Protein AF-A0A8K0N632-F1 (afdb_monomer_lite)

Radius of gyration: 30.95 Å; chains: 1; bounding box: 74×105×85 Å

pLDDT: mean 72.98, std 26.57, range [22.33, 98.75]

Secondary structure (DSSP, 8-state):
--------------------------------HHHHHHHHHHHHHHHHHHHHHHHHHHHTTSPPPS--SS----S-----HHHHHHHHHHHHHT--TT---S--HHHHHHHHHHHTT-HHHHHHHHHTTSS--HHHHHHHHHHHHHHHHHHHHHHHTT-----SS------------S-----------PPPEEEEE-SSEEEEEEEETTEEEEPP-TTS-S-EES-EEEETTEEEETHHHHHGGGTSSSSEE--GGGTTT--TT-HHHHHHTTT-SSEEEEETTEEEEE-----TTS-SEE-HHHHHHHHHHHHHHHHHHHHTS---EEEEEE-TT--HHHHHHHHHHHHHTT-EEEEEEEHHHHHHHHHHHHS---S-EEEEEEEE-SS-EEEEEEEEETTEEEEEEEEEES-SHHHHHHHHHHHHHHHHHHHHS--GGG-HHHHHHHHHHHHHHHHHHTT-SEEEEEEEEEETTEEEEEEEEHHHHHHHHHHHHHHHHHHHHHHHHHTT--GGG--EEEEESGGGGSHHHHHHHHHHTTTPPPB--S-TTTHHHHHHHHHHHHHTT--GGGG--

Structure (mmCIF, N/CA/C/O backbone):
data_AF-A0A8K0N632-F1
#
_entry.id   AF-A0A8K0N632-F1
#
loop_
_atom_site.group_PDB
_atom_site.id
_atom_site.type_symbol
_atom_site.label_atom_id
_atom_site.label_alt_id
_atom_site.label_comp_id
_atom_site.label_asym_id
_atom_site.label_entity_id
_atom_site.label_seq_id
_atom_site.pdbx_PDB_ins_code
_atom_site.Cartn_x
_atom_site.Cartn_y
_atom_site.Cartn_z
_atom_site.occupancy
_atom_site.B_iso_or_equiv
_atom_site.auth_seq_id
_atom_site.auth_comp_id
_atom_site.auth_asym_id
_atom_site.auth_atom_id
_atom_site.pdbx_PDB_model_num
ATOM 1 N N . MET A 1 1 ? 11.256 87.621 17.264 1.00 39.75 1 MET A N 1
ATOM 2 C CA . MET A 1 1 ? 12.105 86.411 17.276 1.00 39.75 1 MET A CA 1
ATOM 3 C C . MET A 1 1 ? 12.042 85.858 15.856 1.00 39.75 1 MET A C 1
ATOM 5 O O . MET A 1 1 ? 11.027 85.284 15.512 1.00 39.75 1 MET A O 1
ATOM 9 N N . GLY A 1 2 ? 12.866 86.305 14.905 1.00 31.20 2 GLY A N 1
ATOM 10 C CA . GLY A 1 2 ? 14.326 86.148 14.817 1.00 31.20 2 GLY A CA 1
ATOM 11 C C . GLY A 1 2 ? 14.604 84.957 13.884 1.00 31.20 2 GLY A C 1
ATOM 12 O O . GLY A 1 2 ? 14.530 83.836 14.359 1.00 31.20 2 GLY A O 1
ATOM 13 N N . ASN A 1 3 ? 14.619 85.179 12.558 1.00 29.92 3 ASN A N 1
ATOM 14 C CA . ASN A 1 3 ? 15.809 85.263 11.667 1.00 29.92 3 ASN A CA 1
ATOM 15 C C . ASN A 1 3 ? 16.216 83.874 11.120 1.00 29.92 3 ASN A C 1
ATOM 17 O O . ASN A 1 3 ? 16.142 82.908 11.858 1.00 29.92 3 ASN A O 1
ATOM 21 N N . ALA A 1 4 ? 16.687 83.653 9.889 1.00 32.34 4 ALA A N 1
ATOM 22 C CA . ALA A 1 4 ? 17.095 84.482 8.743 1.00 32.34 4 ALA A CA 1
ATOM 23 C C . ALA A 1 4 ? 17.390 83.493 7.572 1.00 32.34 4 ALA A C 1
ATOM 25 O O . ALA A 1 4 ? 17.900 82.407 7.822 1.00 32.34 4 ALA A O 1
ATOM 26 N N . THR A 1 5 ? 16.831 83.674 6.367 1.00 34.94 5 THR A N 1
ATOM 27 C CA . THR A 1 5 ? 17.465 84.171 5.111 1.00 34.94 5 THR A CA 1
ATOM 28 C C . THR A 1 5 ? 18.769 83.498 4.653 1.00 34.94 5 THR A C 1
ATOM 30 O O . THR A 1 5 ? 19.741 83.442 5.398 1.00 34.94 5 THR A O 1
ATOM 33 N N . GLY A 1 6 ? 18.813 83.087 3.377 1.00 34.22 6 GLY A N 1
ATOM 34 C CA . GLY A 1 6 ? 20.016 82.593 2.692 1.00 34.22 6 GLY A CA 1
ATOM 35 C C . GLY A 1 6 ? 20.854 83.662 1.972 1.00 34.22 6 GLY A C 1
ATOM 36 O O . GLY A 1 6 ? 20.429 84.804 1.863 1.00 34.22 6 GLY A O 1
ATOM 37 N N . HIS A 1 7 ? 22.028 83.246 1.472 1.00 32.28 7 HIS A N 1
ATOM 38 C CA . HIS A 1 7 ? 22.852 83.765 0.349 1.00 32.28 7 HIS A CA 1
ATOM 39 C C . HIS A 1 7 ? 24.171 82.945 0.332 1.00 32.28 7 HIS A C 1
ATOM 41 O O . HIS A 1 7 ? 24.713 82.672 1.393 1.00 32.28 7 HIS A O 1
ATOM 47 N N . ALA A 1 8 ? 24.577 82.277 -0.758 1.00 32.84 8 ALA A N 1
ATOM 48 C CA . ALA A 1 8 ? 25.248 82.745 -1.989 1.00 32.84 8 ALA A CA 1
ATOM 49 C C . ALA A 1 8 ? 26.758 83.082 -1.842 1.00 32.84 8 ALA A C 1
ATOM 51 O O . ALA A 1 8 ? 27.122 83.956 -1.065 1.00 32.84 8 ALA A O 1
ATOM 52 N N . GLY A 1 9 ? 27.606 82.447 -2.675 1.00 26.69 9 GLY A N 1
ATOM 53 C CA . GLY A 1 9 ? 29.011 82.824 -2.969 1.00 26.69 9 GLY A CA 1
ATOM 54 C C . GLY A 1 9 ? 29.949 81.608 -3.138 1.00 26.69 9 GLY A C 1
ATOM 55 O O . GLY A 1 9 ? 30.265 80.960 -2.156 1.00 26.69 9 GLY A O 1
ATOM 56 N N . ARG A 1 10 ? 30.199 81.091 -4.354 1.00 27.12 10 ARG A N 1
ATOM 57 C CA . ARG A 1 10 ? 31.216 81.444 -5.385 1.00 27.12 10 ARG A CA 1
ATOM 58 C C . ARG A 1 10 ? 32.628 80.826 -5.207 1.00 27.12 10 ARG A C 1
ATOM 60 O O . ARG A 1 10 ? 33.359 81.199 -4.306 1.00 27.12 10 ARG A O 1
ATOM 67 N N . GLN A 1 11 ? 32.985 80.057 -6.248 1.00 26.19 11 GLN A N 1
ATOM 68 C CA . GLN A 1 11 ? 34.273 79.919 -6.967 1.00 26.19 11 GLN A CA 1
ATOM 69 C C . GLN A 1 11 ? 35.408 78.983 -6.479 1.00 26.19 11 GLN A C 1
ATOM 71 O O . GLN A 1 11 ? 35.971 79.133 -5.404 1.00 26.19 11 GLN A O 1
ATOM 76 N N . LEU A 1 12 ? 35.743 78.071 -7.413 1.00 37.94 12 LEU A N 1
ATOM 77 C CA . LEU A 1 12 ? 36.911 77.181 -7.572 1.00 37.94 12 LEU A CA 1
ATOM 78 C C . LEU A 1 12 ? 38.240 77.968 -7.703 1.00 37.94 12 LEU A C 1
ATOM 80 O O . LEU A 1 12 ? 38.183 79.181 -7.928 1.00 37.94 12 LEU A O 1
ATOM 84 N N . PRO A 1 13 ? 39.424 77.310 -7.675 1.00 37.47 13 PRO A N 1
ATOM 85 C CA . PRO A 1 13 ? 40.015 76.873 -8.962 1.00 37.47 13 PRO A CA 1
ATOM 86 C C . PRO A 1 13 ? 40.922 75.609 -8.938 1.00 37.47 13 PRO A C 1
ATOM 88 O O . PRO A 1 13 ? 41.506 75.295 -7.909 1.00 37.47 13 PRO A O 1
ATOM 91 N N . ALA A 1 14 ? 41.059 75.004 -10.138 1.00 32.09 14 ALA A N 1
ATOM 92 C CA . ALA A 1 14 ? 42.275 74.451 -10.789 1.00 32.09 14 ALA A CA 1
ATOM 93 C C . ALA A 1 14 ? 43.102 73.351 -10.078 1.00 32.09 14 ALA A C 1
ATOM 95 O O . ALA A 1 14 ? 43.348 73.418 -8.887 1.00 32.09 14 ALA A O 1
ATOM 96 N N . ASP A 1 15 ? 43.683 72.337 -10.719 1.00 30.33 15 ASP A N 1
ATOM 97 C CA . ASP A 1 15 ? 43.902 71.947 -12.119 1.00 30.33 15 ASP A CA 1
ATOM 98 C C . ASP A 1 15 ? 44.446 70.496 -12.098 1.00 30.33 15 ASP A C 1
ATOM 100 O O . ASP A 1 15 ? 44.981 70.079 -11.069 1.00 30.33 15 ASP A O 1
ATOM 104 N N . VAL A 1 16 ? 44.377 69.787 -13.241 1.00 29.11 16 VAL A N 1
ATOM 105 C CA . VAL A 1 16 ? 45.423 68.920 -13.868 1.00 29.11 16 VAL A CA 1
ATOM 106 C C . VAL A 1 16 ? 44.805 67.719 -14.637 1.00 29.11 16 VAL A C 1
ATOM 108 O O . VAL A 1 16 ? 43.814 67.150 -14.185 1.00 29.11 16 VAL A O 1
ATOM 111 N N . PRO A 1 17 ? 45.332 67.372 -15.841 1.00 31.61 17 PRO A N 1
ATOM 112 C CA . PRO A 1 17 ? 44.550 67.074 -17.051 1.00 31.61 17 PRO A CA 1
ATOM 113 C C . PRO A 1 17 ? 44.604 65.574 -17.482 1.00 31.61 17 PRO A C 1
ATOM 115 O O . PRO A 1 17 ? 45.117 64.743 -16.732 1.00 31.61 17 PRO A O 1
ATOM 118 N N . PRO A 1 18 ? 44.019 65.181 -18.640 1.00 38.28 18 PRO A N 1
ATOM 119 C CA . PRO A 1 18 ? 43.456 63.848 -18.863 1.00 38.28 18 PRO A CA 1
ATOM 120 C C . PRO A 1 18 ? 44.443 62.855 -19.490 1.00 38.28 18 PRO A C 1
ATOM 122 O O . PRO A 1 18 ? 45.264 63.220 -20.333 1.00 38.28 18 PRO A O 1
ATOM 125 N N . ALA A 1 19 ? 44.299 61.573 -19.143 1.00 29.62 19 ALA A N 1
ATOM 126 C CA . ALA A 1 19 ? 44.998 60.481 -19.809 1.00 29.62 19 ALA A CA 1
ATOM 127 C C . ALA A 1 19 ? 44.093 59.809 -20.855 1.00 29.62 19 ALA A C 1
ATOM 129 O O . ALA A 1 19 ? 43.002 59.322 -20.574 1.00 29.62 19 ALA A O 1
ATOM 130 N N . SER A 1 20 ? 44.614 59.852 -22.075 1.00 29.45 20 SER A N 1
ATOM 131 C CA . SER A 1 20 ? 44.176 59.319 -23.360 1.00 29.45 20 SER A CA 1
ATOM 132 C C . SER A 1 20 ? 43.422 57.987 -23.386 1.00 29.45 20 SER A C 1
ATOM 134 O O . SER A 1 20 ? 43.809 56.997 -22.768 1.00 29.45 20 SER A O 1
ATOM 136 N N . SER A 1 21 ? 42.457 57.968 -24.300 1.00 36.72 21 SER A N 1
ATOM 137 C CA . SER A 1 21 ? 41.855 56.820 -24.966 1.00 36.72 21 SER A CA 1
ATOM 138 C C . SER A 1 21 ? 42.850 55.741 -25.421 1.00 36.72 21 SER A C 1
ATOM 140 O O . SER A 1 21 ? 43.726 55.968 -26.256 1.00 36.72 21 SER A O 1
ATOM 142 N N . ARG A 1 22 ? 42.593 54.504 -24.991 1.00 29.17 22 ARG A N 1
ATOM 143 C CA . ARG A 1 22 ? 42.771 53.312 -25.826 1.00 29.17 22 ARG A CA 1
ATOM 144 C C . ARG A 1 22 ? 41.482 52.507 -25.775 1.00 29.17 22 ARG A C 1
ATOM 146 O O . ARG A 1 22 ? 41.171 51.874 -24.775 1.00 29.17 22 ARG A O 1
ATOM 153 N N . ALA A 1 23 ? 40.731 52.586 -26.867 1.00 41.16 23 ALA A N 1
ATOM 154 C CA . ALA A 1 23 ? 39.667 51.650 -27.171 1.00 41.16 23 ALA A CA 1
ATOM 155 C C . ALA A 1 23 ? 40.291 50.254 -27.341 1.00 41.16 23 ALA A C 1
ATOM 157 O O . ALA A 1 23 ? 41.046 50.027 -28.286 1.00 41.16 23 ALA A O 1
ATOM 158 N N . GLY A 1 24 ? 40.011 49.353 -26.402 1.00 28.52 24 GLY A N 1
ATOM 159 C CA . GLY A 1 24 ? 40.020 47.909 -26.639 1.00 28.52 24 GLY A CA 1
ATOM 160 C C . GLY A 1 24 ? 38.586 47.483 -26.968 1.00 28.52 24 GLY A C 1
ATOM 161 O O . GLY A 1 24 ? 37.658 48.101 -26.441 1.00 28.52 24 GLY A O 1
ATOM 162 N N . PRO A 1 25 ? 38.368 46.516 -27.871 1.00 29.30 25 PRO A N 1
ATOM 163 C CA . PRO A 1 25 ? 37.028 46.183 -28.324 1.00 29.30 25 PRO A CA 1
ATOM 164 C C . PRO A 1 25 ? 36.210 45.640 -27.150 1.00 29.30 25 PRO A C 1
ATOM 166 O O . PRO A 1 25 ? 36.609 44.693 -26.479 1.00 29.30 25 PRO A O 1
ATOM 169 N N . SER A 1 26 ? 35.051 46.249 -26.913 1.00 41.38 26 SER A N 1
ATOM 170 C CA . SER A 1 26 ? 33.973 45.619 -26.166 1.00 41.38 26 SER A CA 1
ATOM 171 C C . SER A 1 26 ? 33.528 44.380 -26.943 1.00 41.38 26 SER A C 1
ATOM 173 O O . SER A 1 26 ? 32.883 44.499 -27.986 1.00 41.38 26 SER A O 1
ATOM 175 N N . SER A 1 27 ? 33.872 43.196 -26.457 1.00 35.38 27 SER A N 1
ATOM 176 C CA . SER A 1 27 ? 33.2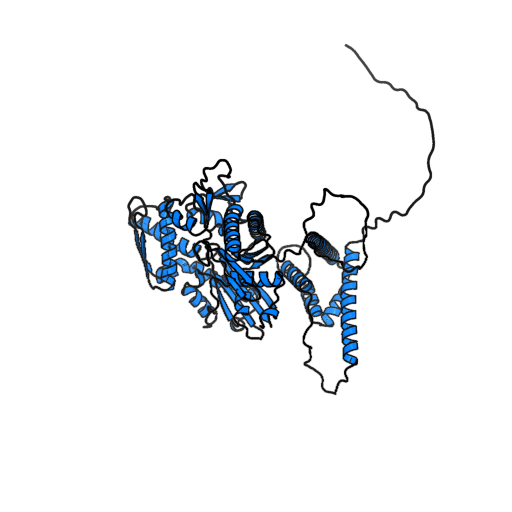42 41.957 -26.902 1.00 35.38 27 SER A CA 1
ATOM 177 C C . SER A 1 27 ? 33.027 41.025 -25.717 1.00 35.38 27 SER A C 1
ATOM 179 O O . SER A 1 27 ? 33.525 39.907 -25.692 1.00 35.38 27 SER A O 1
ATOM 181 N N . SER A 1 28 ? 32.226 41.467 -24.749 1.00 39.91 28 SER A N 1
ATOM 182 C CA . SER A 1 28 ? 31.258 40.547 -24.157 1.00 39.91 28 SER A CA 1
ATOM 183 C C . SER A 1 28 ? 30.174 40.320 -25.216 1.00 39.91 28 SER A C 1
ATOM 185 O O . SER A 1 28 ? 29.119 40.951 -25.190 1.00 39.91 28 SER A O 1
ATOM 187 N N . GLN A 1 29 ? 30.473 39.503 -26.228 1.00 36.94 29 GLN A N 1
ATOM 188 C CA . GLN A 1 29 ? 29.388 38.818 -26.914 1.00 36.94 29 GLN A CA 1
ATOM 189 C C . GLN A 1 29 ? 28.928 37.765 -25.912 1.00 36.94 29 GLN A C 1
ATOM 191 O O . GLN A 1 29 ? 29.561 36.723 -25.789 1.00 36.94 29 GLN A O 1
ATOM 196 N N . GLU A 1 30 ? 27.890 38.077 -25.132 1.00 39.25 30 GLU A N 1
ATOM 197 C CA . GLU A 1 30 ? 27.007 37.015 -24.657 1.00 39.25 30 GLU A CA 1
ATOM 198 C C . GLU A 1 30 ? 26.609 36.245 -25.916 1.00 39.25 30 GLU A C 1
ATOM 200 O O . GLU A 1 30 ? 25.958 36.794 -26.811 1.00 39.25 30 GLU A O 1
ATOM 205 N N . GLU A 1 31 ? 27.156 35.041 -26.069 1.00 42.59 31 GLU A N 1
ATOM 206 C CA . GLU A 1 31 ? 26.850 34.207 -27.217 1.00 42.59 31 GLU A CA 1
ATOM 207 C C . GLU A 1 31 ? 25.356 33.905 -27.185 1.00 42.59 31 GLU A C 1
ATOM 209 O O . GLU A 1 31 ? 24.834 33.378 -26.204 1.00 42.59 31 GLU A O 1
ATOM 214 N N . ASP A 1 32 ? 24.677 34.300 -28.259 1.00 43.50 32 ASP A N 1
ATOM 215 C CA . ASP A 1 32 ? 23.246 34.110 -28.440 1.00 43.50 32 ASP A CA 1
ATOM 216 C C . ASP A 1 32 ? 22.873 32.634 -28.167 1.00 43.50 32 ASP A C 1
ATOM 218 O O . ASP A 1 32 ? 23.331 31.744 -28.897 1.00 43.50 32 ASP A O 1
ATOM 222 N N . PRO A 1 33 ? 22.055 32.347 -27.134 1.00 38.88 33 PRO A N 1
ATOM 223 C CA . PRO A 1 33 ? 21.661 30.989 -26.768 1.00 38.88 33 PRO A CA 1
ATOM 224 C C . PRO A 1 33 ? 21.028 30.225 -27.934 1.00 38.88 33 PRO A C 1
ATOM 226 O O . PRO A 1 33 ? 21.239 29.021 -28.076 1.00 38.88 33 PRO A O 1
ATOM 229 N N . VAL A 1 34 ? 20.307 30.924 -28.817 1.00 37.91 34 VAL A N 1
ATOM 230 C CA . VAL A 1 34 ? 19.685 30.340 -30.013 1.00 37.91 34 VAL A CA 1
ATOM 231 C C . VAL A 1 34 ? 20.756 29.898 -31.009 1.00 37.91 34 VAL A C 1
ATOM 233 O O . VAL A 1 34 ? 20.661 28.827 -31.614 1.00 37.91 34 VAL A O 1
ATOM 236 N N . ARG A 1 35 ? 21.828 30.681 -31.147 1.00 43.34 35 ARG A N 1
ATOM 237 C CA . ARG A 1 35 ? 22.965 30.364 -32.015 1.00 43.34 35 ARG A CA 1
ATOM 238 C C . ARG A 1 35 ? 23.763 29.166 -31.499 1.00 43.34 35 ARG A C 1
ATOM 240 O O . ARG A 1 35 ? 24.109 28.300 -32.299 1.00 43.34 35 ARG A O 1
ATOM 247 N N . LEU A 1 36 ? 23.992 29.081 -30.188 1.00 42.16 36 LEU A N 1
ATOM 248 C CA . LEU A 1 36 ? 24.654 27.941 -29.539 1.00 42.16 36 LEU A CA 1
ATOM 249 C C . LEU A 1 36 ? 23.871 26.634 -29.720 1.00 42.16 36 LEU A C 1
ATOM 251 O O . LEU A 1 36 ? 24.459 25.584 -29.977 1.00 42.16 36 LEU A O 1
ATOM 255 N N . VAL A 1 37 ? 22.540 26.693 -29.653 1.00 41.34 37 VAL A N 1
ATOM 256 C CA . VAL A 1 37 ? 21.685 25.513 -29.849 1.00 41.34 37 VAL A CA 1
ATOM 257 C C . VAL A 1 37 ? 21.635 25.095 -31.310 1.00 41.34 37 VAL A C 1
ATOM 259 O O . VAL A 1 37 ? 21.752 23.910 -31.609 1.00 41.34 37 VAL A O 1
ATOM 262 N N . ASN A 1 38 ? 21.515 26.049 -32.234 1.00 42.12 38 ASN A N 1
ATOM 263 C CA . ASN A 1 38 ? 21.577 25.754 -33.664 1.00 42.12 38 ASN A CA 1
ATOM 264 C C . ASN A 1 38 ? 22.926 25.137 -34.052 1.00 42.12 38 ASN A C 1
ATOM 266 O O . ASN A 1 38 ? 22.961 24.188 -34.833 1.00 42.12 38 ASN A O 1
ATOM 270 N N . GLN A 1 39 ? 24.017 25.615 -33.452 1.00 45.19 39 GLN A N 1
ATOM 271 C CA . GLN A 1 39 ? 25.347 25.049 -33.639 1.00 45.19 39 GLN A CA 1
ATOM 272 C C . GLN A 1 39 ? 25.460 23.637 -33.046 1.00 45.19 39 GLN A C 1
ATOM 274 O O . GLN A 1 39 ? 25.962 22.739 -33.718 1.00 45.19 39 GLN A O 1
ATOM 279 N N . PHE A 1 40 ? 24.916 23.399 -31.848 1.00 44.44 40 PHE A N 1
ATOM 280 C CA . PHE A 1 40 ? 24.818 22.057 -31.267 1.00 44.44 40 PHE A CA 1
ATOM 281 C C . PHE A 1 40 ? 24.028 21.096 -32.166 1.00 44.44 40 PHE A C 1
ATOM 283 O O . PHE A 1 40 ? 24.479 19.979 -32.410 1.00 44.44 40 PHE A O 1
ATOM 290 N N . PHE A 1 41 ? 22.878 21.520 -32.699 1.00 45.47 41 PHE A N 1
ATOM 291 C CA . PHE A 1 41 ? 22.079 20.700 -33.612 1.00 45.47 41 PHE A CA 1
ATOM 292 C C . PHE A 1 41 ? 22.808 20.421 -34.929 1.00 45.47 41 PHE A C 1
ATOM 294 O O . PHE A 1 41 ? 22.770 19.291 -35.413 1.00 45.47 41 PHE A O 1
ATOM 301 N N . ASP A 1 42 ? 23.512 21.404 -35.489 1.00 46.03 42 ASP A N 1
ATOM 302 C CA . ASP A 1 42 ? 24.307 21.221 -36.706 1.00 46.03 42 ASP A CA 1
ATOM 303 C C . ASP A 1 42 ? 25.491 20.273 -36.497 1.00 46.03 42 ASP A C 1
ATOM 305 O O . ASP A 1 42 ? 25.770 19.425 -37.350 1.00 46.03 42 ASP A O 1
ATOM 309 N N . GLU A 1 43 ? 26.161 20.359 -35.350 1.00 46.81 43 GLU A N 1
ATOM 310 C CA . GLU A 1 43 ? 27.255 19.462 -34.979 1.00 46.81 43 GLU A CA 1
ATOM 311 C C . GLU A 1 43 ? 26.744 18.048 -34.666 1.00 46.81 43 GLU A C 1
ATOM 313 O O . GLU A 1 43 ? 27.342 17.066 -35.111 1.00 46.81 43 GLU A O 1
ATOM 318 N N . PHE A 1 44 ? 25.595 17.925 -33.997 1.00 45.84 44 PHE A N 1
ATOM 319 C CA . PHE A 1 44 ? 24.918 16.657 -33.716 1.00 45.84 44 PHE A CA 1
ATOM 320 C C . PHE A 1 44 ? 24.487 15.942 -35.005 1.00 45.84 44 PHE A C 1
ATOM 322 O O . PHE A 1 44 ? 24.814 14.771 -35.228 1.00 45.84 44 PHE A O 1
ATOM 329 N N . LEU A 1 45 ? 23.814 16.659 -35.907 1.00 44.78 45 LEU A N 1
ATOM 330 C CA . LEU A 1 45 ? 23.388 16.136 -37.204 1.00 44.78 45 LEU A CA 1
ATOM 331 C C . LEU A 1 45 ? 24.589 15.861 -38.125 1.00 44.78 45 LEU A C 1
ATOM 333 O O . LEU A 1 45 ? 24.600 14.868 -38.858 1.00 44.78 45 LEU A O 1
ATOM 337 N N . GLY A 1 46 ? 25.636 16.687 -38.054 1.00 46.00 46 GLY A N 1
ATOM 338 C CA . GLY A 1 46 ? 26.903 16.489 -38.756 1.00 46.00 46 GLY A CA 1
ATOM 339 C C . GLY A 1 46 ? 27.661 15.243 -38.289 1.00 46.00 46 GLY A C 1
ATOM 340 O O . GLY A 1 46 ? 28.135 14.462 -39.122 1.00 46.00 46 GLY A O 1
ATOM 341 N N . TYR A 1 47 ? 27.722 15.007 -36.976 1.00 47.25 47 TYR A N 1
ATOM 342 C CA . TYR A 1 47 ? 28.293 13.804 -36.369 1.00 47.25 47 TYR A CA 1
ATOM 343 C C . TYR A 1 47 ? 27.569 12.545 -36.857 1.00 47.25 47 TYR A C 1
ATOM 345 O O . TYR A 1 47 ? 28.212 11.611 -37.349 1.00 47.25 47 TYR A O 1
ATOM 353 N N . TYR A 1 48 ? 26.234 12.549 -36.824 1.00 45.94 48 TYR A N 1
ATOM 354 C CA . TYR A 1 48 ? 25.427 11.425 -37.299 1.00 45.94 48 TYR A CA 1
ATOM 355 C C . TYR A 1 48 ? 25.580 11.185 -38.803 1.00 45.94 48 TYR A C 1
ATOM 357 O O . TYR A 1 48 ? 25.772 10.045 -39.230 1.00 45.94 48 TYR A O 1
ATOM 365 N N . ARG A 1 49 ? 25.595 12.244 -39.622 1.00 43.44 49 ARG A N 1
ATOM 366 C CA . ARG A 1 49 ? 25.838 12.145 -41.071 1.00 43.44 49 ARG A CA 1
ATOM 367 C C . ARG A 1 49 ? 27.203 11.530 -41.375 1.00 43.44 49 ARG A C 1
ATOM 369 O O . ARG A 1 49 ? 27.311 10.687 -42.265 1.00 43.44 49 ARG A O 1
ATOM 376 N N . LYS A 1 50 ? 28.240 11.920 -40.629 1.00 46.38 50 LYS A N 1
ATOM 377 C CA . LYS A 1 50 ? 29.599 11.386 -40.773 1.00 46.38 50 LYS A CA 1
ATOM 378 C C . LYS A 1 50 ? 29.668 9.913 -40.365 1.00 46.38 50 LYS A C 1
ATOM 380 O O . LYS A 1 50 ? 30.175 9.107 -41.142 1.00 46.38 50 LYS A O 1
ATOM 385 N N . LYS A 1 51 ? 29.074 9.538 -39.227 1.00 46.56 51 LYS A N 1
ATOM 386 C CA . LYS A 1 51 ? 28.958 8.138 -38.783 1.00 46.56 51 LYS A CA 1
ATOM 387 C C . LYS A 1 51 ? 28.193 7.274 -39.786 1.00 46.56 51 LYS A C 1
ATOM 389 O O . LYS A 1 51 ? 28.610 6.156 -40.081 1.00 46.56 51 LYS A O 1
ATOM 394 N N . PHE A 1 52 ? 27.128 7.807 -40.381 1.00 43.47 52 PHE A N 1
ATOM 395 C CA . PHE A 1 52 ? 26.358 7.122 -41.416 1.00 43.47 52 PHE A CA 1
ATOM 396 C C . PHE A 1 52 ? 27.158 6.943 -42.718 1.00 43.47 52 PHE A C 1
ATOM 398 O O . PHE A 1 52 ? 27.158 5.863 -43.306 1.00 43.47 52 PHE A O 1
ATOM 405 N N . GLN A 1 53 ? 27.904 7.962 -43.157 1.00 44.97 53 GLN A N 1
ATOM 406 C CA . GLN A 1 53 ? 28.771 7.882 -44.341 1.00 44.97 53 GLN A CA 1
ATOM 407 C C . GLN A 1 53 ? 29.974 6.946 -44.142 1.00 44.97 53 GLN A C 1
ATOM 409 O O . GLN A 1 53 ? 30.371 6.248 -45.075 1.00 44.97 53 GLN A O 1
ATOM 414 N N . GLU A 1 54 ? 30.546 6.899 -42.939 1.00 45.31 54 GLU A N 1
ATOM 415 C CA . GLU A 1 54 ? 31.581 5.930 -42.559 1.00 45.31 54 GLU A CA 1
ATOM 416 C C . GLU A 1 54 ? 31.033 4.492 -42.604 1.00 45.31 54 GLU A C 1
ATOM 418 O O . GLU A 1 54 ? 31.680 3.607 -43.171 1.00 45.31 54 GLU A O 1
ATOM 423 N N . ARG A 1 55 ? 29.793 4.282 -42.137 1.00 42.91 55 ARG A N 1
ATOM 424 C CA . ARG A 1 55 ? 29.058 3.005 -42.222 1.00 42.91 55 ARG A CA 1
ATOM 425 C C . ARG A 1 55 ? 28.773 2.600 -43.676 1.00 42.91 55 ARG A C 1
ATOM 427 O O . ARG A 1 55 ? 29.039 1.463 -44.061 1.00 42.91 55 ARG A O 1
ATOM 434 N N . ALA A 1 56 ? 28.339 3.542 -44.516 1.00 42.03 56 ALA A N 1
ATOM 435 C CA . ALA A 1 56 ? 28.087 3.323 -45.944 1.00 42.03 56 ALA A CA 1
ATOM 436 C C . ALA A 1 56 ? 29.366 2.996 -46.745 1.00 42.03 56 ALA A C 1
ATOM 438 O O . ALA A 1 56 ? 29.339 2.157 -47.646 1.00 42.03 56 ALA A O 1
ATOM 439 N N . ARG A 1 57 ? 30.512 3.604 -46.399 1.00 43.75 57 ARG A N 1
ATOM 440 C CA . ARG A 1 57 ? 31.822 3.287 -47.004 1.00 43.75 57 ARG A CA 1
ATOM 441 C C . ARG A 1 57 ? 32.383 1.939 -46.544 1.00 43.75 57 ARG A C 1
ATOM 443 O O . ARG A 1 57 ? 33.069 1.280 -47.323 1.00 43.75 57 ARG A O 1
ATOM 450 N N . GLY A 1 58 ? 32.086 1.517 -45.313 1.00 39.34 58 GLY A N 1
ATOM 451 C CA . GLY A 1 58 ? 32.402 0.173 -44.819 1.00 39.34 58 GLY A CA 1
ATOM 452 C C . GLY A 1 58 ? 31.660 -0.924 -45.590 1.00 39.34 58 GLY A C 1
ATOM 453 O O . GLY A 1 58 ? 32.261 -1.930 -45.960 1.00 39.34 58 GLY A O 1
ATOM 454 N N . LEU A 1 59 ? 30.392 -0.677 -45.929 1.00 37.31 59 LEU A N 1
ATOM 455 C CA . LEU A 1 59 ? 29.523 -1.595 -46.678 1.00 37.31 59 LEU A CA 1
ATOM 456 C C . LEU A 1 59 ? 29.913 -1.764 -48.162 1.00 37.31 59 LEU A C 1
ATOM 458 O O . LEU A 1 59 ? 29.653 -2.813 -48.744 1.00 37.31 59 LEU A O 1
ATOM 462 N N . GLN A 1 60 ? 30.597 -0.788 -48.776 1.00 40.44 60 GLN A N 1
ATOM 463 C CA . GLN A 1 60 ? 31.100 -0.893 -50.160 1.00 40.44 60 GLN A CA 1
ATOM 464 C C . GLN A 1 60 ? 32.342 -1.793 -50.315 1.00 40.44 60 GLN A C 1
ATOM 466 O O . GLN A 1 60 ? 32.723 -2.113 -51.440 1.00 40.44 60 GLN A O 1
ATOM 471 N N . ARG A 1 61 ? 32.995 -2.207 -49.217 1.00 40.09 61 ARG A N 1
ATOM 472 C CA . ARG A 1 61 ? 34.188 -3.079 -49.256 1.00 40.09 61 ARG A CA 1
ATOM 473 C C . ARG A 1 61 ? 33.869 -4.578 -49.251 1.00 40.09 61 ARG A C 1
ATOM 475 O O . ARG A 1 61 ? 34.759 -5.379 -49.520 1.00 40.09 61 ARG A O 1
ATOM 482 N N . SER A 1 62 ? 32.621 -4.961 -48.997 1.00 42.62 62 SER A N 1
ATOM 483 C CA . SER A 1 62 ? 32.130 -6.339 -49.090 1.00 42.62 62 SER A CA 1
ATOM 484 C C . SER A 1 62 ? 31.300 -6.515 -50.363 1.00 42.62 62 SER A C 1
ATOM 486 O O . SER A 1 6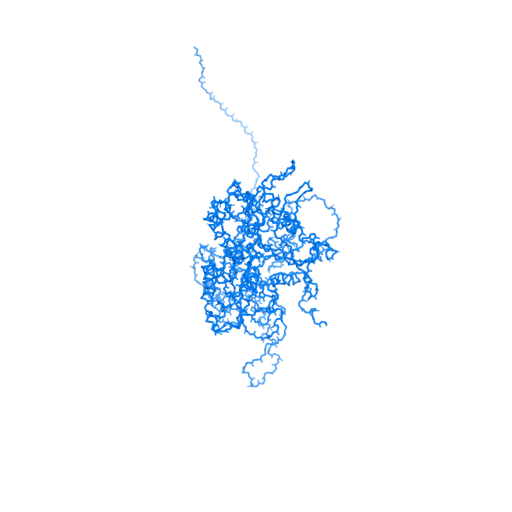2 ? 30.279 -5.861 -50.541 1.00 42.62 62 SER A O 1
ATOM 488 N N . ASN A 1 63 ? 31.771 -7.379 -51.261 1.00 38.59 63 ASN A N 1
ATOM 489 C CA . ASN A 1 63 ? 31.221 -7.618 -52.598 1.00 38.59 63 ASN A CA 1
ATOM 490 C C . ASN A 1 63 ? 29.758 -8.132 -52.542 1.00 38.59 63 ASN A C 1
ATOM 492 O O . ASN A 1 63 ? 29.545 -9.228 -52.018 1.00 38.59 63 ASN A O 1
ATOM 496 N N . PRO A 1 64 ? 28.752 -7.407 -53.071 1.00 38.66 64 PRO A N 1
ATOM 497 C CA . PRO A 1 64 ? 27.360 -7.835 -52.993 1.00 38.66 64 PRO A CA 1
ATOM 498 C C . PRO A 1 64 ? 26.992 -8.715 -54.198 1.00 38.66 64 PRO A C 1
ATOM 500 O O . PRO A 1 64 ? 27.078 -8.297 -55.352 1.00 38.66 64 PRO A O 1
ATOM 503 N N . GLY A 1 65 ? 26.568 -9.952 -53.929 1.00 36.78 65 GLY A N 1
ATOM 504 C CA . GLY A 1 65 ? 25.862 -10.789 -54.904 1.00 36.78 65 GLY A CA 1
ATOM 505 C C . GLY A 1 65 ? 24.438 -10.267 -55.178 1.00 36.78 65 GLY A C 1
ATOM 506 O O . GLY A 1 65 ? 23.921 -9.457 -54.411 1.00 36.78 65 GLY A O 1
ATOM 507 N N . PRO A 1 66 ? 23.770 -10.720 -56.254 1.00 30.98 66 PRO A N 1
ATOM 508 C CA . PRO A 1 66 ? 22.626 -10.025 -56.858 1.00 30.98 66 PRO A CA 1
ATOM 509 C C . PRO A 1 66 ? 21.267 -10.255 -56.165 1.00 30.98 66 PRO A C 1
ATOM 511 O O . PRO A 1 66 ? 20.227 -10.067 -56.788 1.00 30.98 66 PRO A O 1
ATOM 514 N N . PHE A 1 67 ? 21.244 -10.634 -54.886 1.00 28.92 67 PHE A N 1
ATOM 515 C CA . PHE A 1 67 ? 20.012 -10.774 -54.106 1.00 28.92 67 PHE A CA 1
ATOM 516 C C . PHE A 1 67 ? 20.122 -9.991 -52.793 1.00 28.92 67 PHE A C 1
ATOM 518 O O . PHE A 1 67 ? 20.650 -10.479 -51.800 1.00 28.92 67 PHE A O 1
ATOM 525 N N . TRP A 1 68 ? 19.608 -8.761 -52.818 1.00 27.64 68 TRP A N 1
ATOM 526 C CA . TRP A 1 68 ? 19.257 -7.942 -51.654 1.00 27.64 68 TRP A CA 1
ATOM 527 C C . TRP A 1 68 ? 17.900 -7.297 -51.983 1.00 27.64 68 TRP A C 1
ATOM 529 O O . TRP A 1 68 ? 17.789 -6.700 -53.058 1.00 27.64 68 TRP A O 1
ATOM 539 N N . PRO A 1 69 ? 16.845 -7.480 -51.162 1.00 33.59 69 PRO A N 1
ATOM 540 C CA . PRO A 1 69 ? 16.766 -6.805 -49.869 1.00 33.59 69 PRO A CA 1
ATOM 541 C C . PRO A 1 69 ? 16.249 -7.677 -48.714 1.00 33.59 69 PRO A C 1
ATOM 543 O O . PRO A 1 69 ? 15.616 -8.703 -48.930 1.00 33.59 69 PRO A O 1
ATOM 546 N N . PHE A 1 70 ? 16.454 -7.163 -47.499 1.00 29.11 70 PHE A N 1
ATOM 547 C CA . PHE A 1 70 ? 16.104 -7.707 -46.181 1.00 29.11 70 PHE A CA 1
ATOM 548 C C . PHE A 1 70 ? 17.140 -8.647 -45.555 1.00 29.11 70 PHE A C 1
ATOM 550 O O . PHE A 1 70 ? 17.559 -9.636 -46.140 1.00 29.11 70 PHE A O 1
ATOM 557 N N . ILE A 1 71 ? 17.434 -8.341 -44.287 1.00 32.47 71 ILE A N 1
ATOM 558 C CA . ILE A 1 71 ? 18.211 -9.127 -43.321 1.00 32.47 71 ILE A CA 1
ATOM 559 C C . ILE A 1 71 ? 19.729 -8.977 -43.479 1.00 32.47 71 ILE A C 1
ATOM 561 O O . ILE A 1 71 ? 20.369 -9.766 -44.156 1.00 32.47 71 ILE A O 1
ATOM 565 N N . TYR A 1 72 ? 20.295 -7.974 -42.799 1.00 25.12 72 TYR A N 1
ATOM 566 C CA . TYR A 1 72 ? 21.531 -8.099 -42.007 1.00 25.12 72 TYR A CA 1
ATOM 567 C C . TYR A 1 72 ? 21.729 -6.797 -41.206 1.00 25.12 72 TYR A C 1
ATOM 569 O O . TYR A 1 72 ? 22.287 -5.820 -41.702 1.00 25.12 72 TYR A O 1
ATOM 577 N N . LEU A 1 73 ? 21.230 -6.763 -39.968 1.00 27.84 73 LEU A N 1
ATOM 578 C CA . LEU A 1 73 ? 21.779 -5.894 -38.924 1.00 27.84 73 LEU A CA 1
ATOM 579 C C . LEU A 1 73 ? 22.771 -6.777 -38.153 1.00 27.84 73 LEU A C 1
ATOM 581 O O . LEU A 1 73 ? 22.328 -7.773 -37.583 1.00 27.84 73 LEU A O 1
ATOM 585 N N . PRO A 1 74 ? 24.091 -6.516 -38.200 1.00 27.11 74 PRO A N 1
ATOM 586 C CA . PRO A 1 74 ? 25.036 -7.263 -37.386 1.00 27.11 74 PRO A CA 1
ATOM 587 C C . PRO A 1 74 ? 24.820 -6.931 -35.909 1.00 27.11 74 PRO A C 1
ATOM 589 O O . PRO A 1 74 ? 24.534 -5.784 -35.563 1.00 27.11 74 PRO A O 1
ATOM 592 N N . GLU A 1 75 ? 24.977 -7.956 -35.079 1.00 35.41 75 GLU A N 1
ATOM 593 C CA . GLU A 1 75 ? 25.056 -7.896 -33.623 1.00 35.41 75 GLU A CA 1
ATOM 594 C C . GLU A 1 75 ? 26.086 -6.854 -33.141 1.00 35.41 75 GLU A C 1
ATOM 596 O O . GLU A 1 75 ? 27.115 -6.641 -33.783 1.00 35.41 75 GLU A O 1
ATOM 601 N N . GLN A 1 76 ? 25.793 -6.272 -31.971 1.00 39.22 76 GLN A N 1
ATOM 602 C CA . GLN A 1 76 ? 26.613 -5.357 -31.164 1.00 39.22 76 GLN A CA 1
ATOM 603 C C . GLN A 1 76 ? 26.849 -3.942 -31.717 1.00 39.22 76 GLN A C 1
ATOM 605 O O . GLN A 1 76 ? 27.777 -3.677 -32.480 1.00 39.22 76 GLN A O 1
ATOM 610 N N . THR A 1 77 ? 26.087 -2.985 -31.184 1.00 34.34 77 THR A N 1
ATOM 611 C CA . THR A 1 77 ? 26.579 -1.624 -30.938 1.00 34.34 77 THR A CA 1
ATOM 612 C C . THR A 1 77 ? 26.083 -1.174 -29.569 1.00 34.34 77 THR A C 1
ATOM 614 O O . THR A 1 77 ? 24.873 -1.093 -29.381 1.00 34.34 77 THR A O 1
ATOM 617 N N . ASP A 1 78 ? 27.004 -0.899 -28.641 1.00 37.75 78 ASP A N 1
ATOM 618 C CA . ASP A 1 78 ? 26.728 -0.200 -27.382 1.00 37.75 78 ASP A CA 1
ATOM 619 C C . ASP A 1 78 ? 26.060 1.145 -27.695 1.00 37.75 78 ASP A C 1
ATOM 621 O O . ASP A 1 78 ? 26.694 2.063 -28.226 1.00 37.75 78 ASP A O 1
ATOM 625 N N . GLU A 1 79 ? 24.761 1.251 -27.431 1.00 41.28 79 GLU A N 1
ATOM 626 C CA . GLU A 1 79 ? 24.040 2.518 -27.500 1.00 41.28 79 GLU A CA 1
ATOM 627 C C . GLU A 1 79 ? 24.261 3.276 -26.187 1.00 41.28 79 GLU A C 1
ATOM 629 O O . GLU A 1 79 ? 24.077 2.716 -25.109 1.00 41.28 79 GLU A O 1
ATOM 634 N N . ASP A 1 80 ? 24.693 4.539 -26.280 1.00 40.97 80 ASP A N 1
ATOM 635 C CA . ASP A 1 80 ? 25.029 5.386 -25.130 1.00 40.97 80 ASP A CA 1
ATOM 636 C C . ASP A 1 80 ? 23.806 5.525 -24.190 1.00 40.97 80 ASP A C 1
ATOM 638 O O . ASP A 1 80 ? 22.823 6.183 -24.553 1.00 40.97 80 ASP A O 1
ATOM 642 N N . PRO A 1 81 ? 23.831 4.928 -22.982 1.00 37.44 81 PRO A N 1
ATOM 643 C CA . PRO A 1 81 ? 22.683 4.899 -22.073 1.00 37.44 81 PRO A CA 1
ATOM 644 C C . PRO A 1 81 ? 22.230 6.296 -21.639 1.00 37.44 81 PRO A C 1
ATOM 646 O O . PRO A 1 81 ? 21.054 6.513 -21.339 1.00 37.44 81 PRO A O 1
ATOM 649 N N . VAL A 1 82 ? 23.150 7.267 -21.650 1.00 37.88 82 VAL A N 1
ATOM 650 C CA . VAL A 1 82 ? 22.862 8.669 -21.329 1.00 37.88 82 VAL A CA 1
ATOM 651 C C . VAL A 1 82 ? 21.962 9.284 -22.400 1.00 37.88 82 VAL A C 1
ATOM 653 O O . VAL A 1 82 ? 21.077 10.078 -22.086 1.00 37.88 82 VAL A O 1
ATOM 656 N N . PHE A 1 83 ? 22.132 8.880 -23.659 1.00 42.94 83 PHE A N 1
ATOM 657 C CA . PHE A 1 83 ? 21.333 9.362 -24.782 1.00 42.94 83 PHE A CA 1
ATOM 658 C C . PHE A 1 83 ? 19.897 8.820 -24.744 1.00 42.94 83 PHE A C 1
ATOM 660 O O . PHE A 1 83 ? 18.949 9.584 -24.929 1.00 42.94 83 PHE A O 1
ATOM 667 N N . LEU A 1 84 ? 19.723 7.532 -24.433 1.00 44.22 84 LEU A N 1
ATOM 668 C CA . LEU A 1 84 ? 18.399 6.913 -24.293 1.00 44.22 84 LEU A CA 1
ATOM 669 C C . LEU A 1 84 ? 17.628 7.487 -23.094 1.00 44.22 84 LEU A C 1
ATOM 671 O O . LEU A 1 84 ? 16.439 7.778 -23.213 1.00 44.22 84 LEU A O 1
ATOM 675 N N . ALA A 1 85 ? 18.314 7.749 -21.978 1.00 41.59 85 ALA A N 1
ATOM 676 C CA . ALA A 1 85 ? 17.726 8.410 -20.814 1.00 41.59 85 ALA A CA 1
ATOM 677 C C . ALA A 1 85 ? 17.304 9.864 -21.109 1.00 41.59 85 ALA A C 1
ATOM 679 O O . ALA A 1 85 ? 16.239 10.304 -20.670 1.00 41.59 85 ALA A O 1
ATOM 680 N N . LEU A 1 86 ? 18.098 10.606 -21.892 1.00 43.81 86 LEU A N 1
ATOM 681 C CA . LEU A 1 86 ? 17.774 11.976 -22.303 1.00 43.81 86 LEU A CA 1
ATOM 682 C C . LEU A 1 86 ? 16.557 12.016 -23.244 1.00 43.81 86 LEU A C 1
ATOM 684 O O . LEU A 1 86 ? 15.689 12.878 -23.103 1.00 43.81 86 LEU A O 1
ATOM 688 N N . LEU A 1 87 ? 16.472 11.065 -24.178 1.00 44.59 87 LEU A N 1
ATOM 689 C CA . LEU A 1 87 ? 15.358 10.937 -25.119 1.00 44.59 87 LEU A CA 1
ATOM 690 C C . LEU A 1 87 ? 14.058 10.553 -24.395 1.00 44.59 87 LEU A C 1
ATOM 692 O O . LEU A 1 87 ? 13.025 11.185 -24.613 1.00 44.59 87 LEU A O 1
ATOM 696 N N . GLN A 1 88 ? 14.132 9.597 -23.464 1.00 44.78 88 GLN A N 1
ATOM 697 C CA . GLN A 1 88 ? 13.032 9.203 -22.581 1.00 44.78 88 GLN A CA 1
ATOM 698 C C . GLN A 1 88 ? 12.522 10.402 -21.761 1.00 44.78 88 GLN A C 1
ATOM 700 O O . GLN A 1 88 ? 11.323 10.672 -21.725 1.00 44.78 88 GLN A O 1
ATOM 705 N N . TYR A 1 89 ? 13.430 11.188 -21.174 1.00 44.22 89 TYR A N 1
ATOM 706 C CA . TYR A 1 89 ? 13.084 12.384 -20.402 1.00 44.22 89 TYR A CA 1
ATOM 707 C C . TYR A 1 89 ? 12.388 13.466 -21.252 1.00 44.22 89 TYR A C 1
ATOM 709 O O . TYR A 1 89 ? 11.413 14.085 -20.810 1.00 44.22 89 TYR A O 1
ATOM 717 N N . LEU A 1 90 ? 12.842 13.685 -22.491 1.00 43.44 90 LEU A N 1
ATOM 718 C CA . LEU A 1 90 ? 12.224 14.628 -23.437 1.00 43.44 90 LEU A CA 1
ATOM 719 C C . LEU A 1 90 ? 10.836 14.154 -23.917 1.00 43.44 90 LEU A C 1
ATOM 721 O O . LEU A 1 90 ? 9.923 14.966 -24.088 1.00 43.44 90 LEU A O 1
ATOM 725 N N . MET A 1 91 ? 10.640 12.844 -24.076 1.00 43.78 91 MET A N 1
ATOM 726 C CA . MET A 1 91 ? 9.341 12.246 -24.415 1.00 43.78 91 MET A CA 1
ATOM 727 C C . MET A 1 91 ? 8.344 12.313 -23.246 1.00 43.78 91 MET A C 1
ATOM 729 O O . MET A 1 91 ? 7.169 12.622 -23.434 1.00 43.78 91 MET A O 1
ATOM 733 N N . GLU A 1 92 ? 8.800 12.092 -22.014 1.00 43.34 92 GLU A N 1
ATOM 734 C CA . GLU A 1 92 ? 7.944 12.146 -20.822 1.00 43.34 92 GLU A CA 1
ATOM 735 C C . GLU A 1 92 ? 7.500 13.576 -20.489 1.00 43.34 92 GLU A C 1
ATOM 737 O O . GLU A 1 92 ? 6.356 13.803 -20.081 1.00 43.34 92 GLU A O 1
ATOM 742 N N . THR A 1 93 ? 8.369 14.564 -20.717 1.00 38.06 93 THR A N 1
ATOM 743 C CA . THR A 1 93 ? 8.078 15.980 -20.442 1.00 38.06 93 THR A CA 1
ATOM 744 C C . THR A 1 93 ? 7.127 16.636 -21.448 1.00 38.06 93 THR A C 1
ATOM 746 O O . THR A 1 93 ? 6.511 17.645 -21.108 1.00 38.06 93 THR A O 1
ATOM 749 N N . THR A 1 94 ? 6.935 16.053 -22.634 1.00 40.22 94 THR A N 1
ATOM 750 C CA . THR A 1 94 ? 6.040 16.564 -23.694 1.00 40.22 94 THR A CA 1
ATOM 751 C C . THR A 1 94 ? 4.617 15.986 -23.646 1.00 40.22 94 THR A C 1
ATOM 753 O O . THR A 1 94 ? 3.730 16.469 -24.345 1.00 40.22 94 THR A O 1
ATOM 756 N N . SER A 1 95 ? 4.356 15.001 -22.778 1.00 39.19 95 SER A N 1
ATOM 757 C CA . SER A 1 95 ? 3.077 14.268 -22.698 1.00 39.19 95 SER A CA 1
ATOM 758 C C . SER A 1 95 ? 2.010 14.870 -21.759 1.00 39.19 95 SER A C 1
ATOM 760 O O . SER A 1 95 ? 0.920 14.312 -21.626 1.00 39.19 95 SER A O 1
ATOM 762 N N . LYS A 1 96 ? 2.275 16.009 -21.098 1.00 35.81 96 LYS A N 1
ATOM 763 C CA . LYS A 1 96 ? 1.314 16.661 -20.185 1.00 35.81 96 LYS A CA 1
ATOM 764 C C . LYS A 1 96 ? 0.543 17.787 -20.878 1.00 35.81 96 LYS A C 1
ATOM 766 O O . LYS A 1 96 ? 1.101 18.841 -21.165 1.00 35.81 96 LYS A O 1
ATOM 771 N N . GLU A 1 97 ? -0.763 17.601 -21.072 1.00 37.09 97 GLU A N 1
ATOM 772 C CA . GLU A 1 97 ? -1.667 18.690 -21.460 1.00 37.09 97 GLU A CA 1
ATOM 773 C C . GLU A 1 97 ? -1.700 19.780 -20.373 1.00 37.09 97 GLU A C 1
ATOM 775 O O . GLU A 1 97 ? -2.018 19.506 -19.213 1.00 37.09 97 GLU A O 1
ATOM 780 N N . GLY A 1 98 ? -1.402 21.029 -20.755 1.00 38.88 98 GLY A N 1
ATOM 781 C CA . GLY A 1 98 ? -1.726 22.215 -19.950 1.00 38.88 98 GLY A CA 1
ATOM 782 C C . GLY A 1 98 ? -0.615 23.243 -19.714 1.00 38.88 98 GLY A C 1
ATOM 783 O O . GLY A 1 98 ? -0.902 24.287 -19.134 1.00 38.88 98 GLY A O 1
ATOM 784 N N . SER A 1 99 ? 0.622 23.023 -20.160 1.00 32.94 99 SER A N 1
ATOM 785 C CA . SER A 1 99 ? 1.691 24.031 -20.070 1.00 32.94 99 SER A CA 1
ATOM 786 C C . SER A 1 99 ? 2.088 24.541 -21.454 1.00 32.94 99 SER A C 1
ATOM 788 O O . SER A 1 99 ? 2.452 23.751 -22.319 1.00 32.94 99 SER A O 1
ATOM 790 N N . ASN A 1 100 ? 2.052 25.861 -21.661 1.00 37.00 100 ASN A N 1
ATOM 791 C CA . ASN A 1 100 ? 2.808 26.501 -22.743 1.00 37.00 100 ASN A CA 1
ATOM 792 C C . ASN A 1 100 ? 4.282 26.041 -22.648 1.00 37.00 100 ASN A C 1
ATOM 794 O O . ASN A 1 100 ? 4.826 26.154 -21.551 1.00 37.00 100 ASN A O 1
ATOM 798 N N . TYR A 1 101 ? 4.866 25.574 -23.770 1.00 37.62 101 TYR A N 1
ATOM 799 C CA . TYR A 1 101 ? 6.243 25.058 -24.047 1.00 37.62 101 TYR A CA 1
ATOM 800 C C . TYR A 1 101 ? 6.375 23.525 -24.269 1.00 37.62 101 TYR A C 1
ATOM 802 O O . TYR A 1 101 ? 5.687 22.767 -23.587 1.00 37.62 101 TYR A O 1
ATOM 810 N N . PRO A 1 102 ? 7.351 23.014 -25.077 1.00 41.56 102 PRO A N 1
ATOM 811 C CA . PRO A 1 102 ? 7.997 23.577 -26.276 1.00 41.56 102 PRO A CA 1
ATOM 812 C C . PRO A 1 102 ? 8.213 22.588 -27.457 1.00 41.56 102 PRO A C 1
ATOM 814 O O . PRO A 1 102 ? 9.019 22.877 -28.333 1.00 41.56 102 PRO A O 1
ATOM 817 N N . LEU A 1 103 ? 7.575 21.416 -27.523 1.00 40.94 103 LEU A N 1
ATOM 818 C CA . LEU A 1 103 ? 7.725 20.508 -28.676 1.00 40.94 103 LEU A CA 1
ATOM 819 C C . LEU A 1 103 ? 6.364 19.914 -29.021 1.00 40.94 103 LEU A C 1
ATOM 821 O O . LEU A 1 103 ? 5.782 19.184 -28.222 1.00 40.94 103 LEU A O 1
ATOM 825 N N . ASN A 1 104 ? 5.822 20.274 -30.187 1.00 45.06 104 ASN A N 1
ATOM 826 C CA . ASN A 1 104 ? 4.560 19.695 -30.629 1.00 45.06 104 ASN A CA 1
ATOM 827 C C . ASN A 1 104 ? 4.766 18.206 -30.988 1.00 45.06 104 ASN A C 1
ATOM 829 O O . ASN A 1 104 ? 5.880 17.756 -31.268 1.00 45.06 104 ASN A O 1
ATOM 833 N N . ARG A 1 105 ? 3.666 17.450 -30.993 1.00 44.06 105 ARG A N 1
ATOM 834 C CA . ARG A 1 105 ? 3.641 16.014 -31.301 1.00 44.06 105 ARG A CA 1
ATOM 835 C C . ARG A 1 105 ? 4.298 15.670 -32.644 1.00 44.06 105 ARG A C 1
ATOM 837 O O . ARG A 1 105 ? 4.932 14.628 -32.744 1.00 44.06 105 ARG A O 1
ATOM 844 N N . ASP A 1 106 ? 4.189 16.548 -33.638 1.00 46.69 106 ASP A N 1
ATOM 845 C CA . ASP A 1 106 ? 4.752 16.344 -34.975 1.00 46.69 106 ASP A CA 1
ATOM 846 C C . ASP A 1 106 ? 6.285 16.414 -34.966 1.00 46.69 106 ASP A C 1
ATOM 848 O O . ASP A 1 106 ? 6.937 15.631 -35.657 1.00 46.69 106 ASP A O 1
ATOM 852 N N . LEU A 1 107 ? 6.877 17.290 -34.143 1.00 46.56 107 LEU A N 1
ATOM 853 C CA . LEU A 1 107 ? 8.331 17.376 -33.986 1.00 46.56 107 LEU A CA 1
ATOM 854 C C . LEU A 1 107 ? 8.896 16.120 -33.307 1.00 46.56 107 LEU A C 1
ATOM 856 O O . LEU A 1 107 ? 9.920 15.595 -33.736 1.00 46.56 107 LEU A O 1
ATOM 860 N N . VAL A 1 108 ? 8.204 15.596 -32.292 1.00 50.06 108 VAL A N 1
ATOM 861 C CA . VAL A 1 108 ? 8.577 14.334 -31.627 1.00 50.06 108 VAL A CA 1
ATOM 862 C C . VAL A 1 108 ? 8.512 13.161 -32.613 1.00 50.06 108 VAL A C 1
ATOM 864 O O . VAL A 1 108 ? 9.427 12.340 -32.658 1.00 50.06 108 VAL A O 1
ATOM 867 N N . ASP A 1 109 ? 7.487 13.127 -33.464 1.00 47.66 109 ASP A N 1
ATOM 868 C CA . ASP A 1 109 ? 7.314 12.104 -34.502 1.00 47.66 109 ASP A CA 1
ATOM 869 C C . ASP A 1 109 ? 8.426 12.163 -35.569 1.00 47.66 109 ASP A C 1
ATOM 871 O O . ASP A 1 109 ? 8.895 11.137 -36.067 1.00 47.66 109 ASP A O 1
ATOM 875 N N . LEU A 1 110 ? 8.894 13.369 -35.893 1.00 49.03 110 LEU A N 1
ATOM 876 C CA . LEU A 1 110 ? 10.021 13.623 -36.791 1.00 49.03 110 LEU A CA 1
ATOM 877 C C . LEU A 1 110 ? 11.357 13.144 -36.206 1.00 49.03 110 LEU A C 1
ATOM 879 O O . LEU A 1 110 ? 12.099 12.436 -36.893 1.00 49.03 110 LEU A O 1
ATOM 883 N N . PHE A 1 111 ? 11.629 13.450 -34.934 1.00 49.09 111 PHE A N 1
ATOM 884 C CA . PHE A 1 111 ? 12.801 12.940 -34.209 1.00 49.09 111 PHE A CA 1
ATOM 885 C C . PHE A 1 111 ? 12.783 11.412 -34.105 1.00 49.09 111 PHE A C 1
ATOM 887 O O . PHE A 1 111 ? 13.800 10.764 -34.354 1.00 49.09 111 PHE A O 1
ATOM 894 N N . HIS A 1 112 ? 11.617 10.827 -33.832 1.00 47.28 112 HIS A N 1
ATOM 895 C CA . HIS A 1 112 ? 11.429 9.381 -33.789 1.00 47.28 112 HIS A CA 1
ATOM 896 C C . HIS A 1 112 ? 11.723 8.733 -35.154 1.00 47.28 112 HIS A C 1
ATOM 898 O O . HIS A 1 112 ? 12.485 7.773 -35.246 1.00 47.28 112 HIS A O 1
ATOM 904 N N . ARG A 1 113 ? 11.202 9.289 -36.256 1.00 45.00 113 ARG A N 1
ATOM 905 C CA . ARG A 1 113 ? 11.478 8.785 -37.617 1.00 45.00 113 ARG A CA 1
ATOM 906 C C . ARG A 1 113 ? 12.958 8.900 -37.994 1.00 45.00 113 ARG A C 1
ATOM 908 O O . ARG A 1 113 ? 13.504 7.968 -38.583 1.00 45.00 113 ARG A O 1
ATOM 915 N N . ALA A 1 114 ? 13.608 10.009 -37.649 1.00 43.00 114 ALA A N 1
ATOM 916 C CA . ALA A 1 114 ? 15.035 10.211 -37.885 1.00 43.00 114 ALA A CA 1
ATOM 917 C C . ALA A 1 114 ? 15.912 9.215 -37.107 1.00 43.00 114 ALA A C 1
ATOM 919 O O . ALA A 1 114 ? 16.870 8.681 -37.668 1.00 43.00 114 ALA A O 1
ATOM 920 N N . PHE A 1 115 ? 15.550 8.915 -35.855 1.00 44.12 115 PHE A N 1
ATOM 921 C CA . PHE A 1 115 ? 16.248 7.962 -34.989 1.00 44.12 115 PHE A CA 1
ATOM 922 C C . PHE A 1 115 ? 16.252 6.532 -35.558 1.00 44.12 115 PHE A C 1
ATOM 924 O O . PHE A 1 115 ? 17.292 5.881 -35.582 1.00 44.12 115 PHE A O 1
ATOM 931 N N . TYR A 1 116 ? 15.140 6.082 -36.150 1.00 40.28 116 TYR A N 1
ATOM 932 C CA . TYR A 1 116 ? 15.056 4.775 -36.825 1.00 40.28 116 TYR A CA 1
ATOM 933 C C . TYR A 1 116 ? 15.605 4.766 -38.267 1.00 40.28 116 TYR A C 1
ATOM 935 O O . TYR A 1 116 ? 15.351 3.836 -39.033 1.00 40.28 116 TYR A O 1
ATOM 943 N N . GLY A 1 117 ? 16.363 5.794 -38.665 1.00 36.00 117 GLY A N 1
ATOM 944 C CA . GLY A 1 117 ? 17.042 5.839 -39.963 1.00 36.00 117 GLY A CA 1
ATOM 945 C C . GLY A 1 117 ? 16.130 6.151 -41.152 1.00 36.00 117 GLY A C 1
ATOM 946 O O . GLY A 1 117 ? 16.486 5.853 -42.294 1.00 36.00 117 GLY A O 1
ATOM 947 N N . ASN A 1 118 ? 14.960 6.758 -40.923 1.00 39.84 118 ASN A N 1
ATOM 948 C CA . ASN A 1 118 ? 14.087 7.204 -42.005 1.00 39.84 118 ASN A CA 1
ATOM 949 C C . ASN A 1 118 ? 14.604 8.527 -42.597 1.00 39.84 118 ASN A C 1
ATOM 951 O O . ASN A 1 118 ? 14.486 9.592 -41.985 1.00 39.84 118 ASN A O 1
ATOM 955 N N . MET A 1 119 ? 15.135 8.456 -43.821 1.00 38.41 119 MET A N 1
ATOM 956 C CA . MET A 1 119 ? 15.672 9.605 -44.562 1.00 38.41 119 MET A CA 1
ATOM 957 C C . MET A 1 119 ? 14.659 10.740 -44.741 1.00 38.41 119 MET A C 1
ATOM 959 O O . MET A 1 119 ? 15.048 11.898 -44.687 1.00 38.41 119 MET A O 1
ATOM 963 N N . THR A 1 120 ? 13.365 10.438 -44.862 1.00 42.22 120 THR A N 1
ATOM 964 C CA . THR A 1 120 ? 12.309 11.451 -45.005 1.00 42.22 120 THR A CA 1
ATOM 965 C C . THR A 1 120 ? 12.072 12.226 -43.706 1.00 42.22 120 THR A C 1
ATOM 967 O O . THR A 1 120 ? 11.758 13.410 -43.749 1.00 42.22 120 THR A O 1
ATOM 970 N N . GLY A 1 121 ? 12.249 11.587 -42.543 1.00 43.03 121 GLY A N 1
ATOM 971 C CA . GLY A 1 121 ? 12.181 12.260 -41.239 1.00 43.03 121 GLY A CA 1
ATOM 972 C C . GLY A 1 121 ? 13.398 13.150 -40.981 1.00 43.03 121 GLY A C 1
ATOM 973 O O . GLY A 1 121 ? 13.256 14.272 -40.504 1.00 43.03 121 GLY A O 1
ATOM 974 N N . LEU A 1 122 ? 14.584 12.676 -41.378 1.00 39.81 122 LEU A N 1
ATOM 975 C CA . LEU A 1 122 ? 15.823 13.458 -41.372 1.00 39.81 122 LEU A CA 1
ATOM 976 C C . LEU A 1 122 ? 15.725 14.679 -42.297 1.00 39.81 122 LEU A C 1
ATOM 978 O O . LEU A 1 122 ? 15.992 15.791 -41.859 1.00 39.81 122 LEU A O 1
ATOM 982 N N . GLU A 1 123 ? 15.309 14.497 -43.552 1.00 43.44 123 GLU A N 1
ATOM 983 C CA . GLU A 1 123 ? 15.155 15.582 -44.534 1.00 43.44 123 GLU A CA 1
ATOM 984 C C . GLU A 1 123 ? 14.122 16.624 -44.093 1.00 43.44 123 GLU A C 1
ATOM 986 O O . GLU A 1 123 ? 14.380 17.818 -44.221 1.00 43.44 123 GLU A O 1
ATOM 991 N N . ALA A 1 124 ? 13.008 16.192 -43.498 1.00 49.03 124 ALA A N 1
ATOM 992 C CA . ALA A 1 124 ? 11.987 17.089 -42.972 1.00 49.03 124 ALA A CA 1
ATOM 993 C C . ALA A 1 124 ? 12.474 17.917 -41.761 1.00 49.03 124 ALA A C 1
ATOM 995 O O . ALA A 1 124 ? 12.172 19.109 -41.681 1.00 49.03 124 ALA A O 1
ATOM 996 N N . LEU A 1 125 ? 13.287 17.329 -40.869 1.00 47.28 125 LEU A N 1
ATOM 997 C CA . LEU A 1 125 ? 13.977 18.062 -39.795 1.00 47.28 125 LEU A CA 1
ATOM 998 C C . LEU A 1 125 ? 14.986 19.079 -40.347 1.00 47.28 125 LEU A C 1
ATOM 1000 O O . LEU A 1 125 ? 15.099 20.178 -39.812 1.00 47.28 125 LEU A O 1
ATOM 1004 N N . PHE A 1 126 ? 15.692 18.746 -41.433 1.00 41.50 126 PHE A N 1
ATOM 1005 C CA . PHE A 1 126 ? 16.619 19.672 -42.093 1.00 41.50 126 PHE A CA 1
ATOM 1006 C C . PHE A 1 126 ? 15.905 20.830 -42.812 1.00 41.50 126 PHE A C 1
ATOM 1008 O O . PHE A 1 126 ? 16.436 21.938 -42.825 1.00 41.50 126 PHE A O 1
ATOM 1015 N N . SER A 1 127 ? 14.711 20.612 -43.377 1.00 43.50 127 SER A N 1
ATOM 1016 C CA . SER A 1 127 ? 13.923 21.655 -44.059 1.00 43.50 127 SER A CA 1
ATOM 1017 C C . SER A 1 127 ? 13.179 22.611 -43.118 1.00 43.50 127 SER A C 1
ATOM 1019 O O . SER A 1 127 ? 12.747 23.674 -43.547 1.00 43.50 127 SER A O 1
ATOM 1021 N N . MET A 1 128 ? 13.060 22.286 -41.825 1.00 48.78 128 MET A N 1
ATOM 1022 C CA . MET A 1 128 ? 12.428 23.161 -40.821 1.00 48.78 128 MET A CA 1
ATOM 1023 C C . MET A 1 128 ? 13.242 24.426 -40.484 1.00 48.78 128 MET A C 1
ATOM 1025 O O . MET A 1 128 ? 12.760 25.277 -39.744 1.00 48.78 128 MET A O 1
ATOM 1029 N N . LYS A 1 129 ? 14.456 24.572 -41.032 1.00 43.16 129 LYS A N 1
ATOM 1030 C CA . LYS A 1 129 ? 15.302 25.768 -40.888 1.00 43.16 129 LYS A CA 1
ATOM 1031 C C . LYS A 1 129 ? 14.902 26.950 -41.782 1.00 43.16 129 LYS A C 1
ATOM 1033 O O . LYS A 1 129 ? 15.473 28.021 -41.606 1.00 43.16 129 LYS A O 1
ATOM 1038 N N . GLU A 1 130 ? 13.992 26.773 -42.742 1.00 41.19 130 GLU A N 1
ATOM 1039 C CA . GLU A 1 130 ? 13.752 27.785 -43.786 1.00 41.19 130 GLU A CA 1
ATOM 1040 C C . GLU A 1 130 ? 12.526 28.689 -43.565 1.00 41.19 130 GLU A C 1
ATOM 1042 O O . GLU A 1 130 ? 12.448 29.729 -44.214 1.00 41.19 130 GLU A O 1
ATOM 1047 N N . ASP A 1 131 ? 11.628 28.380 -42.620 1.00 38.19 131 ASP A N 1
ATOM 1048 C CA . ASP A 1 131 ? 10.446 29.212 -42.345 1.00 38.19 131 ASP A CA 1
ATOM 1049 C C . ASP A 1 131 ? 10.516 29.865 -40.948 1.00 38.19 131 ASP A C 1
ATOM 1051 O O . ASP A 1 131 ? 10.384 29.198 -39.919 1.00 38.19 131 ASP A O 1
ATOM 1055 N N . ASP A 1 132 ? 10.701 31.192 -40.925 1.00 45.94 132 ASP A N 1
ATOM 1056 C CA . ASP A 1 132 ? 10.739 32.075 -39.745 1.00 45.94 132 ASP A CA 1
ATOM 1057 C C . ASP A 1 132 ? 9.453 31.977 -38.894 1.00 45.94 132 ASP A C 1
ATOM 1059 O O . ASP A 1 132 ? 8.529 32.788 -39.021 1.00 45.94 132 ASP A O 1
ATOM 1063 N N . HIS A 1 133 ? 9.369 30.994 -37.991 1.00 42.03 133 HIS A N 1
ATOM 1064 C CA . HIS A 1 133 ? 8.249 30.873 -37.057 1.00 42.03 133 HIS A CA 1
ATOM 1065 C C . HIS A 1 133 ? 8.672 31.290 -35.631 1.00 42.03 133 HIS A C 1
ATOM 1067 O O . HIS A 1 133 ? 9.354 30.526 -34.947 1.00 42.03 133 HIS A O 1
ATOM 1073 N N . PRO A 1 134 ? 8.211 32.441 -35.097 1.00 39.22 134 PRO A N 1
ATOM 1074 C CA . PRO A 1 134 ? 8.636 32.985 -33.791 1.00 39.22 134 PRO A CA 1
ATOM 1075 C C . PRO A 1 134 ? 8.251 32.129 -32.567 1.00 39.22 134 PRO A C 1
ATOM 1077 O O . PRO A 1 134 ? 8.654 32.412 -31.445 1.00 39.22 134 PRO A O 1
ATOM 1080 N N . ILE A 1 135 ? 7.486 31.053 -32.776 1.00 37.53 135 ILE A N 1
ATOM 1081 C CA . ILE A 1 135 ? 7.164 30.042 -31.755 1.00 37.53 135 ILE A CA 1
ATOM 1082 C C . ILE A 1 135 ? 8.362 29.093 -31.527 1.00 37.53 135 ILE A C 1
ATOM 1084 O O . ILE A 1 135 ? 8.478 28.481 -30.469 1.00 37.53 135 ILE A O 1
ATOM 1088 N N . ILE A 1 136 ? 9.270 28.975 -32.502 1.00 42.91 136 ILE A N 1
ATOM 1089 C CA . ILE A 1 136 ? 10.413 28.056 -32.469 1.00 42.91 136 ILE A CA 1
ATOM 1090 C C . ILE A 1 136 ? 11.567 28.632 -31.634 1.00 42.91 136 ILE A C 1
ATOM 1092 O O . ILE A 1 136 ? 12.136 27.898 -30.833 1.00 42.91 136 ILE A O 1
ATOM 1096 N N . GLU A 1 137 ? 11.858 29.936 -31.707 1.00 39.62 137 GLU A N 1
ATOM 1097 C CA . GLU A 1 137 ? 12.937 30.554 -30.912 1.00 39.62 137 GLU A CA 1
ATOM 1098 C C . GLU A 1 137 ? 12.706 30.454 -29.399 1.00 39.62 137 GLU A C 1
ATOM 1100 O O . GLU A 1 137 ? 13.613 30.065 -28.665 1.00 39.62 137 GLU A O 1
ATOM 1105 N N . SER A 1 138 ? 11.487 30.721 -28.912 1.00 40.31 138 SER A N 1
ATOM 1106 C CA . SER A 1 138 ? 11.189 30.602 -27.475 1.00 40.31 138 SER A CA 1
ATOM 1107 C C . SER A 1 138 ? 11.313 29.158 -26.984 1.00 40.31 138 SER A C 1
ATOM 1109 O O . SER A 1 138 ? 11.744 28.903 -25.862 1.00 40.31 138 SER A O 1
ATOM 1111 N N . ASN A 1 139 ? 10.944 28.203 -27.837 1.00 44.16 139 ASN A N 1
ATOM 1112 C CA . ASN A 1 139 ? 10.974 26.777 -27.537 1.00 44.16 139 ASN A CA 1
ATOM 1113 C C . ASN A 1 139 ? 12.402 26.215 -27.553 1.00 44.16 139 ASN A C 1
ATOM 1115 O O . ASN A 1 139 ? 12.757 25.425 -26.680 1.00 44.16 139 ASN A O 1
ATOM 1119 N N . ILE A 1 140 ? 13.230 26.669 -28.494 1.00 41.25 140 ILE A N 1
ATOM 1120 C CA . ILE A 1 140 ? 14.651 26.332 -28.592 1.00 41.25 140 ILE A CA 1
ATOM 1121 C C . ILE A 1 140 ? 15.425 26.916 -27.406 1.00 41.25 140 ILE A C 1
ATOM 1123 O O . ILE A 1 140 ? 16.184 26.182 -26.778 1.00 41.25 140 ILE A O 1
ATOM 1127 N N . SER A 1 141 ? 15.176 28.173 -27.026 1.00 41.12 141 SER A N 1
ATOM 1128 C CA . SER A 1 141 ? 15.797 28.795 -25.847 1.00 41.12 141 SER A CA 1
ATOM 1129 C C . SER A 1 141 ? 15.409 28.099 -24.539 1.00 41.12 141 SER A C 1
ATOM 1131 O O . SER A 1 141 ? 16.270 27.839 -23.703 1.00 41.12 141 SER A O 1
ATOM 1133 N N . ALA A 1 142 ? 14.146 27.686 -24.382 1.00 43.44 142 ALA A N 1
ATOM 1134 C CA . ALA A 1 142 ? 13.705 26.933 -23.205 1.00 43.44 142 ALA A CA 1
ATOM 1135 C C . ALA A 1 142 ? 14.351 25.535 -23.109 1.00 43.44 142 ALA A C 1
ATOM 1137 O O . ALA A 1 142 ? 14.634 25.046 -22.014 1.00 43.44 142 ALA A O 1
ATOM 1138 N N . VAL A 1 143 ? 14.603 24.881 -24.249 1.00 41.03 143 VAL A N 1
ATOM 1139 C CA . VAL A 1 143 ? 15.357 23.617 -24.310 1.00 41.03 143 VAL A CA 1
ATOM 1140 C C . VAL A 1 143 ? 16.846 23.859 -24.024 1.00 41.03 143 VAL A C 1
ATOM 1142 O O . VAL A 1 143 ? 17.457 23.075 -23.297 1.00 41.03 143 VAL A O 1
ATOM 1145 N N . ALA A 1 144 ? 17.410 24.970 -24.508 1.00 40.34 144 ALA A N 1
ATOM 1146 C CA . ALA A 1 144 ? 18.788 25.398 -24.262 1.00 40.34 144 ALA A CA 1
ATOM 1147 C C . ALA A 1 144 ? 19.083 25.587 -22.773 1.00 40.34 144 ALA A C 1
ATOM 1149 O O . ALA A 1 144 ? 20.008 24.981 -22.236 1.00 40.34 144 ALA A O 1
ATOM 1150 N N . GLU A 1 145 ? 18.254 26.378 -22.089 1.00 43.72 145 GLU A N 1
ATOM 1151 C CA . GLU A 1 145 ? 18.386 26.666 -20.659 1.00 43.72 145 GLU A CA 1
ATOM 1152 C C . GLU A 1 145 ? 18.332 25.382 -19.825 1.00 43.72 145 GLU A C 1
ATOM 1154 O O . GLU A 1 145 ? 19.054 25.223 -18.836 1.00 43.72 145 GLU A O 1
ATOM 1159 N N . LYS A 1 146 ? 17.514 24.419 -20.260 1.00 45.66 146 LYS A N 1
ATOM 1160 C CA . LYS A 1 146 ? 17.331 23.147 -19.565 1.00 45.66 146 LYS A CA 1
ATOM 1161 C C . LYS A 1 146 ? 18.488 22.179 -19.793 1.00 45.66 146 LYS A C 1
ATOM 1163 O O . LYS A 1 146 ? 18.909 21.527 -18.842 1.00 45.66 146 LYS A O 1
ATOM 1168 N N . LEU A 1 147 ? 19.051 22.130 -21.001 1.00 41.72 147 LEU A N 1
ATOM 1169 C CA . LEU A 1 147 ? 20.264 21.361 -21.301 1.00 41.72 147 LEU A CA 1
ATOM 1170 C C . LEU A 1 147 ? 21.498 21.938 -20.592 1.00 41.72 147 LEU A C 1
ATOM 1172 O O . LEU A 1 147 ? 22.315 21.177 -20.077 1.00 41.72 147 LEU A O 1
ATOM 1176 N N . VAL A 1 148 ? 21.602 23.266 -20.491 1.00 41.88 148 VAL A N 1
ATOM 1177 C CA . VAL A 1 148 ? 22.649 23.950 -19.715 1.00 41.88 148 VAL A CA 1
ATOM 1178 C C . VAL A 1 148 ? 22.511 23.624 -18.226 1.00 41.88 148 VAL A C 1
ATOM 1180 O O . VAL A 1 148 ? 23.481 23.200 -17.597 1.00 41.88 148 VAL A O 1
ATOM 1183 N N . SER A 1 149 ? 21.298 23.719 -17.667 1.00 43.38 149 SER A N 1
ATOM 1184 C CA . SER A 1 149 ? 21.015 23.336 -16.276 1.00 43.38 149 SER A CA 1
ATOM 1185 C C . SER A 1 149 ? 21.372 21.873 -15.990 1.00 43.38 149 SER A C 1
ATOM 1187 O O . SER A 1 149 ? 21.994 21.571 -14.971 1.00 43.38 149 SER A O 1
ATOM 1189 N N . LEU A 1 150 ? 21.052 20.968 -16.917 1.00 43.09 150 LEU A N 1
ATOM 1190 C CA . LEU A 1 150 ? 21.374 19.549 -16.805 1.00 43.09 150 LEU A CA 1
ATOM 1191 C C . LEU A 1 150 ? 22.893 19.301 -16.874 1.00 43.09 150 LEU A C 1
ATOM 1193 O O . LEU A 1 150 ? 23.433 18.531 -16.085 1.00 43.09 150 LEU A O 1
ATOM 1197 N N . GLY A 1 151 ? 23.607 20.019 -17.746 1.00 40.31 151 GLY A N 1
ATOM 1198 C CA . GLY A 1 151 ? 25.071 20.000 -17.814 1.00 40.31 151 GLY A CA 1
ATOM 1199 C C . GLY A 1 151 ? 25.743 20.470 -16.518 1.00 40.31 151 GLY A C 1
ATOM 1200 O O . GLY A 1 151 ? 26.743 19.886 -16.095 1.00 40.31 151 GLY A O 1
ATOM 1201 N N . HIS A 1 152 ? 25.176 21.476 -15.843 1.00 42.50 152 HIS A N 1
ATOM 1202 C CA . HIS A 1 152 ? 25.634 21.909 -14.517 1.00 42.50 152 HIS A CA 1
ATOM 1203 C C . HIS A 1 152 ? 25.392 20.844 -13.440 1.00 42.50 152 HIS A C 1
ATOM 1205 O O . HIS A 1 152 ? 26.276 20.605 -12.619 1.00 42.50 152 HIS A O 1
ATOM 1211 N N . GLN A 1 153 ? 24.242 20.166 -13.469 1.00 40.09 153 GLN A N 1
ATOM 1212 C CA . GLN A 1 153 ? 23.919 19.083 -12.533 1.00 40.09 153 GLN A CA 1
ATOM 1213 C C . GLN A 1 153 ? 24.852 17.875 -12.710 1.00 40.09 153 GLN A C 1
ATOM 1215 O O . GLN A 1 153 ? 25.339 17.332 -11.721 1.00 40.09 153 GLN A O 1
ATOM 1220 N N . PHE A 1 154 ? 25.197 17.511 -13.949 1.00 39.12 154 PHE A N 1
ATOM 1221 C CA . PHE A 1 154 ? 26.162 16.440 -14.214 1.00 39.12 154 PHE A CA 1
ATOM 1222 C C . PHE A 1 154 ? 27.581 16.776 -13.733 1.00 39.12 154 PHE A C 1
ATOM 1224 O O . PHE A 1 154 ? 28.244 15.922 -13.146 1.00 39.12 154 PHE A O 1
ATOM 1231 N N . ARG A 1 155 ? 28.042 18.024 -13.908 1.00 42.28 155 ARG A N 1
ATOM 1232 C CA . ARG A 1 155 ? 29.350 18.459 -13.378 1.00 42.28 155 ARG A CA 1
ATOM 1233 C C . ARG A 1 155 ? 29.373 18.494 -11.849 1.00 42.28 155 ARG A C 1
ATOM 1235 O O . ARG A 1 155 ? 30.374 18.100 -11.260 1.00 42.28 155 ARG A O 1
ATOM 1242 N N . ALA A 1 156 ? 28.278 18.917 -11.215 1.00 38.81 156 ALA A N 1
ATOM 1243 C CA . ALA A 1 156 ? 28.130 18.891 -9.759 1.00 38.81 156 ALA A CA 1
ATOM 1244 C C . ALA A 1 156 ? 28.147 17.458 -9.194 1.00 38.81 156 ALA A C 1
ATOM 1246 O O . ALA A 1 156 ? 28.619 17.245 -8.082 1.00 38.81 156 ALA A O 1
ATOM 1247 N N . ALA A 1 157 ? 27.708 16.474 -9.984 1.00 37.22 157 ALA A N 1
ATOM 1248 C CA . ALA A 1 157 ? 27.778 15.049 -9.664 1.00 37.22 157 ALA A CA 1
ATOM 1249 C C . ALA A 1 157 ? 29.141 14.396 -9.992 1.00 37.22 157 ALA A C 1
ATOM 1251 O O . ALA A 1 157 ? 29.256 13.173 -9.990 1.00 37.22 157 ALA A O 1
ATOM 1252 N N . GLY A 1 158 ? 30.178 15.178 -10.322 1.00 32.44 158 GLY A N 1
ATOM 1253 C CA . GLY A 1 158 ? 31.518 14.660 -10.628 1.00 32.44 158 GLY A CA 1
ATOM 1254 C C . GLY A 1 158 ? 31.635 13.934 -11.976 1.00 32.44 158 GLY A C 1
ATOM 1255 O O . GLY A 1 158 ? 32.699 13.404 -12.304 1.00 32.44 158 GLY A O 1
ATOM 1256 N N . VAL A 1 159 ? 30.577 13.934 -12.792 1.00 34.72 159 VAL A N 1
ATOM 1257 C CA . VAL A 1 159 ? 30.592 13.354 -14.137 1.00 34.72 159 VAL A CA 1
ATOM 1258 C C . VAL A 1 159 ? 31.361 14.298 -15.059 1.00 34.72 159 VAL A C 1
ATOM 1260 O O . VAL A 1 159 ? 30.968 15.449 -15.271 1.00 34.72 159 VAL A O 1
ATOM 1263 N N . LYS A 1 160 ? 32.469 13.815 -15.640 1.00 35.06 160 LYS A N 1
ATOM 1264 C CA . LYS A 1 160 ? 33.232 14.557 -16.657 1.00 35.06 160 LYS A CA 1
ATOM 1265 C C . LYS A 1 160 ? 32.424 14.666 -17.951 1.00 35.06 160 LYS A C 1
ATOM 1267 O O . LYS A 1 160 ? 32.628 13.917 -18.901 1.00 35.06 160 LYS A O 1
ATOM 1272 N N . TRP A 1 161 ? 31.528 15.641 -18.003 1.00 36.09 161 TRP A N 1
ATOM 1273 C CA . TRP A 1 161 ? 30.857 16.044 -19.229 1.00 36.09 161 TRP A CA 1
ATOM 1274 C C . TRP A 1 161 ? 31.742 17.034 -19.994 1.00 36.09 161 TRP A C 1
ATOM 1276 O O . TRP A 1 161 ? 31.897 18.184 -19.580 1.00 36.09 161 TRP A O 1
ATOM 1286 N N . LYS A 1 162 ? 32.340 16.593 -21.109 1.00 33.06 162 LYS A N 1
ATOM 1287 C CA . LYS A 1 162 ? 33.207 17.443 -21.950 1.00 33.06 162 LYS A CA 1
ATOM 1288 C C . LYS A 1 162 ? 32.455 18.393 -22.893 1.00 33.06 162 LYS A C 1
ATOM 1290 O O . LYS A 1 162 ? 33.096 19.215 -23.539 1.00 33.06 162 LYS A O 1
ATOM 1295 N N . GLY A 1 163 ? 31.123 18.323 -22.965 1.00 36.19 163 GLY A N 1
ATOM 1296 C CA . GLY A 1 163 ? 30.360 19.050 -23.985 1.00 36.19 163 GLY A CA 1
ATOM 1297 C C . GLY A 1 163 ? 30.774 18.668 -25.418 1.00 36.19 163 GLY A C 1
ATOM 1298 O O . GLY A 1 163 ? 31.725 17.922 -25.640 1.00 36.19 163 GLY A O 1
ATOM 1299 N N . ALA A 1 164 ? 30.047 19.169 -26.415 1.00 30.83 164 ALA A N 1
ATOM 1300 C CA . ALA A 1 164 ? 30.317 18.873 -27.827 1.00 30.83 164 ALA A CA 1
ATOM 1301 C C . ALA A 1 164 ? 31.527 19.637 -28.412 1.00 30.83 164 ALA A C 1
ATOM 1303 O O . ALA A 1 164 ? 31.978 19.311 -29.504 1.00 30.83 164 ALA A O 1
ATOM 1304 N N . LEU A 1 165 ? 32.082 20.621 -27.693 1.00 30.67 165 LEU A N 1
ATOM 1305 C CA . LEU A 1 165 ? 32.983 21.617 -28.287 1.00 30.67 165 LEU A CA 1
ATOM 1306 C C . LEU A 1 165 ? 34.485 21.322 -28.181 1.00 30.67 165 LEU A C 1
ATOM 1308 O O . LEU A 1 165 ? 35.259 21.987 -28.856 1.00 30.67 165 LEU A O 1
ATOM 1312 N N . GLY A 1 166 ? 34.938 20.344 -27.390 1.00 29.45 166 GLY A N 1
ATOM 1313 C CA . GLY A 1 166 ? 36.356 19.948 -27.386 1.00 29.45 166 GLY A CA 1
ATOM 1314 C C . GLY A 1 166 ? 37.370 21.080 -27.130 1.00 29.45 166 GLY A C 1
ATOM 1315 O O . GLY A 1 166 ? 38.510 20.964 -27.574 1.00 29.45 166 GLY A O 1
ATOM 1316 N N . VAL A 1 167 ? 36.976 22.153 -26.437 1.00 26.22 167 VAL A N 1
ATOM 1317 C CA . VAL A 1 167 ? 37.882 23.231 -26.019 1.00 26.22 167 VAL A CA 1
ATOM 1318 C C . VAL A 1 167 ? 38.099 23.113 -24.515 1.00 26.22 167 VAL A C 1
ATOM 1320 O O . VAL A 1 167 ? 37.138 23.151 -23.744 1.00 26.22 167 VAL A O 1
ATOM 1323 N N . ASP A 1 168 ? 39.356 22.918 -24.118 1.00 28.81 168 ASP A N 1
ATOM 1324 C CA . ASP A 1 168 ? 39.786 23.000 -22.725 1.00 28.81 168 ASP A CA 1
ATOM 1325 C C . ASP A 1 168 ? 39.682 24.465 -22.280 1.00 28.81 168 ASP A C 1
ATOM 1327 O O . ASP A 1 168 ? 40.315 25.350 -22.856 1.00 28.81 168 ASP A O 1
ATOM 1331 N N . TRP A 1 169 ? 38.854 24.722 -21.273 1.00 27.56 169 TRP A N 1
ATOM 1332 C CA . TRP A 1 169 ? 38.780 26.016 -20.603 1.00 27.56 169 TRP A CA 1
ATOM 1333 C C . TRP A 1 169 ? 39.594 25.907 -19.310 1.00 27.56 169 TRP A C 1
ATOM 1335 O O . TRP A 1 169 ? 39.053 25.511 -18.279 1.00 27.56 169 TRP A O 1
ATOM 1345 N N . GLU A 1 170 ? 40.900 26.175 -19.383 1.00 27.91 170 GLU A N 1
ATOM 1346 C CA . GLU A 1 170 ? 41.719 26.447 -18.194 1.00 27.91 170 GLU A CA 1
ATOM 1347 C C . GLU A 1 170 ? 41.534 27.915 -17.758 1.00 27.91 170 GLU A C 1
ATOM 1349 O O . GLU A 1 170 ? 41.708 28.828 -18.562 1.00 27.91 170 GLU A O 1
ATOM 1354 N N . ASP A 1 171 ? 41.134 28.057 -16.489 1.00 26.97 171 ASP A N 1
ATOM 1355 C CA . ASP A 1 171 ? 41.367 29.099 -15.473 1.00 26.97 171 ASP A CA 1
ATOM 1356 C C . ASP A 1 171 ? 41.356 30.606 -15.821 1.00 26.97 171 ASP A C 1
ATOM 1358 O O . ASP A 1 171 ? 42.202 31.096 -16.564 1.00 26.97 171 ASP A O 1
ATOM 1362 N N . ASP A 1 172 ? 40.494 31.365 -15.115 1.00 25.00 172 ASP A N 1
ATOM 1363 C CA . ASP A 1 172 ? 40.962 32.422 -14.190 1.00 25.00 172 ASP A CA 1
ATOM 1364 C C . ASP A 1 172 ? 39.898 32.806 -13.121 1.00 25.00 172 ASP A C 1
ATOM 1366 O O . ASP A 1 172 ? 38.819 33.321 -13.421 1.00 25.00 172 ASP A O 1
ATOM 1370 N N . ASP A 1 173 ? 40.232 32.486 -11.867 1.00 24.61 173 ASP A N 1
ATOM 1371 C CA . ASP A 1 173 ? 39.943 33.136 -10.581 1.00 24.61 173 ASP A CA 1
ATOM 1372 C C . ASP A 1 173 ? 38.559 33.739 -10.236 1.00 24.61 173 ASP A C 1
ATOM 1374 O O . ASP A 1 173 ? 38.207 34.867 -10.584 1.00 24.61 173 ASP A O 1
ATOM 1378 N N . SER A 1 174 ? 37.847 33.080 -9.302 1.00 23.50 174 SER A N 1
ATOM 1379 C CA . SER A 1 174 ? 37.830 33.502 -7.875 1.00 23.50 174 SER A CA 1
ATOM 1380 C C . SER A 1 174 ? 36.674 32.907 -7.044 1.00 23.50 174 SER A C 1
ATOM 1382 O O . SER A 1 174 ? 35.798 33.626 -6.580 1.00 23.50 174 SER A O 1
ATOM 1384 N N . ILE A 1 175 ? 36.730 31.606 -6.727 1.00 22.89 175 ILE A N 1
ATOM 1385 C CA . ILE A 1 175 ? 36.374 31.113 -5.378 1.00 22.89 175 ILE A CA 1
ATOM 1386 C C . ILE A 1 175 ? 37.393 30.024 -5.008 1.00 22.89 175 ILE A C 1
ATOM 1388 O O . ILE A 1 175 ? 37.241 28.856 -5.350 1.00 22.89 175 ILE A O 1
ATOM 1392 N N . MET A 1 176 ? 38.473 30.443 -4.350 1.00 24.09 176 MET A N 1
ATOM 1393 C CA . MET A 1 176 ? 39.509 29.582 -3.767 1.00 24.09 176 MET A CA 1
ATOM 1394 C C . MET A 1 176 ? 39.126 29.157 -2.327 1.00 24.09 176 MET A C 1
ATOM 1396 O O . MET A 1 176 ? 38.250 29.771 -1.713 1.00 24.09 176 MET A O 1
ATOM 1400 N N . PRO A 1 177 ? 39.747 28.096 -1.780 1.00 27.59 177 PRO A N 1
ATOM 1401 C CA . PRO A 1 177 ? 39.076 27.045 -1.027 1.00 27.59 177 PRO A CA 1
ATOM 1402 C C . PRO A 1 177 ? 39.443 27.030 0.462 1.00 27.59 177 PRO A C 1
ATOM 1404 O O . PRO A 1 177 ? 40.526 27.453 0.866 1.00 27.59 177 PRO A O 1
ATOM 1407 N N . ALA A 1 178 ? 38.577 26.431 1.280 1.00 22.33 178 ALA A N 1
ATOM 1408 C CA . ALA A 1 178 ? 38.950 25.956 2.607 1.00 22.33 178 ALA A CA 1
ATOM 1409 C C . ALA A 1 178 ? 39.268 24.454 2.537 1.00 22.33 178 ALA A C 1
ATOM 1411 O O . ALA A 1 178 ? 38.380 23.615 2.577 1.00 22.33 178 ALA A O 1
ATOM 1412 N N . ALA A 1 179 ? 40.567 24.189 2.390 1.00 23.56 179 ALA A N 1
ATOM 1413 C CA . ALA A 1 179 ? 41.327 23.042 2.886 1.00 23.56 179 ALA A CA 1
ATOM 1414 C C . ALA A 1 179 ? 40.755 21.619 2.714 1.00 23.56 179 ALA A C 1
ATOM 1416 O O . ALA A 1 179 ? 39.909 21.150 3.469 1.00 23.56 179 ALA A O 1
ATOM 1417 N N . TYR A 1 180 ? 41.411 20.900 1.801 1.00 26.50 180 TYR A N 1
ATOM 1418 C CA . TYR A 1 180 ? 41.789 19.493 1.911 1.00 26.50 180 TYR A CA 1
ATOM 1419 C C . TYR A 1 180 ? 41.894 18.986 3.363 1.00 26.50 180 TYR A C 1
ATOM 1421 O O . TYR A 1 180 ? 42.837 19.324 4.081 1.00 26.50 180 TYR A O 1
ATOM 1429 N N . ALA A 1 181 ? 40.989 18.086 3.735 1.00 23.91 181 ALA A N 1
ATOM 1430 C CA . ALA A 1 181 ? 41.410 16.833 4.338 1.00 23.91 181 ALA A CA 1
ATOM 1431 C C . ALA A 1 181 ? 41.302 15.779 3.231 1.00 23.91 181 ALA A C 1
ATOM 1433 O O . ALA A 1 181 ? 40.222 15.498 2.717 1.00 23.91 181 ALA A O 1
ATOM 1434 N N . ASP A 1 182 ? 42.470 15.330 2.792 1.00 28.78 182 ASP A N 1
ATOM 1435 C CA . ASP A 1 182 ? 42.681 14.088 2.064 1.00 28.78 182 ASP A CA 1
ATOM 1436 C C . ASP A 1 182 ? 41.934 12.951 2.770 1.00 28.78 182 ASP A C 1
ATOM 1438 O O . ASP A 1 182 ? 42.030 12.854 3.989 1.00 28.78 182 ASP A O 1
ATOM 1442 N N . ASP A 1 183 ? 41.161 12.184 2.001 1.00 26.45 183 ASP A N 1
ATOM 1443 C CA . ASP A 1 183 ? 40.915 10.750 2.181 1.00 26.45 183 ASP A CA 1
ATOM 1444 C C . ASP A 1 183 ? 40.155 10.242 0.936 1.00 26.45 183 ASP A C 1
ATOM 1446 O O . ASP A 1 183 ? 38.937 10.091 0.917 1.00 26.45 183 ASP A O 1
ATOM 1450 N N . GLY A 1 184 ? 40.900 10.039 -0.158 1.00 28.72 184 GLY A N 1
ATOM 1451 C CA . GLY A 1 184 ? 40.607 9.054 -1.209 1.00 28.72 184 GLY A CA 1
ATOM 1452 C C . GLY A 1 184 ? 39.168 8.950 -1.733 1.00 28.72 184 GLY A C 1
ATOM 1453 O O . GLY A 1 184 ? 38.439 8.023 -1.388 1.00 28.72 184 GLY A O 1
ATOM 1454 N N . GLY A 1 185 ? 38.797 9.799 -2.694 1.00 27.16 185 GLY A N 1
ATOM 1455 C CA . GLY A 1 185 ? 37.598 9.595 -3.510 1.00 27.16 185 GLY A CA 1
ATOM 1456 C C . GLY A 1 185 ? 37.755 8.414 -4.471 1.00 27.16 185 GLY A C 1
ATOM 1457 O O . GLY A 1 185 ? 37.959 8.606 -5.669 1.00 27.16 185 GLY A O 1
ATOM 1458 N N . SER A 1 186 ? 37.647 7.184 -3.964 1.00 28.34 186 SER A N 1
ATOM 1459 C CA . SER A 1 186 ? 37.122 6.094 -4.781 1.00 28.34 186 SER A CA 1
ATOM 1460 C C . SER A 1 186 ? 35.742 6.522 -5.275 1.00 28.34 186 SER A C 1
ATOM 1462 O O . SER A 1 186 ? 34.976 7.089 -4.495 1.00 28.34 186 SER A O 1
ATOM 1464 N N . SER A 1 187 ? 35.375 6.192 -6.514 1.00 31.27 187 SER A N 1
ATOM 1465 C CA . SER A 1 187 ? 33.966 5.936 -6.826 1.00 31.27 187 SER A CA 1
ATOM 1466 C C . SER A 1 187 ? 33.371 5.174 -5.643 1.00 31.27 187 SER A C 1
ATOM 1468 O O . SER A 1 187 ? 33.926 4.120 -5.309 1.00 31.27 187 SER A O 1
ATOM 1470 N N . SER A 1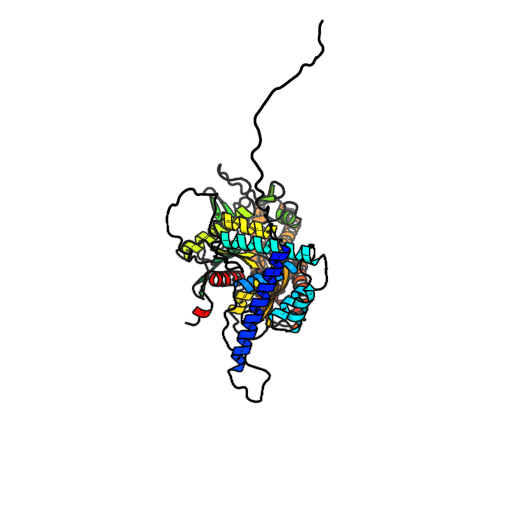 188 ? 32.335 5.668 -4.961 1.00 35.69 188 SER A N 1
ATOM 1471 C CA . SER A 1 188 ? 31.654 4.786 -4.020 1.00 35.69 188 SER A CA 1
ATOM 1472 C C . SER A 1 188 ? 31.036 3.688 -4.871 1.00 35.69 188 SER A C 1
ATOM 1474 O O . SER A 1 188 ? 30.016 3.863 -5.527 1.00 35.69 188 SER A O 1
ATOM 1476 N N . SER A 1 189 ? 31.733 2.562 -4.896 1.00 50.06 189 SER A N 1
ATOM 1477 C CA . SER A 1 189 ? 31.329 1.234 -5.333 1.00 50.06 189 SER A CA 1
ATOM 1478 C C . SER A 1 189 ? 30.221 0.722 -4.403 1.00 50.06 189 SER A C 1
ATOM 1480 O O . SER A 1 189 ? 30.309 -0.356 -3.825 1.00 50.06 189 SER A O 1
ATOM 1482 N N . GLY A 1 190 ? 29.223 1.575 -4.163 1.00 63.78 190 GLY A N 1
ATOM 1483 C CA . GLY A 1 190 ? 28.159 1.390 -3.200 1.00 63.78 190 GLY A CA 1
ATOM 1484 C C . GLY A 1 190 ? 27.003 0.653 -3.848 1.00 63.78 190 GLY A C 1
ATOM 1485 O O . GLY A 1 190 ? 26.540 1.010 -4.929 1.00 63.78 190 GLY A O 1
ATOM 1486 N N . LEU A 1 191 ? 26.545 -0.391 -3.174 1.00 87.06 191 LEU A N 1
ATOM 1487 C CA . LEU A 1 191 ? 25.364 -1.142 -3.560 1.00 87.06 191 LEU A CA 1
ATOM 1488 C C . LEU A 1 191 ? 24.125 -0.234 -3.484 1.00 87.06 191 LEU A C 1
ATOM 1490 O O . LEU A 1 191 ? 23.827 0.315 -2.423 1.00 87.06 191 LEU A O 1
ATOM 1494 N N . THR A 1 192 ? 23.397 -0.091 -4.595 1.00 91.19 192 THR A N 1
ATOM 1495 C CA . THR A 1 192 ? 22.104 0.610 -4.621 1.00 91.19 192 THR A CA 1
ATOM 1496 C C . THR A 1 192 ? 20.970 -0.361 -4.301 1.00 91.19 192 THR A C 1
ATOM 1498 O O . THR A 1 192 ? 20.781 -1.356 -5.003 1.00 91.19 192 THR A O 1
ATOM 1501 N N . ILE A 1 193 ? 20.179 -0.067 -3.267 1.00 96.25 193 ILE A N 1
ATOM 1502 C CA . ILE A 1 193 ? 19.021 -0.895 -2.900 1.00 96.25 193 ILE A CA 1
ATOM 1503 C C . ILE A 1 193 ? 17.739 -0.412 -3.589 1.00 96.25 193 ILE A C 1
ATOM 1505 O O . ILE A 1 193 ? 17.508 0.782 -3.761 1.00 96.25 193 ILE A O 1
ATOM 1509 N N . GLY A 1 194 ? 16.865 -1.341 -3.966 1.00 97.31 194 GLY A N 1
ATOM 1510 C CA . GLY A 1 194 ? 15.508 -1.046 -4.415 1.00 97.31 194 GLY A CA 1
ATOM 1511 C C . GLY A 1 194 ? 14.525 -1.127 -3.257 1.00 97.31 194 GLY A C 1
ATOM 1512 O O . GLY A 1 194 ? 14.414 -2.174 -2.621 1.00 97.31 194 GLY A O 1
ATOM 1513 N N . ILE A 1 195 ? 13.790 -0.048 -3.002 1.00 98.25 195 ILE A N 1
ATOM 1514 C CA . ILE A 1 195 ? 12.810 0.060 -1.921 1.00 98.25 195 ILE A CA 1
ATOM 1515 C C . ILE A 1 195 ? 11.409 0.191 -2.516 1.00 98.25 195 ILE A C 1
ATOM 1517 O O . ILE A 1 195 ? 11.096 1.159 -3.210 1.00 98.25 195 ILE A O 1
ATOM 1521 N N . ASP A 1 196 ? 10.540 -0.760 -2.179 1.00 97.38 196 ASP A N 1
ATOM 1522 C CA . ASP A 1 196 ? 9.102 -0.614 -2.357 1.00 97.38 196 ASP A CA 1
ATOM 1523 C C . ASP A 1 196 ? 8.499 0.080 -1.133 1.00 97.38 196 ASP A C 1
ATOM 1525 O O . ASP A 1 196 ? 8.231 -0.563 -0.114 1.00 97.38 196 ASP A O 1
ATOM 1529 N N . LEU A 1 197 ? 8.328 1.403 -1.207 1.00 96.94 197 LEU A N 1
ATOM 1530 C CA . LEU A 1 197 ? 7.748 2.204 -0.127 1.00 96.94 197 LEU A CA 1
ATOM 1531 C C . LEU A 1 197 ? 6.226 2.049 -0.139 1.00 96.94 197 LEU A C 1
ATOM 1533 O O . LEU A 1 197 ? 5.528 2.920 -0.633 1.00 96.94 197 LEU A O 1
ATOM 1537 N N . GLY A 1 198 ? 5.663 0.949 0.347 1.00 95.12 198 GLY A N 1
ATOM 1538 C CA . GLY A 1 198 ? 4.211 0.756 0.311 1.00 95.12 198 GLY A CA 1
ATOM 1539 C C . GLY A 1 198 ? 3.441 1.608 1.330 1.00 95.12 198 GLY A C 1
ATOM 1540 O O . GLY A 1 198 ? 3.991 2.226 2.234 1.00 95.12 198 GLY A O 1
ATOM 1541 N N . THR A 1 199 ? 2.112 1.657 1.184 1.00 96.25 199 THR A N 1
ATOM 1542 C CA . THR A 1 199 ? 1.238 2.341 2.162 1.00 96.25 199 THR A CA 1
ATOM 1543 C C . THR A 1 199 ? 1.103 1.577 3.479 1.00 96.25 199 THR A C 1
ATOM 1545 O O . THR A 1 199 ? 0.995 2.201 4.528 1.00 96.25 199 THR A O 1
ATOM 1548 N N . SER A 1 200 ? 1.060 0.243 3.410 1.00 95.50 200 SER A N 1
ATOM 1549 C CA . SER A 1 200 ? 0.859 -0.632 4.576 1.00 95.50 200 SER A CA 1
ATOM 1550 C C . SER A 1 200 ? 2.115 -1.414 4.948 1.00 95.50 200 SER A C 1
ATOM 1552 O O . SER A 1 200 ? 2.301 -1.725 6.118 1.00 95.50 200 SER A O 1
ATOM 1554 N N . TYR A 1 201 ? 2.955 -1.739 3.963 1.00 96.31 201 TYR A N 1
ATOM 1555 C CA . TYR A 1 201 ? 4.211 -2.455 4.154 1.00 96.31 201 TYR A CA 1
ATOM 1556 C C . TYR A 1 201 ? 5.281 -1.871 3.243 1.00 96.31 201 TYR A C 1
ATOM 1558 O O . TYR A 1 201 ? 5.016 -1.653 2.061 1.00 96.31 201 TYR A O 1
ATOM 1566 N N . THR A 1 202 ? 6.483 -1.707 3.778 1.00 97.75 202 THR A N 1
ATOM 1567 C CA . THR A 1 202 ? 7.690 -1.325 3.052 1.00 97.75 202 THR A CA 1
ATOM 1568 C C . THR A 1 202 ? 8.602 -2.539 2.904 1.00 97.75 202 THR A C 1
ATOM 1570 O O . THR A 1 202 ? 8.690 -3.377 3.806 1.00 97.75 202 THR A O 1
ATOM 1573 N N . ARG A 1 203 ? 9.268 -2.665 1.755 1.00 96.12 203 ARG A N 1
ATOM 1574 C CA . ARG A 1 203 ? 10.175 -3.782 1.444 1.00 96.12 203 ARG A CA 1
ATOM 1575 C C . ARG A 1 203 ? 11.424 -3.260 0.762 1.00 96.12 203 ARG A C 1
ATOM 1577 O O . ARG A 1 203 ? 11.352 -2.254 0.064 1.00 96.12 203 ARG A O 1
ATOM 1584 N N . ALA A 1 204 ? 12.529 -3.983 0.885 1.00 97.56 204 ALA A N 1
ATOM 1585 C CA . ALA A 1 204 ? 13.742 -3.667 0.145 1.00 97.56 204 ALA A CA 1
ATOM 1586 C C . ALA A 1 204 ? 14.439 -4.926 -0.379 1.00 97.56 204 ALA A C 1
ATOM 1588 O O . ALA A 1 204 ? 14.316 -6.012 0.195 1.00 97.56 204 ALA A O 1
ATOM 1589 N N . ALA A 1 205 ? 15.142 -4.781 -1.494 1.00 96.62 205 ALA A N 1
ATOM 1590 C CA . ALA A 1 205 ? 16.041 -5.788 -2.039 1.00 96.62 205 ALA A CA 1
ATOM 1591 C C . ALA A 1 205 ? 17.262 -5.118 -2.669 1.00 96.62 205 ALA A C 1
ATOM 1593 O O . ALA A 1 205 ? 17.234 -3.931 -2.990 1.00 96.62 205 ALA A O 1
ATOM 1594 N N . ALA A 1 206 ? 18.316 -5.894 -2.871 1.00 94.31 206 ALA A N 1
ATOM 1595 C CA . ALA A 1 206 ? 19.488 -5.493 -3.632 1.00 94.31 206 ALA A CA 1
ATOM 1596 C C . ALA A 1 206 ? 19.699 -6.476 -4.786 1.00 94.31 206 ALA A C 1
ATOM 1598 O O . ALA A 1 206 ? 19.465 -7.671 -4.619 1.00 94.31 206 ALA A O 1
ATOM 1599 N N . ASP A 1 207 ? 20.137 -5.995 -5.948 1.00 88.31 207 ASP A N 1
ATOM 1600 C CA . ASP A 1 207 ? 20.639 -6.880 -7.003 1.00 88.31 207 ASP A CA 1
ATOM 1601 C C . ASP A 1 207 ? 22.146 -7.074 -6.790 1.00 88.31 207 ASP A C 1
ATOM 1603 O O . ASP A 1 207 ? 22.934 -6.138 -6.911 1.00 88.31 207 ASP A O 1
ATOM 1607 N N . MET A 1 208 ? 22.533 -8.291 -6.413 1.00 83.19 208 MET A N 1
ATOM 1608 C CA . MET A 1 208 ? 23.918 -8.698 -6.219 1.00 83.19 208 MET A CA 1
ATOM 1609 C C . MET A 1 208 ? 24.338 -9.582 -7.394 1.00 83.19 208 MET A C 1
ATOM 1611 O O . MET A 1 208 ? 24.149 -10.798 -7.370 1.00 83.19 208 MET A O 1
ATOM 1615 N N . ASN A 1 209 ? 24.921 -8.968 -8.426 1.00 78.12 209 ASN A N 1
ATOM 1616 C CA . ASN A 1 209 ? 25.447 -9.655 -9.615 1.00 78.12 209 ASN A CA 1
ATOM 1617 C C . ASN A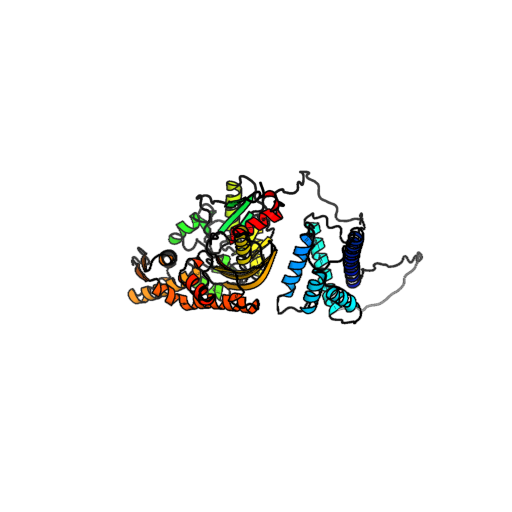 1 209 ? 24.404 -10.526 -10.338 1.00 78.12 209 ASN A C 1
ATOM 1619 O O . ASN A 1 209 ? 24.659 -11.685 -10.663 1.00 78.12 209 ASN A O 1
ATOM 1623 N N . GLY A 1 210 ? 23.201 -9.999 -10.558 1.00 77.44 210 GLY A N 1
ATOM 1624 C CA . GLY A 1 210 ? 22.125 -10.729 -11.219 1.00 77.44 210 GLY A CA 1
ATOM 1625 C C . GLY A 1 210 ? 21.284 -11.595 -10.273 1.00 77.44 210 GLY A C 1
ATOM 1626 O O . GLY A 1 210 ? 20.335 -12.244 -10.728 1.00 77.44 210 GLY A O 1
ATOM 1627 N N . PHE A 1 211 ? 21.560 -11.582 -8.968 1.00 84.50 211 PHE A N 1
ATOM 1628 C CA . PHE A 1 211 ? 20.746 -12.253 -7.957 1.00 84.50 211 PHE A CA 1
ATOM 1629 C C . PHE A 1 211 ? 20.065 -11.229 -7.055 1.00 84.50 211 PHE A C 1
ATOM 1631 O O . PHE A 1 211 ? 20.720 -10.446 -6.374 1.00 84.50 211 PHE A O 1
ATOM 1638 N N . LEU A 1 212 ? 18.731 -11.248 -7.039 1.00 89.50 212 LEU A N 1
ATOM 1639 C CA . LEU A 1 212 ? 17.949 -10.385 -6.159 1.00 89.50 212 LEU A CA 1
ATOM 1640 C C . LEU A 1 212 ? 17.958 -10.946 -4.735 1.00 89.50 212 LEU A C 1
ATOM 1642 O O . LEU A 1 212 ? 17.340 -11.974 -4.460 1.00 89.50 212 LEU A O 1
ATOM 1646 N N . GLU A 1 213 ? 18.629 -10.241 -3.832 1.00 92.12 213 GLU A N 1
ATOM 1647 C CA . GLU A 1 213 ? 18.648 -10.535 -2.405 1.00 92.12 213 GLU A CA 1
ATOM 1648 C C . GLU A 1 213 ? 17.584 -9.699 -1.699 1.00 92.12 213 GLU A C 1
ATOM 1650 O O . GLU A 1 213 ? 17.655 -8.469 -1.647 1.00 92.12 213 GLU A O 1
ATOM 1655 N N . SER A 1 214 ? 16.577 -10.365 -1.135 1.00 94.62 214 SER A N 1
ATOM 1656 C CA . SER A 1 214 ? 15.571 -9.678 -0.329 1.00 94.62 214 SER A CA 1
ATOM 1657 C C . SER A 1 214 ? 16.132 -9.326 1.044 1.00 94.62 214 SER A C 1
ATOM 1659 O O . SER A 1 214 ? 16.528 -10.203 1.809 1.00 94.62 214 SER A O 1
ATOM 1661 N N . ILE A 1 215 ? 16.017 -8.054 1.417 1.00 96.62 215 ILE A N 1
ATOM 1662 C CA . ILE A 1 215 ? 16.383 -7.578 2.750 1.00 96.62 215 ILE A CA 1
ATOM 1663 C C . ILE A 1 215 ? 15.324 -8.043 3.755 1.00 96.62 215 ILE A C 1
ATOM 1665 O O . ILE A 1 215 ? 14.123 -7.834 3.559 1.00 96.62 215 ILE A O 1
ATOM 1669 N N . ARG A 1 216 ? 15.778 -8.702 4.825 1.00 95.94 216 ARG A N 1
ATOM 1670 C CA . ARG A 1 216 ? 14.939 -9.120 5.953 1.00 95.94 216 ARG A CA 1
ATOM 1671 C C . ARG A 1 216 ? 15.041 -8.109 7.087 1.00 95.94 216 ARG A C 1
ATOM 1673 O O . ARG A 1 216 ? 16.136 -7.658 7.414 1.00 95.94 216 ARG A O 1
ATOM 1680 N N . ASN A 1 217 ? 13.918 -7.825 7.732 1.00 95.44 217 ASN A N 1
ATOM 1681 C CA . ASN A 1 217 ? 13.886 -6.969 8.912 1.00 95.44 217 ASN A CA 1
ATOM 1682 C C . ASN A 1 217 ? 14.430 -7.670 10.166 1.00 95.44 217 ASN A C 1
ATOM 1684 O O . ASN A 1 217 ? 14.940 -8.795 10.118 1.00 95.44 217 ASN A O 1
ATOM 1688 N N . ASP A 1 218 ? 14.415 -6.987 11.307 1.00 92.75 218 ASP A N 1
ATOM 1689 C CA . ASP A 1 218 ? 14.954 -7.490 12.578 1.00 92.75 218 ASP A CA 1
ATOM 1690 C C . ASP A 1 218 ? 14.176 -8.689 13.135 1.00 92.75 218 ASP A C 1
ATOM 1692 O O . ASP A 1 218 ? 14.746 -9.513 13.851 1.00 92.75 218 ASP A O 1
ATOM 1696 N N . LYS A 1 219 ? 12.924 -8.861 12.701 1.00 94.88 219 LYS A N 1
ATOM 1697 C CA . LYS A 1 219 ? 12.076 -10.029 12.976 1.00 94.88 219 LYS A CA 1
ATOM 1698 C C . LYS A 1 219 ? 12.230 -11.155 11.942 1.00 94.88 219 LYS A C 1
ATOM 1700 O O . LYS A 1 219 ? 11.518 -12.157 12.011 1.00 94.88 219 LYS A O 1
ATOM 1705 N N . GLY A 1 220 ? 13.132 -11.012 10.967 1.00 94.56 220 GLY A N 1
ATOM 1706 C CA . GLY A 1 220 ? 13.413 -12.012 9.929 1.00 94.56 220 GLY A CA 1
ATOM 1707 C C . GLY A 1 220 ? 12.391 -12.076 8.784 1.00 94.56 220 GLY A C 1
ATOM 1708 O O . GLY A 1 220 ? 12.450 -13.004 7.966 1.00 94.56 220 GLY A O 1
ATOM 1709 N N . LYS A 1 221 ? 11.466 -11.111 8.699 1.00 95.00 221 LYS A N 1
ATOM 1710 C CA . LYS A 1 221 ? 10.433 -11.022 7.656 1.00 95.00 221 LYS A CA 1
ATOM 1711 C C . LYS A 1 221 ? 10.911 -10.188 6.464 1.00 95.00 221 LYS A C 1
ATOM 1713 O O . LYS A 1 221 ? 11.755 -9.315 6.602 1.00 95.00 221 LYS A O 1
ATOM 1718 N N . HIS A 1 222 ? 10.339 -10.443 5.287 1.00 93.81 222 HIS A N 1
ATOM 1719 C CA . HIS A 1 222 ? 10.658 -9.739 4.030 1.00 93.81 222 HIS A CA 1
ATOM 1720 C C . HIS A 1 222 ? 9.863 -8.441 3.816 1.00 93.81 222 HIS A C 1
ATOM 1722 O O . HIS A 1 222 ? 9.972 -7.797 2.773 1.00 93.81 222 HIS A O 1
ATOM 1728 N N . MET A 1 223 ? 8.994 -8.096 4.765 1.00 94.19 223 MET A N 1
ATOM 1729 C CA . MET A 1 223 ? 8.121 -6.933 4.696 1.00 94.19 223 MET A CA 1
ATOM 1730 C C . MET A 1 223 ? 8.030 -6.329 6.086 1.00 94.19 223 MET A C 1
ATOM 1732 O O . MET A 1 223 ? 7.734 -7.053 7.034 1.00 94.19 223 MET A O 1
ATOM 1736 N N . THR A 1 224 ? 8.218 -5.020 6.173 1.00 97.44 224 THR A N 1
ATOM 1737 C CA . THR A 1 224 ? 8.107 -4.257 7.415 1.00 97.44 224 THR A CA 1
ATOM 1738 C C . THR A 1 224 ? 6.819 -3.442 7.358 1.00 97.44 224 THR A C 1
ATOM 1740 O O . THR A 1 224 ? 6.617 -2.735 6.368 1.00 97.44 224 THR A O 1
ATOM 1743 N N . PRO A 1 225 ? 5.914 -3.525 8.349 1.00 97.75 225 PRO A N 1
ATOM 1744 C CA . PRO A 1 225 ? 4.750 -2.648 8.417 1.00 97.75 225 PRO A CA 1
ATOM 1745 C C . PRO A 1 225 ? 5.161 -1.174 8.298 1.00 97.75 225 PRO A C 1
ATOM 1747 O O . PRO A 1 225 ? 6.106 -0.722 8.936 1.00 97.75 225 PRO A O 1
ATOM 1750 N N . SER A 1 226 ? 4.446 -0.393 7.492 1.00 98.00 226 SER A N 1
ATOM 1751 C CA . SER A 1 226 ? 4.672 1.054 7.354 1.00 98.00 226 SER A CA 1
ATOM 1752 C C . SER A 1 226 ? 4.002 1.812 8.512 1.00 98.00 226 SER A C 1
ATOM 1754 O O . SER A 1 226 ? 3.112 2.640 8.303 1.00 98.00 226 SER A O 1
ATOM 1756 N N . TRP A 1 227 ? 4.389 1.444 9.732 1.00 97.75 227 TRP A N 1
ATOM 1757 C CA . TRP A 1 227 ? 3.849 1.913 11.005 1.00 97.75 227 TRP A CA 1
ATOM 1758 C C . TRP A 1 227 ? 4.969 2.536 11.831 1.00 97.75 227 TRP A C 1
ATOM 1760 O O . TRP A 1 227 ? 6.086 2.014 11.846 1.00 97.75 227 TRP A O 1
ATOM 1770 N N . VAL A 1 228 ? 4.657 3.624 12.529 1.00 96.81 228 VAL A N 1
ATOM 1771 C CA . VAL A 1 228 ? 5.570 4.289 13.461 1.00 96.81 228 VAL A CA 1
ATOM 1772 C C . VAL A 1 228 ? 4.805 4.627 14.724 1.00 96.81 228 VAL A C 1
ATOM 1774 O O . VAL A 1 228 ? 3.688 5.131 14.652 1.00 96.81 228 VAL A O 1
ATOM 1777 N N . ALA A 1 229 ? 5.387 4.363 15.884 1.00 93.88 229 ALA A N 1
ATOM 1778 C CA . ALA A 1 229 ? 4.736 4.639 17.149 1.00 93.88 229 ALA A CA 1
ATOM 1779 C C . ALA A 1 229 ? 5.677 5.287 18.159 1.00 93.88 229 ALA A C 1
ATOM 1781 O O . ALA A 1 229 ? 6.866 4.975 18.209 1.00 93.88 229 ALA A O 1
ATOM 1782 N N . ALA A 1 230 ? 5.137 6.178 18.981 1.00 86.06 230 ALA A N 1
ATOM 1783 C CA . ALA A 1 230 ? 5.869 6.780 20.079 1.00 86.06 230 ALA A CA 1
ATOM 1784 C C . ALA A 1 230 ? 6.156 5.743 21.172 1.00 86.06 230 ALA A C 1
ATOM 1786 O O . ALA A 1 230 ? 5.320 4.884 21.479 1.00 86.06 230 ALA A O 1
ATOM 1787 N N . SER A 1 231 ? 7.336 5.835 21.781 1.00 83.88 231 SER A N 1
ATOM 1788 C CA . SER A 1 231 ? 7.675 5.104 23.000 1.00 83.88 231 SER A CA 1
ATOM 1789 C C . SER A 1 231 ? 8.572 5.940 23.904 1.00 83.88 231 SER A C 1
ATOM 1791 O O . SER A 1 231 ? 9.190 6.916 23.476 1.00 83.88 231 SER A O 1
ATOM 1793 N N . THR A 1 232 ? 8.704 5.509 25.157 1.00 77.75 232 THR A N 1
ATOM 1794 C CA . THR A 1 232 ? 9.583 6.150 26.140 1.00 77.75 232 THR A CA 1
ATOM 1795 C C . THR A 1 232 ? 11.054 6.114 25.750 1.00 77.75 232 THR A C 1
ATOM 1797 O O . THR A 1 232 ? 11.817 6.910 26.286 1.00 77.75 232 THR A O 1
ATOM 1800 N N . GLU A 1 233 ? 11.474 5.206 24.861 1.00 77.56 233 GLU A N 1
ATOM 1801 C CA . GLU A 1 233 ? 12.868 5.033 24.425 1.00 77.56 233 GLU A CA 1
ATOM 1802 C C . GLU A 1 233 ? 13.166 5.699 23.069 1.00 77.56 233 GLU A C 1
ATOM 1804 O O . GLU A 1 233 ? 14.332 5.912 22.739 1.00 77.56 233 GLU A O 1
ATOM 1809 N N . GLY A 1 234 ? 12.133 6.111 22.329 1.00 78.88 234 GLY A N 1
ATOM 1810 C CA . GLY A 1 234 ? 12.224 6.677 20.980 1.00 78.88 234 GLY A CA 1
ATOM 1811 C C . GLY A 1 234 ? 11.086 6.189 20.079 1.00 78.88 234 GLY A C 1
ATOM 1812 O O . GLY A 1 234 ? 10.112 5.609 20.556 1.00 78.88 234 GLY A O 1
ATOM 1813 N N . ALA A 1 235 ? 11.194 6.400 18.768 1.00 88.94 235 ALA A N 1
ATOM 1814 C CA . ALA A 1 235 ? 10.210 5.882 17.818 1.00 88.94 235 ALA A CA 1
ATOM 1815 C C . ALA A 1 235 ? 10.368 4.361 17.625 1.00 88.94 235 ALA A C 1
ATOM 1817 O O . ALA A 1 235 ? 11.458 3.882 17.311 1.00 88.94 235 ALA A O 1
ATOM 1818 N N . LEU A 1 236 ? 9.274 3.612 17.767 1.00 93.75 236 LEU A N 1
ATOM 1819 C CA . LEU A 1 236 ? 9.157 2.239 17.271 1.00 93.75 236 LEU A CA 1
ATOM 1820 C C . LEU A 1 236 ? 8.731 2.282 15.806 1.00 93.75 236 LEU A C 1
ATOM 1822 O O . LEU A 1 236 ? 7.923 3.126 15.422 1.00 93.75 236 LEU A O 1
ATOM 1826 N N . VAL A 1 237 ? 9.235 1.355 14.998 1.00 96.44 237 VAL A N 1
ATOM 1827 C CA . VAL A 1 237 ? 8.921 1.248 13.568 1.00 96.44 237 VAL A CA 1
ATOM 1828 C C . VAL A 1 237 ? 8.583 -0.203 13.247 1.00 96.44 237 VAL A C 1
ATOM 1830 O O . VAL A 1 237 ? 9.120 -1.120 13.865 1.00 96.44 237 VAL A O 1
ATOM 1833 N N . GLY A 1 238 ? 7.699 -0.429 12.276 1.00 97.56 238 GLY A N 1
ATOM 1834 C CA . GLY A 1 238 ? 7.399 -1.778 11.806 1.00 97.56 238 GLY A CA 1
ATOM 1835 C C . GLY A 1 238 ? 6.481 -2.546 12.745 1.00 97.56 238 GLY A C 1
ATOM 1836 O O . GLY A 1 238 ? 5.488 -2.018 13.241 1.00 97.56 238 GLY A O 1
ATOM 1837 N N . GLU A 1 239 ? 6.803 -3.816 12.960 1.00 96.88 239 GLU A N 1
ATOM 1838 C CA . GLU A 1 239 ? 6.031 -4.737 13.791 1.00 96.88 239 GLU A CA 1
ATOM 1839 C C . GLU A 1 239 ? 5.870 -4.235 15.220 1.00 96.88 239 GLU A C 1
ATOM 1841 O O . GLU A 1 239 ? 4.772 -4.303 15.758 1.00 96.88 239 GLU A O 1
ATOM 1846 N N . ASP A 1 240 ? 6.929 -3.676 15.806 1.00 95.12 240 ASP A N 1
ATOM 1847 C CA . ASP A 1 240 ? 6.890 -3.196 17.188 1.00 95.12 240 ASP A CA 1
ATOM 1848 C C . ASP A 1 240 ? 5.895 -2.025 17.338 1.00 95.12 240 ASP A C 1
ATOM 1850 O O . ASP A 1 240 ? 5.223 -1.895 18.362 1.00 95.12 240 ASP A O 1
ATOM 1854 N N . ALA A 1 241 ? 5.737 -1.200 16.294 1.00 96.06 241 ALA A N 1
ATOM 1855 C CA . ALA A 1 241 ? 4.713 -0.157 16.244 1.00 96.06 241 ALA A CA 1
ATOM 1856 C C . ALA A 1 241 ? 3.303 -0.730 16.001 1.00 96.06 241 ALA A C 1
ATOM 1858 O O . ALA A 1 241 ? 2.346 -0.314 16.655 1.00 96.06 241 ALA A O 1
ATOM 1859 N N . GLU A 1 242 ? 3.164 -1.696 15.087 1.00 95.75 242 GLU A N 1
ATOM 1860 C CA . GLU A 1 242 ? 1.886 -2.351 14.772 1.00 95.75 242 GLU A CA 1
ATOM 1861 C C . GLU A 1 242 ? 1.315 -3.122 15.979 1.00 95.75 242 GLU A C 1
ATOM 1863 O O . GLU A 1 242 ? 0.113 -3.060 16.249 1.00 95.75 242 GLU A O 1
ATOM 1868 N N . GLU A 1 243 ? 2.161 -3.813 16.747 1.00 94.25 243 GLU A N 1
ATOM 1869 C CA . GLU A 1 243 ? 1.750 -4.622 17.901 1.00 94.25 243 GLU A CA 1
ATOM 1870 C C . GLU A 1 243 ? 1.120 -3.777 19.017 1.00 94.25 243 GLU A C 1
ATOM 1872 O O . GLU A 1 243 ? 0.105 -4.179 19.599 1.00 94.25 243 GLU A O 1
ATOM 1877 N N . GLN A 1 244 ? 1.649 -2.575 19.275 1.00 92.00 244 GLN A N 1
ATOM 1878 C CA . GLN A 1 244 ? 1.114 -1.681 20.306 1.00 92.00 244 GLN A CA 1
ATOM 1879 C C . GLN A 1 244 ? -0.065 -0.808 19.845 1.00 92.00 244 GLN A C 1
ATOM 1881 O O . GLN A 1 244 ? -0.651 -0.089 20.656 1.00 92.00 244 GLN A O 1
ATOM 1886 N N . ALA A 1 245 ? -0.472 -0.877 18.575 1.00 92.19 245 ALA A N 1
ATOM 1887 C CA . ALA A 1 245 ? -1.474 0.018 17.990 1.00 92.19 245 ALA A CA 1
ATOM 1888 C C . ALA A 1 245 ? -2.836 0.028 18.709 1.00 92.19 245 ALA A C 1
ATOM 1890 O O . ALA A 1 245 ? -3.581 1.000 18.629 1.00 92.19 245 ALA A O 1
ATOM 1891 N N . THR A 1 246 ? -3.196 -1.059 19.398 1.00 89.94 246 THR A N 1
ATOM 1892 C CA . THR A 1 246 ? -4.468 -1.149 20.145 1.00 89.94 246 THR A CA 1
ATOM 1893 C C . THR A 1 246 ? -4.369 -0.662 21.592 1.00 89.94 246 THR A C 1
ATOM 1895 O O . THR A 1 246 ? -5.397 -0.387 22.211 1.00 89.94 246 THR A O 1
ATOM 1898 N N . THR A 1 247 ? -3.158 -0.549 22.140 1.00 90.94 247 THR A N 1
ATOM 1899 C CA . THR A 1 247 ? -2.892 -0.047 23.498 1.00 90.94 247 THR A CA 1
ATOM 1900 C C . THR A 1 247 ? -2.416 1.402 23.495 1.00 90.94 247 THR A C 1
ATOM 1902 O O . THR A 1 247 ? -2.688 2.123 24.447 1.00 90.94 247 THR A O 1
ATOM 1905 N N . ASN A 1 248 ? -1.771 1.842 22.412 1.00 91.94 248 ASN A N 1
ATOM 1906 C CA . ASN A 1 248 ? -1.360 3.221 22.161 1.00 91.94 248 ASN A CA 1
ATOM 1907 C C . ASN A 1 248 ? -1.881 3.706 20.788 1.00 91.94 248 ASN A C 1
ATOM 1909 O O . ASN A 1 248 ? -1.095 3.969 19.876 1.00 91.94 248 ASN A O 1
ATOM 1913 N N . PRO A 1 249 ? -3.210 3.784 20.592 1.00 92.75 249 PRO A N 1
ATOM 1914 C CA . PRO A 1 249 ? -3.796 4.107 19.290 1.00 92.75 249 PRO A CA 1
ATOM 1915 C C . PRO A 1 249 ? -3.534 5.556 18.847 1.00 92.75 249 PRO A C 1
ATOM 1917 O O . PRO A 1 249 ? -3.537 5.836 17.653 1.00 92.75 249 PRO A O 1
ATOM 1920 N N . GLU A 1 250 ? -3.297 6.472 19.788 1.00 91.62 250 GLU A N 1
ATOM 1921 C CA . GLU A 1 250 ? -3.042 7.890 19.500 1.00 91.62 250 GLU A CA 1
ATOM 1922 C C . GLU A 1 250 ? -1.593 8.168 19.123 1.00 91.62 250 GLU A C 1
ATOM 1924 O O . GLU A 1 250 ? -1.351 8.923 18.189 1.00 91.62 250 GLU A O 1
ATOM 1929 N N . GLY A 1 251 ? -0.643 7.519 19.798 1.00 91.94 251 GLY A N 1
ATOM 1930 C CA . GLY A 1 251 ? 0.780 7.650 19.501 1.00 91.94 251 GLY A CA 1
ATOM 1931 C C . GLY A 1 251 ? 1.268 6.744 18.372 1.00 91.94 251 GLY A C 1
ATOM 1932 O O . GLY A 1 251 ? 2.469 6.703 18.130 1.00 91.94 251 GLY A O 1
ATOM 1933 N N . THR A 1 252 ? 0.381 6.001 17.698 1.00 95.06 252 THR A N 1
ATOM 1934 C CA . THR A 1 252 ? 0.732 5.060 16.622 1.00 95.06 252 THR A CA 1
ATOM 1935 C C . THR A 1 252 ? 0.174 5.528 15.280 1.00 95.06 252 THR A C 1
ATOM 1937 O O . THR A 1 252 ? -1.036 5.519 15.059 1.00 95.06 252 THR A O 1
ATOM 1940 N N . THR A 1 253 ? 1.060 5.886 14.354 1.00 95.88 253 THR A N 1
ATOM 1941 C CA . THR A 1 253 ? 0.739 6.376 13.011 1.00 95.88 253 THR A CA 1
ATOM 1942 C C . THR A 1 253 ? 0.977 5.301 11.949 1.00 95.88 253 THR A C 1
ATOM 1944 O O . THR A 1 253 ? 1.863 4.453 12.054 1.00 95.88 253 THR A O 1
ATOM 1947 N N . PHE A 1 254 ? 0.151 5.317 10.905 1.00 96.69 254 PHE A N 1
ATOM 1948 C CA . PHE A 1 254 ? 0.218 4.397 9.768 1.00 96.69 254 PHE A CA 1
ATOM 1949 C C . PHE A 1 254 ? -0.426 5.054 8.545 1.00 96.69 254 PHE A C 1
ATOM 1951 O O . PHE A 1 254 ? -0.913 6.178 8.621 1.00 96.69 254 PHE A O 1
ATOM 1958 N N . ASN A 1 255 ? -0.427 4.390 7.385 1.00 96.50 255 ASN A N 1
ATOM 1959 C CA . ASN A 1 255 ? -0.984 4.939 6.142 1.00 96.50 255 ASN A CA 1
ATOM 1960 C C . ASN A 1 255 ? -0.371 6.287 5.711 1.00 96.50 255 ASN A C 1
ATOM 1962 O O . ASN A 1 255 ? -0.949 6.970 4.876 1.00 96.50 255 ASN A O 1
ATOM 1966 N N . VAL A 1 256 ? 0.803 6.691 6.198 1.00 96.44 256 VAL A N 1
ATOM 1967 C CA . VAL A 1 256 ? 1.312 8.060 5.984 1.00 96.44 256 VAL A CA 1
ATOM 1968 C C . VAL A 1 256 ? 1.628 8.379 4.514 1.00 96.44 256 VAL A C 1
ATOM 1970 O O . VAL A 1 256 ? 1.465 9.520 4.078 1.00 96.44 256 VAL A O 1
ATOM 1973 N N . LYS A 1 257 ? 1.893 7.366 3.671 1.00 96.38 257 LYS A N 1
ATOM 1974 C CA . LYS A 1 257 ? 1.966 7.527 2.199 1.00 96.38 257 LYS A CA 1
ATOM 1975 C C . LYS A 1 257 ? 0.675 8.111 1.594 1.00 96.38 257 LYS A C 1
ATOM 1977 O O . LYS A 1 257 ? 0.675 8.657 0.493 1.00 96.38 257 LYS A O 1
ATOM 1982 N N . ARG A 1 258 ? -0.453 8.017 2.305 1.00 96.25 258 ARG A N 1
ATOM 1983 C CA . ARG A 1 258 ? -1.723 8.646 1.932 1.00 96.25 258 ARG A CA 1
ATOM 1984 C C . ARG A 1 258 ? -1.767 10.152 2.213 1.00 96.25 258 ARG A C 1
ATOM 1986 O O . ARG A 1 258 ? -2.658 10.793 1.655 1.00 96.25 258 ARG A O 1
ATOM 1993 N N . LEU A 1 259 ? -0.864 10.692 3.025 1.00 97.06 259 LEU A N 1
ATOM 1994 C CA . LEU A 1 259 ? -0.797 12.100 3.436 1.00 97.06 259 LEU A CA 1
ATOM 1995 C C . LEU A 1 259 ? 0.376 12.848 2.789 1.00 97.06 259 LEU A C 1
ATOM 1997 O O . LEU A 1 259 ? 0.266 14.045 2.548 1.00 97.06 259 LEU A O 1
ATOM 2001 N N . ILE A 1 260 ? 1.463 12.144 2.463 1.00 96.56 260 ILE A N 1
ATOM 2002 C CA . ILE A 1 260 ? 2.692 12.746 1.930 1.00 96.56 260 ILE A CA 1
ATOM 2003 C C . ILE A 1 260 ? 2.444 13.648 0.710 1.00 96.56 260 ILE A C 1
ATOM 2005 O O . ILE A 1 260 ? 1.746 13.261 -0.237 1.00 96.56 260 ILE A O 1
ATOM 2009 N N . GLY A 1 261 ? 2.997 14.867 0.757 1.00 94.81 261 GLY A N 1
ATOM 2010 C CA . GLY A 1 261 ? 2.877 15.898 -0.280 1.00 94.81 261 GLY A CA 1
ATOM 2011 C C . GLY A 1 261 ? 1.462 16.437 -0.535 1.00 94.81 261 GLY A C 1
ATOM 2012 O O . GLY A 1 261 ? 1.221 17.020 -1.597 1.00 94.81 261 GLY A O 1
ATOM 2013 N N . ARG A 1 262 ? 0.512 16.215 0.384 1.00 96.88 262 ARG A N 1
ATOM 2014 C CA . ARG A 1 262 ? -0.859 16.753 0.318 1.00 96.88 262 ARG A CA 1
ATOM 2015 C C . ARG A 1 262 ? -1.039 17.957 1.225 1.00 96.88 262 ARG A C 1
ATOM 2017 O O . ARG A 1 262 ? -0.250 18.193 2.130 1.00 96.88 262 ARG A O 1
ATOM 2024 N N . LYS A 1 263 ? -2.127 18.690 0.994 1.00 97.56 263 LYS A N 1
ATOM 2025 C CA . LYS A 1 263 ? -2.550 19.786 1.870 1.00 97.56 263 LYS A CA 1
ATOM 2026 C C . LYS A 1 263 ? -3.541 19.276 2.900 1.00 97.56 263 LYS A C 1
ATOM 2028 O O . LYS A 1 263 ? -4.366 18.416 2.589 1.00 97.56 263 LYS A O 1
ATOM 2033 N N . PHE A 1 264 ? -3.539 19.873 4.087 1.00 97.94 264 PHE A N 1
ATOM 2034 C CA . PHE A 1 264 ? -4.454 19.509 5.168 1.00 97.94 264 PHE A CA 1
ATOM 2035 C C . PHE A 1 264 ? -5.920 19.542 4.712 1.00 97.94 264 PHE A C 1
ATOM 2037 O O . PHE A 1 264 ? -6.698 18.628 4.975 1.00 97.94 264 PHE A O 1
ATOM 2044 N N . LYS A 1 265 ? -6.286 20.564 3.931 1.00 97.75 265 LYS A N 1
ATOM 2045 C CA . LYS A 1 265 ? -7.654 20.789 3.434 1.00 97.75 265 LYS A CA 1
ATOM 2046 C C . LYS A 1 265 ? -8.071 19.874 2.277 1.00 97.75 265 LYS A C 1
ATOM 2048 O O . LYS A 1 265 ? -9.210 19.974 1.819 1.00 97.75 265 LYS A O 1
ATOM 2053 N N . ASP A 1 266 ? -7.190 19.005 1.784 1.00 96.94 266 ASP A N 1
ATOM 2054 C CA . ASP A 1 266 ? -7.544 18.075 0.716 1.00 96.94 266 ASP A CA 1
ATOM 2055 C C . ASP A 1 266 ? -8.665 17.140 1.182 1.00 96.94 266 ASP A C 1
ATOM 2057 O O . ASP A 1 266 ? -8.608 16.550 2.261 1.00 96.94 266 ASP A O 1
ATOM 2061 N N . LYS A 1 267 ? -9.686 16.951 0.338 1.00 96.19 267 LYS A N 1
ATOM 2062 C CA . LYS A 1 267 ? -10.854 16.115 0.664 1.00 96.19 267 LYS A CA 1
ATOM 2063 C C . LYS A 1 267 ? -10.459 14.709 1.126 1.00 96.19 267 LYS A C 1
ATOM 2065 O O . LYS A 1 267 ? -11.073 14.170 2.040 1.00 96.19 267 LYS A O 1
ATOM 2070 N N . ASP A 1 268 ? -9.444 14.127 0.496 1.00 93.19 268 ASP A N 1
ATOM 2071 C CA . ASP A 1 268 ? -8.949 12.795 0.842 1.00 93.19 268 ASP A CA 1
ATOM 2072 C C . ASP A 1 268 ? -8.317 12.748 2.242 1.00 93.19 268 ASP A C 1
ATOM 2074 O O . ASP A 1 268 ? -8.473 11.749 2.936 1.00 93.19 268 ASP A O 1
ATOM 2078 N N . VAL A 1 269 ? -7.631 13.817 2.663 1.00 96.44 269 VAL A N 1
ATOM 2079 C CA . VAL A 1 269 ? -7.056 13.935 4.013 1.00 96.44 269 VAL A CA 1
ATOM 2080 C C . VAL A 1 269 ? -8.188 14.037 5.032 1.00 96.44 269 VAL A C 1
ATOM 2082 O O . VAL A 1 269 ? -8.244 13.256 5.977 1.00 96.44 269 VAL A O 1
ATOM 2085 N N . GLN A 1 270 ? -9.164 14.907 4.768 1.00 96.88 270 GLN A N 1
ATOM 2086 C CA . GLN A 1 270 ? -10.332 15.106 5.632 1.00 96.88 270 GLN A CA 1
ATOM 2087 C C . GLN A 1 270 ? -11.201 13.843 5.784 1.00 96.88 270 GLN A C 1
ATOM 2089 O O . GLN A 1 270 ? -11.817 13.627 6.825 1.00 96.88 270 GLN A O 1
ATOM 2094 N N . GLU A 1 271 ? -11.281 12.994 4.756 1.00 93.62 271 GLU A N 1
ATOM 2095 C CA . GLU A 1 271 ? -11.970 11.700 4.847 1.00 93.62 271 GLU A CA 1
ATOM 2096 C C . GLU A 1 271 ? -11.174 10.654 5.635 1.00 93.62 271 GLU A C 1
ATOM 2098 O O . GLU A 1 271 ? -11.770 9.847 6.351 1.00 93.62 271 GLU A O 1
ATOM 2103 N N . ASP A 1 272 ? -9.847 10.656 5.522 1.00 92.88 272 ASP A N 1
ATOM 2104 C CA . ASP A 1 272 ? -8.977 9.743 6.262 1.00 92.88 272 ASP A CA 1
ATOM 2105 C C . ASP A 1 272 ? -8.994 10.021 7.765 1.00 92.88 272 ASP A C 1
ATOM 2107 O O . ASP A 1 272 ? -9.133 9.077 8.544 1.00 92.88 272 ASP A O 1
ATOM 2111 N N . MET A 1 273 ? -8.971 11.300 8.152 1.00 94.25 273 MET A N 1
ATOM 2112 C CA . MET A 1 273 ? -9.035 11.769 9.543 1.00 94.25 273 MET A CA 1
ATOM 2113 C C . MET A 1 273 ? -10.209 11.189 10.341 1.00 94.25 273 MET A C 1
ATOM 2115 O O . MET A 1 273 ? -10.127 11.048 11.553 1.00 94.25 273 MET A O 1
ATOM 2119 N N . LYS A 1 274 ? -11.308 10.821 9.673 1.00 92.69 274 LYS A N 1
ATOM 2120 C CA . LYS A 1 274 ? -12.517 10.297 10.330 1.00 92.69 274 LYS A CA 1
ATOM 2121 C C . LYS A 1 274 ? -12.378 8.863 10.837 1.00 92.69 274 LYS A C 1
ATOM 2123 O O . LYS A 1 274 ? -13.242 8.407 11.576 1.00 92.69 274 LYS A O 1
ATOM 2128 N N . LEU A 1 275 ? -11.392 8.110 10.347 1.00 91.94 275 LEU A N 1
ATOM 2129 C CA . LEU A 1 275 ? -11.270 6.665 10.591 1.00 91.94 275 LEU A CA 1
ATOM 2130 C C . LEU A 1 275 ? -9.862 6.249 11.030 1.00 91.94 275 LEU A C 1
ATOM 2132 O O . LEU A 1 275 ? -9.571 5.050 11.094 1.00 91.94 275 LEU A O 1
ATOM 2136 N N . VAL A 1 276 ? -8.984 7.210 11.304 1.00 94.19 276 VAL A N 1
ATOM 2137 C CA . VAL A 1 276 ? -7.685 6.965 11.936 1.00 94.19 276 VAL A CA 1
ATOM 2138 C C . VAL A 1 276 ? -7.770 7.328 13.421 1.00 94.19 276 VAL A C 1
ATOM 2140 O O . VAL A 1 276 ? -8.497 8.256 13.771 1.00 94.19 276 VAL A O 1
ATOM 2143 N N . PRO A 1 277 ? -7.095 6.580 14.308 1.00 93.31 277 PRO A N 1
ATOM 2144 C CA . PRO A 1 277 ? -7.153 6.848 15.742 1.00 93.31 277 PRO A CA 1
ATOM 2145 C C . PRO A 1 277 ? -6.217 7.982 16.193 1.00 93.31 277 PRO A C 1
ATOM 2147 O O . PRO A 1 277 ? -6.472 8.621 17.211 1.00 93.31 277 PRO A O 1
ATOM 2150 N N . TYR A 1 278 ? -5.147 8.251 15.452 1.00 93.25 278 TYR A N 1
ATOM 2151 C CA . TYR A 1 278 ? -4.205 9.328 15.747 1.00 93.25 278 TYR A CA 1
ATOM 2152 C C . TYR A 1 278 ? -4.714 10.676 15.224 1.00 93.25 278 TYR A C 1
ATOM 2154 O O . TYR A 1 278 ? -5.543 10.747 14.313 1.00 93.25 278 TYR A O 1
ATOM 2162 N N . GLU A 1 279 ? -4.235 11.757 15.829 1.00 93.00 279 GLU A N 1
ATOM 2163 C CA . GLU A 1 279 ? -4.627 13.113 15.455 1.00 93.00 279 GLU A CA 1
ATOM 2164 C C . GLU A 1 279 ? -3.818 13.602 14.246 1.00 93.00 279 GLU A C 1
ATOM 2166 O O . GLU A 1 279 ? -2.606 13.396 14.164 1.00 93.00 279 GLU A O 1
ATOM 2171 N N . ILE A 1 280 ? -4.509 14.254 13.306 1.00 95.62 280 ILE A N 1
ATOM 2172 C CA . ILE A 1 280 ? -3.897 14.974 12.188 1.00 95.62 280 ILE A CA 1
ATOM 2173 C C . ILE A 1 280 ? -4.271 16.449 12.346 1.00 95.62 280 ILE A C 1
ATOM 2175 O O . ILE A 1 280 ? -5.458 16.781 12.351 1.00 95.62 280 ILE A O 1
ATOM 2179 N N . VAL A 1 281 ? -3.272 17.317 12.460 1.00 95.06 281 VAL A N 1
ATOM 2180 C CA . VAL A 1 281 ? -3.419 18.765 12.659 1.00 95.06 281 VAL A CA 1
ATOM 2181 C C . VAL A 1 281 ? -2.982 19.552 11.421 1.00 95.06 281 VAL A C 1
ATOM 2183 O O . VAL A 1 281 ? -2.312 19.013 10.538 1.00 95.06 281 VAL A O 1
ATOM 2186 N N . ASP A 1 282 ? -3.406 20.814 11.343 1.00 96.50 282 ASP A N 1
ATOM 2187 C CA . ASP A 1 282 ? -3.040 21.751 10.275 1.00 96.50 282 ASP A CA 1
ATOM 2188 C C . ASP A 1 282 ? -1.850 22.606 10.723 1.00 96.50 282 ASP A C 1
ATOM 2190 O O . ASP A 1 282 ? -2.038 23.574 11.456 1.00 96.50 282 ASP A O 1
ATOM 2194 N N . GLU A 1 283 ? -0.650 22.267 10.260 1.00 95.19 283 GLU A N 1
ATOM 2195 C CA . GLU A 1 283 ? 0.551 23.080 10.461 1.00 95.19 283 GLU A CA 1
ATOM 2196 C C . GLU A 1 283 ? 0.850 23.822 9.156 1.00 95.19 283 GLU A C 1
ATOM 2198 O O . GLU A 1 283 ? 1.288 23.234 8.166 1.00 95.19 283 GLU A O 1
ATOM 2203 N N . ASP A 1 284 ? 0.536 25.118 9.117 1.00 93.44 284 ASP A N 1
ATOM 2204 C CA . ASP A 1 284 ? 0.742 25.989 7.951 1.00 93.44 284 ASP A CA 1
ATOM 2205 C C . ASP A 1 284 ? 0.172 25.445 6.619 1.00 93.44 284 ASP A C 1
ATOM 2207 O O . ASP A 1 284 ? 0.707 25.666 5.528 1.00 93.44 284 ASP A O 1
ATOM 2211 N N . GLY A 1 285 ? -0.974 24.761 6.674 1.00 94.75 285 GLY A N 1
ATOM 2212 C CA . GLY A 1 285 ? -1.639 24.173 5.511 1.00 94.75 285 GLY A CA 1
ATOM 2213 C C . GLY A 1 285 ? -1.238 22.724 5.224 1.00 94.75 285 GLY A C 1
ATOM 2214 O O . GLY A 1 285 ? -1.799 22.128 4.292 1.00 94.75 285 GLY A O 1
ATOM 2215 N N . MET A 1 286 ? -0.296 22.160 5.983 1.00 95.31 286 MET A N 1
ATOM 2216 C CA . MET A 1 286 ? 0.213 20.797 5.843 1.00 95.31 286 MET A CA 1
ATOM 2217 C C . MET A 1 286 ? -0.370 19.877 6.925 1.00 95.31 286 MET A C 1
ATOM 2219 O O . MET A 1 286 ? -0.517 20.291 8.073 1.00 95.31 286 MET A O 1
ATOM 2223 N N . PRO A 1 287 ? -0.733 18.626 6.586 1.00 97.25 287 PRO A N 1
ATOM 2224 C CA . PRO A 1 287 ? -1.234 17.682 7.571 1.00 97.25 287 PRO A CA 1
ATOM 2225 C C . PRO A 1 287 ? -0.089 17.078 8.383 1.00 97.25 287 PRO A C 1
ATOM 2227 O O . PRO A 1 287 ? 0.662 16.272 7.843 1.00 97.25 287 PRO A O 1
ATOM 2230 N N . CYS A 1 288 ? -0.005 17.395 9.672 1.00 95.94 288 CYS A N 1
ATOM 2231 C CA . CYS A 1 288 ? 0.987 16.829 10.590 1.00 95.94 288 CYS A CA 1
ATOM 2232 C C . CYS A 1 288 ? 0.337 15.877 11.600 1.00 95.94 288 CYS A C 1
ATOM 2234 O O . CYS A 1 288 ? -0.833 16.028 11.938 1.00 95.94 288 CYS A O 1
ATOM 2236 N N . MET A 1 289 ? 1.073 14.870 12.064 1.00 94.12 289 MET A N 1
ATOM 2237 C CA . MET A 1 289 ? 0.603 13.872 13.019 1.00 94.12 289 MET A CA 1
ATOM 2238 C C . MET A 1 289 ? 1.124 14.216 14.403 1.00 94.12 289 MET A C 1
ATOM 2240 O O . MET A 1 289 ? 2.326 14.401 14.581 1.00 94.12 289 MET A O 1
ATOM 2244 N N . ASN A 1 290 ? 0.218 14.261 15.373 1.00 89.06 290 ASN A N 1
ATOM 2245 C CA . ASN A 1 290 ? 0.590 14.366 16.774 1.00 89.06 290 ASN A CA 1
ATOM 2246 C C . ASN A 1 290 ? 0.863 12.959 17.316 1.00 89.06 290 ASN A C 1
ATOM 2248 O O . ASN A 1 290 ? -0.048 12.131 17.384 1.00 89.06 290 ASN A O 1
ATOM 2252 N N . MET A 1 291 ? 2.119 12.677 17.655 1.00 81.81 291 MET A N 1
ATOM 2253 C CA . MET A 1 291 ? 2.533 11.367 18.166 1.00 81.81 291 MET A CA 1
ATOM 2254 C C . MET A 1 291 ? 2.582 11.293 19.696 1.00 81.81 291 MET A C 1
ATOM 2256 O O . MET A 1 291 ? 2.865 10.219 20.226 1.00 81.81 291 MET A O 1
ATOM 2260 N N . ASN A 1 292 ? 2.302 12.392 20.410 1.00 77.00 292 ASN A N 1
ATOM 2261 C CA . ASN A 1 292 ? 2.409 12.481 21.872 1.00 77.00 292 ASN A CA 1
ATOM 2262 C C . ASN A 1 292 ? 3.779 11.996 22.402 1.00 77.00 292 ASN A C 1
ATOM 2264 O O . ASN A 1 292 ? 3.861 11.268 23.394 1.00 77.00 292 ASN A O 1
ATOM 2268 N N . MET A 1 293 ? 4.866 12.349 21.710 1.00 70.75 293 MET A N 1
ATOM 2269 C CA . MET A 1 293 ? 6.229 12.033 22.143 1.00 70.75 293 MET A CA 1
ATOM 2270 C C . MET A 1 293 ? 6.641 13.012 23.251 1.00 70.75 293 MET A C 1
ATOM 2272 O O . MET A 1 293 ? 7.132 14.094 22.963 1.00 70.75 293 MET A O 1
ATOM 2276 N N . GLU A 1 294 ? 6.468 12.643 24.524 1.00 57.88 294 GLU A N 1
ATOM 2277 C CA . GLU A 1 294 ? 6.916 13.464 25.664 1.00 57.88 294 GLU A CA 1
ATOM 2278 C C . GLU A 1 294 ? 8.458 13.476 25.783 1.00 57.88 294 GLU A C 1
ATOM 2280 O O . GLU A 1 294 ? 9.039 12.781 26.621 1.00 57.88 294 GLU A O 1
ATOM 2285 N N . ARG A 1 295 ? 9.154 14.241 24.929 1.00 60.12 295 ARG A N 1
ATOM 2286 C CA . ARG A 1 295 ? 10.595 14.532 25.056 1.00 60.12 295 ARG A CA 1
ATOM 2287 C C . ARG A 1 295 ? 10.926 15.941 24.562 1.00 60.12 295 ARG A C 1
ATOM 2289 O O . ARG A 1 295 ? 10.609 16.276 23.429 1.00 60.12 295 ARG A O 1
ATOM 2296 N N . ASP A 1 296 ? 11.690 16.689 25.363 1.00 54.69 296 ASP A N 1
ATOM 2297 C CA . ASP A 1 296 ? 12.099 18.090 25.119 1.00 54.69 296 ASP A CA 1
ATOM 2298 C C . ASP A 1 296 ? 12.826 18.351 23.775 1.00 54.69 296 ASP A C 1
ATOM 2300 O O . ASP A 1 296 ? 12.987 19.501 23.373 1.00 54.69 296 ASP A O 1
ATOM 2304 N N . GLU A 1 297 ? 13.296 17.306 23.084 1.00 55.44 297 GLU A N 1
ATOM 2305 C CA . GLU A 1 297 ? 14.097 17.401 21.851 1.00 55.44 297 GLU A CA 1
ATOM 2306 C C . GLU A 1 297 ? 13.306 17.143 20.556 1.00 55.44 297 GLU A C 1
ATOM 2308 O O . GLU A 1 297 ? 13.854 17.334 19.470 1.00 55.44 297 GLU A O 1
ATOM 2313 N N . TRP A 1 298 ? 12.048 16.700 20.640 1.00 60.97 298 TRP A N 1
ATOM 2314 C CA . TRP A 1 298 ? 11.232 16.371 19.468 1.00 60.97 298 TRP A CA 1
ATOM 2315 C C . TRP A 1 298 ? 10.032 17.309 19.359 1.00 60.97 298 TRP A C 1
ATOM 2317 O O . TRP A 1 298 ? 9.441 17.700 20.359 1.00 60.97 298 TRP A O 1
ATOM 2327 N N . SER A 1 299 ? 9.673 17.672 18.125 1.00 66.31 299 SER A N 1
ATOM 2328 C CA . SER A 1 299 ? 8.398 18.339 17.855 1.00 66.31 299 SER A CA 1
ATOM 2329 C C . SER A 1 299 ? 7.250 17.406 18.244 1.00 66.31 299 SER A C 1
ATOM 2331 O O . SER A 1 299 ? 7.298 16.219 17.925 1.00 66.31 299 SER A O 1
ATOM 2333 N N . ASP A 1 300 ? 6.199 17.939 18.870 1.00 73.94 300 ASP A N 1
ATOM 2334 C CA . ASP A 1 300 ? 4.953 17.193 19.104 1.00 73.94 300 ASP A CA 1
ATOM 2335 C C . ASP A 1 300 ? 4.294 16.780 17.773 1.00 73.94 300 ASP A C 1
ATOM 2337 O O . ASP A 1 300 ? 3.638 15.738 17.675 1.00 73.94 300 ASP A O 1
ATOM 2341 N N . PHE A 1 301 ? 4.516 17.587 16.728 1.00 88.75 301 PHE A N 1
ATOM 2342 C CA . PHE A 1 301 ? 3.948 17.417 15.397 1.00 88.75 301 PHE A CA 1
ATOM 2343 C C . PHE A 1 301 ? 5.001 16.964 14.394 1.00 88.75 301 PHE A C 1
ATOM 2345 O O . PHE A 1 301 ? 6.006 17.640 14.167 1.00 88.75 301 PHE A O 1
ATOM 2352 N N . PHE A 1 302 ? 4.718 15.839 13.753 1.00 93.06 302 PHE A N 1
ATOM 2353 C CA . PHE A 1 302 ? 5.552 15.235 12.726 1.00 93.06 302 PHE A CA 1
ATOM 2354 C C . PHE A 1 302 ? 4.905 15.451 11.366 1.00 93.06 302 PHE A C 1
ATOM 2356 O O . PHE A 1 302 ? 3.701 15.246 11.215 1.00 93.06 302 PHE A O 1
ATOM 2363 N N . SER A 1 303 ? 5.680 15.838 10.361 1.00 95.94 303 SER A N 1
ATOM 2364 C CA . SER A 1 303 ? 5.210 15.858 8.978 1.00 95.94 303 SER A CA 1
ATOM 2365 C C . SER A 1 303 ? 5.112 14.432 8.411 1.00 95.94 303 SER A C 1
ATOM 2367 O O . SER A 1 303 ? 5.707 13.492 8.952 1.00 95.94 303 SER A O 1
ATOM 2369 N N . PRO A 1 304 ? 4.365 14.215 7.313 1.00 97.50 304 PRO A N 1
ATOM 2370 C CA . PRO A 1 304 ? 4.335 12.918 6.647 1.00 97.50 304 PRO A CA 1
ATOM 2371 C C . PRO A 1 304 ? 5.725 12.451 6.201 1.00 97.50 304 PRO A C 1
ATOM 2373 O O . PRO A 1 304 ? 6.011 11.254 6.221 1.00 97.50 304 PRO A O 1
ATOM 2376 N N . GLU A 1 305 ? 6.570 13.398 5.808 1.00 97.12 305 GLU A N 1
ATOM 2377 C CA . GLU A 1 305 ? 7.962 13.218 5.431 1.00 97.12 305 GLU A CA 1
ATOM 2378 C C . GLU A 1 305 ? 8.785 12.680 6.605 1.00 97.12 305 GLU A C 1
ATOM 2380 O O . GLU A 1 305 ? 9.468 11.675 6.422 1.00 97.12 305 GLU A O 1
ATOM 2385 N N . ASP A 1 306 ? 8.630 13.240 7.811 1.00 95.31 306 ASP A N 1
ATOM 2386 C CA . ASP A 1 306 ? 9.355 12.784 9.008 1.00 95.31 306 ASP A CA 1
ATOM 2387 C C . ASP A 1 306 ? 9.013 11.325 9.352 1.00 95.31 306 ASP A C 1
ATOM 2389 O O . ASP A 1 306 ? 9.891 10.505 9.626 1.00 95.31 306 ASP A O 1
ATOM 2393 N N . ILE A 1 307 ? 7.728 10.956 9.286 1.00 96.56 307 ILE A N 1
ATOM 2394 C CA . ILE A 1 307 ? 7.304 9.573 9.555 1.00 96.56 307 ILE A CA 1
ATOM 2395 C C . ILE A 1 307 ? 7.838 8.614 8.486 1.00 96.56 307 ILE A C 1
ATOM 2397 O O . ILE A 1 307 ? 8.293 7.511 8.799 1.00 96.56 307 ILE A O 1
ATOM 2401 N N . VAL A 1 308 ? 7.800 9.014 7.211 1.00 98.19 308 VAL A N 1
ATOM 2402 C CA . VAL A 1 308 ? 8.365 8.206 6.122 1.00 98.19 308 VAL A CA 1
ATOM 2403 C C . VAL A 1 308 ? 9.884 8.091 6.258 1.00 98.19 308 VAL A C 1
ATOM 2405 O O . VAL A 1 308 ? 10.416 7.009 6.012 1.00 98.19 308 VAL A O 1
ATOM 2408 N N . ALA A 1 309 ? 10.576 9.135 6.713 1.00 97.81 309 ALA A N 1
ATOM 2409 C CA . ALA A 1 309 ? 12.008 9.103 6.976 1.00 97.81 309 ALA A CA 1
ATOM 2410 C C . ALA A 1 309 ? 12.361 8.099 8.082 1.00 97.81 309 ALA A C 1
ATOM 2412 O O . ALA A 1 309 ? 13.298 7.325 7.913 1.00 97.81 309 ALA A O 1
ATOM 2413 N N . LEU A 1 310 ? 11.574 8.020 9.164 1.00 96.56 310 LEU A N 1
ATOM 2414 C CA . LEU A 1 310 ? 11.752 6.999 10.209 1.00 96.56 310 LEU A CA 1
ATOM 2415 C C . LEU A 1 310 ? 11.603 5.572 9.653 1.00 96.56 310 LEU A C 1
ATOM 2417 O O . LEU A 1 310 ? 12.403 4.690 9.974 1.00 96.56 310 LEU A O 1
ATOM 2421 N N . ILE A 1 311 ? 10.623 5.350 8.770 1.00 98.44 311 ILE A N 1
ATOM 2422 C CA . ILE A 1 311 ? 10.438 4.060 8.087 1.00 98.44 311 ILE A CA 1
ATOM 2423 C C . ILE A 1 311 ? 11.648 3.745 7.199 1.00 98.44 311 ILE A C 1
ATOM 2425 O O . ILE A 1 311 ? 12.198 2.646 7.272 1.00 98.44 311 ILE A O 1
ATOM 2429 N N . LEU A 1 312 ? 12.085 4.697 6.373 1.00 98.50 312 LEU A N 1
ATOM 2430 C CA . LEU A 1 312 ? 13.216 4.521 5.459 1.00 98.50 312 LEU A CA 1
ATOM 2431 C C . LEU A 1 312 ? 14.542 4.324 6.204 1.00 98.50 312 LEU A C 1
ATOM 2433 O O . LEU A 1 312 ? 15.334 3.473 5.805 1.00 98.50 312 LEU A O 1
ATOM 2437 N N . ALA A 1 313 ? 14.761 5.029 7.314 1.00 97.81 313 ALA A N 1
ATOM 2438 C CA . ALA A 1 313 ? 15.930 4.856 8.170 1.00 97.81 313 ALA A CA 1
ATOM 2439 C C . ALA A 1 313 ? 15.965 3.451 8.792 1.00 97.81 313 ALA A C 1
ATOM 2441 O O . ALA A 1 313 ? 17.027 2.828 8.857 1.00 97.81 313 ALA A O 1
ATOM 2442 N N . ASN A 1 314 ? 14.808 2.905 9.185 1.00 97.88 314 ASN A N 1
ATOM 2443 C CA . ASN A 1 314 ? 14.725 1.522 9.649 1.00 97.88 314 ASN A CA 1
ATOM 2444 C C . ASN A 1 314 ? 15.044 0.520 8.526 1.00 97.88 314 ASN A C 1
ATOM 2446 O O . ASN A 1 314 ? 15.807 -0.417 8.740 1.00 97.88 314 ASN A O 1
ATOM 2450 N N . ILE A 1 315 ? 14.522 0.740 7.314 1.00 98.19 315 ILE A N 1
ATOM 2451 C CA . ILE A 1 315 ? 14.830 -0.099 6.142 1.00 98.19 315 ILE A CA 1
ATOM 2452 C C . ILE A 1 315 ? 16.317 -0.047 5.788 1.00 98.19 315 ILE A C 1
ATOM 2454 O O . ILE A 1 315 ? 16.912 -1.086 5.508 1.00 98.19 315 ILE A O 1
ATOM 2458 N N . LYS A 1 316 ? 16.934 1.138 5.844 1.00 97.81 316 LYS A N 1
ATOM 2459 C CA . LYS A 1 316 ? 18.378 1.309 5.675 1.00 97.81 316 LYS A CA 1
ATOM 2460 C C . LYS A 1 316 ? 19.147 0.489 6.710 1.00 97.81 316 LYS A C 1
ATOM 2462 O O . LYS A 1 316 ? 19.997 -0.306 6.330 1.00 97.81 316 LYS A O 1
ATOM 2467 N N . LYS A 1 317 ? 18.808 0.613 7.997 1.00 97.38 317 LYS A N 1
ATOM 2468 C CA . LYS A 1 317 ? 19.436 -0.157 9.084 1.00 97.38 317 LYS A CA 1
ATOM 2469 C C . LYS A 1 317 ? 19.296 -1.670 8.882 1.00 97.38 317 LYS A C 1
ATOM 2471 O O . LYS A 1 317 ? 20.235 -2.424 9.139 1.00 97.38 317 LYS A O 1
ATOM 2476 N N . ASP A 1 318 ? 18.132 -2.124 8.422 1.00 97.44 318 ASP A N 1
ATOM 2477 C CA . ASP A 1 318 ? 17.895 -3.530 8.093 1.00 97.44 318 ASP A CA 1
ATOM 2478 C C . ASP A 1 318 ? 18.754 -3.992 6.913 1.00 97.44 318 ASP A C 1
ATOM 2480 O O . ASP A 1 318 ? 19.357 -5.064 6.983 1.00 97.44 318 ASP A O 1
ATOM 2484 N N . ALA A 1 319 ? 18.873 -3.170 5.869 1.00 96.50 319 ALA A N 1
ATOM 2485 C CA . ALA A 1 319 ? 19.732 -3.433 4.721 1.00 96.50 319 ALA A CA 1
ATOM 2486 C C . ALA A 1 319 ? 21.211 -3.511 5.123 1.00 96.50 319 ALA A C 1
ATOM 2488 O O . ALA A 1 319 ? 21.886 -4.480 4.783 1.00 96.50 319 ALA A O 1
ATOM 2489 N N . GLU A 1 320 ? 21.695 -2.548 5.910 1.00 95.75 320 GLU A N 1
ATOM 2490 C CA . GLU A 1 320 ? 23.080 -2.500 6.386 1.00 95.75 320 GLU A CA 1
ATOM 2491 C C . GLU A 1 320 ? 23.439 -3.729 7.222 1.00 95.75 320 GLU A C 1
ATOM 2493 O O . GLU A 1 320 ? 24.506 -4.322 7.061 1.00 95.75 320 GLU A O 1
ATOM 2498 N N . ARG A 1 321 ? 22.514 -4.163 8.083 1.00 95.88 321 ARG A N 1
ATOM 2499 C CA . ARG A 1 321 ? 22.668 -5.373 8.893 1.00 95.88 321 ARG A CA 1
ATOM 2500 C C . ARG A 1 321 ? 22.628 -6.648 8.055 1.00 95.88 321 ARG A C 1
ATOM 2502 O O . ARG A 1 321 ? 23.423 -7.549 8.305 1.00 95.88 321 ARG A O 1
ATOM 2509 N N . ALA A 1 322 ? 21.702 -6.747 7.101 1.00 93.25 322 ALA A N 1
ATOM 2510 C CA . ALA A 1 322 ? 21.541 -7.934 6.264 1.00 93.25 322 ALA A CA 1
ATOM 2511 C C . ALA A 1 322 ? 22.721 -8.126 5.298 1.00 93.25 322 ALA A C 1
ATOM 2513 O O . ALA A 1 322 ? 23.157 -9.253 5.079 1.00 93.25 322 ALA A O 1
ATOM 2514 N N . LEU A 1 323 ? 23.248 -7.028 4.755 1.00 91.06 323 LEU A N 1
ATOM 2515 C CA . LEU A 1 323 ? 24.300 -7.024 3.736 1.00 91.06 323 LEU A CA 1
ATOM 2516 C C . LEU A 1 323 ? 25.700 -6.803 4.334 1.00 91.06 323 LEU A C 1
ATOM 2518 O O . LEU A 1 323 ? 26.700 -6.936 3.632 1.00 91.06 323 LEU A O 1
ATOM 2522 N N . ASN A 1 324 ? 25.774 -6.497 5.635 1.00 92.44 324 ASN A N 1
ATOM 2523 C CA . ASN A 1 324 ? 27.000 -6.223 6.383 1.00 92.44 324 ASN A CA 1
ATOM 2524 C C . ASN A 1 324 ? 27.881 -5.147 5.713 1.00 92.44 324 ASN A C 1
ATOM 2526 O O . ASN A 1 324 ? 29.101 -5.289 5.609 1.00 92.44 324 ASN A O 1
ATOM 2530 N N . MET A 1 325 ? 27.245 -4.077 5.234 1.00 91.19 325 MET A N 1
ATOM 2531 C CA . MET A 1 325 ? 27.888 -2.936 4.579 1.00 91.19 325 MET A CA 1
ATOM 2532 C C . MET A 1 325 ? 27.056 -1.667 4.757 1.00 91.19 325 MET A C 1
ATOM 2534 O O . MET A 1 325 ? 25.858 -1.752 4.998 1.00 91.19 325 MET A O 1
ATOM 2538 N N . ALA A 1 326 ? 27.677 -0.496 4.623 1.00 91.12 326 ALA A N 1
ATOM 2539 C CA . ALA A 1 326 ? 26.952 0.772 4.641 1.00 91.12 326 ALA A CA 1
ATOM 2540 C C . ALA A 1 326 ? 26.083 0.916 3.382 1.00 91.12 326 ALA A C 1
ATOM 2542 O O . ALA A 1 326 ? 26.544 0.618 2.279 1.00 91.12 326 ALA A O 1
ATOM 2543 N N . ILE A 1 327 ? 24.855 1.410 3.547 1.00 93.75 327 ILE A N 1
ATOM 2544 C CA . ILE A 1 327 ? 23.923 1.640 2.440 1.00 93.75 327 ILE A CA 1
ATOM 2545 C C . ILE A 1 327 ? 23.692 3.138 2.298 1.00 93.75 327 ILE A C 1
ATOM 2547 O O . ILE A 1 327 ? 23.205 3.804 3.212 1.00 93.75 327 ILE A O 1
ATOM 2551 N N . VAL A 1 328 ? 24.058 3.668 1.137 1.00 91.69 328 VAL A N 1
ATOM 2552 C CA . VAL A 1 328 ? 23.940 5.098 0.830 1.00 91.69 328 VAL A CA 1
ATOM 2553 C C . VAL A 1 328 ? 22.885 5.324 -0.238 1.00 91.69 328 VAL A C 1
ATOM 2555 O O . VAL A 1 328 ? 22.045 6.199 -0.075 1.00 91.69 328 VAL A O 1
ATOM 2558 N N . ASP A 1 329 ? 22.888 4.509 -1.288 1.00 91.88 329 ASP A N 1
ATOM 2559 C CA . ASP A 1 329 ? 22.104 4.746 -2.493 1.00 91.88 329 ASP A CA 1
ATOM 2560 C C . ASP A 1 329 ? 20.824 3.906 -2.531 1.00 91.88 329 ASP A C 1
ATOM 2562 O O . ASP A 1 329 ? 20.826 2.711 -2.217 1.00 91.88 329 ASP A O 1
ATOM 2566 N N . ALA A 1 330 ? 19.720 4.522 -2.960 1.00 95.00 330 ALA A N 1
ATOM 2567 C CA . ALA A 1 330 ? 18.443 3.838 -3.118 1.00 95.00 330 ALA A CA 1
ATOM 2568 C C . ALA A 1 330 ? 17.671 4.263 -4.374 1.00 95.00 330 ALA A C 1
ATOM 2570 O O . ALA A 1 330 ? 17.696 5.421 -4.796 1.00 95.00 330 ALA A O 1
ATOM 2571 N N . ILE A 1 331 ? 16.904 3.317 -4.915 1.00 94.50 331 ILE A N 1
ATOM 2572 C CA . ILE A 1 331 ? 15.789 3.568 -5.830 1.00 94.50 331 ILE A CA 1
ATOM 2573 C C . ILE A 1 331 ? 14.492 3.313 -5.080 1.00 94.50 331 ILE A C 1
ATOM 2575 O O . ILE A 1 331 ? 14.319 2.248 -4.493 1.00 94.50 331 ILE A O 1
ATOM 2579 N N . VAL A 1 332 ? 13.555 4.258 -5.133 1.00 96.94 332 VAL A N 1
ATOM 2580 C CA . VAL A 1 332 ? 12.275 4.153 -4.415 1.00 96.94 332 VAL A CA 1
ATOM 2581 C C . VAL A 1 332 ? 11.104 4.054 -5.390 1.00 96.94 332 VAL A C 1
ATOM 2583 O O . VAL A 1 332 ? 11.021 4.806 -6.366 1.00 96.94 332 VAL A O 1
ATOM 2586 N N . THR A 1 333 ? 10.171 3.138 -5.123 1.00 95.00 333 THR A N 1
ATOM 2587 C CA . THR A 1 333 ? 8.918 3.041 -5.879 1.00 95.00 333 THR A CA 1
ATOM 2588 C C . THR A 1 333 ? 7.919 4.119 -5.455 1.00 95.00 333 THR A C 1
ATOM 2590 O O . THR A 1 333 ? 7.727 4.421 -4.272 1.00 95.00 333 THR A O 1
ATOM 2593 N N . VAL A 1 334 ? 7.220 4.689 -6.433 1.00 91.69 334 VAL A N 1
ATOM 2594 C CA . VAL A 1 334 ? 6.107 5.616 -6.200 1.00 91.69 334 VAL A CA 1
ATOM 2595 C C . VAL A 1 334 ? 4.916 5.288 -7.104 1.00 91.69 334 VAL A C 1
ATOM 2597 O O . VAL A 1 334 ? 5.104 4.751 -8.196 1.00 91.69 334 VAL A O 1
ATOM 2600 N N . PRO A 1 335 ? 3.682 5.629 -6.707 1.00 87.88 335 PRO A N 1
ATOM 2601 C CA . PRO A 1 335 ? 2.512 5.476 -7.564 1.00 87.88 335 PRO A CA 1
ATOM 2602 C C . PRO A 1 335 ? 2.665 6.302 -8.840 1.00 87.88 335 PRO A C 1
ATOM 2604 O O . PRO A 1 335 ? 3.200 7.416 -8.815 1.00 87.88 335 PRO A O 1
ATOM 2607 N N . ALA A 1 336 ? 2.157 5.804 -9.965 1.00 80.06 336 ALA A N 1
ATOM 2608 C CA . ALA A 1 336 ? 2.290 6.489 -11.248 1.00 80.06 336 ALA A CA 1
ATOM 2609 C C . ALA A 1 336 ? 1.594 7.860 -11.229 1.00 80.06 336 ALA A C 1
ATOM 2611 O O . ALA A 1 336 ? 2.100 8.830 -11.794 1.00 80.06 336 ALA A O 1
ATOM 2612 N N . TYR A 1 337 ? 0.478 7.966 -10.500 1.00 79.69 337 TYR A N 1
ATOM 2613 C CA . TYR A 1 337 ? -0.294 9.203 -10.370 1.00 79.69 337 TYR A CA 1
ATOM 2614 C C . TYR A 1 337 ? 0.311 10.239 -9.404 1.00 79.69 337 TYR A C 1
ATOM 2616 O O . TYR A 1 337 ? -0.242 11.336 -9.281 1.00 79.69 337 TYR A O 1
ATOM 2624 N N . PHE A 1 338 ? 1.410 9.930 -8.697 1.00 84.62 338 PHE A N 1
ATOM 2625 C CA . PHE A 1 338 ? 2.029 10.890 -7.780 1.00 84.62 338 PHE A CA 1
ATOM 2626 C C . PHE A 1 338 ? 2.452 12.166 -8.508 1.00 84.62 338 PHE A C 1
ATOM 2628 O O . PHE A 1 338 ? 3.202 12.137 -9.490 1.00 84.62 338 PHE A O 1
ATOM 2635 N N . ASN A 1 339 ? 1.994 13.301 -7.977 1.00 82.38 339 ASN A N 1
ATOM 2636 C CA . ASN A 1 339 ? 2.333 14.616 -8.503 1.00 82.38 339 ASN A CA 1
ATOM 2637 C C . ASN A 1 339 ? 3.737 15.071 -8.048 1.00 82.38 339 ASN A C 1
ATOM 2639 O O . ASN A 1 339 ? 4.427 14.390 -7.288 1.00 82.38 339 ASN A O 1
ATOM 2643 N N . VAL A 1 340 ? 4.159 16.250 -8.514 1.00 84.31 340 VAL A N 1
ATOM 2644 C CA . VAL A 1 340 ? 5.486 16.814 -8.209 1.00 84.31 340 VAL A CA 1
ATOM 2645 C C . VAL A 1 340 ? 5.699 17.018 -6.705 1.00 84.31 340 VAL A C 1
ATOM 2647 O O . VAL A 1 340 ? 6.779 16.712 -6.212 1.00 84.31 340 VAL A O 1
ATOM 2650 N N . ALA A 1 341 ? 4.684 17.483 -5.971 1.00 89.06 341 ALA A N 1
ATOM 2651 C CA . ALA A 1 341 ? 4.790 17.709 -4.529 1.00 89.06 341 ALA A CA 1
ATOM 2652 C C . ALA A 1 341 ? 4.984 16.393 -3.764 1.00 89.06 341 ALA A C 1
ATOM 2654 O O . ALA A 1 341 ? 5.859 16.306 -2.914 1.00 89.06 341 ALA A O 1
ATOM 2655 N N . GLN A 1 342 ? 4.243 15.342 -4.121 1.00 91.75 342 GLN A N 1
ATOM 2656 C CA . GLN A 1 342 ? 4.360 14.029 -3.476 1.00 91.75 342 GLN A CA 1
ATOM 2657 C C . GLN A 1 342 ? 5.704 13.348 -3.765 1.00 91.75 342 GLN A C 1
ATOM 2659 O O . GLN A 1 342 ? 6.285 12.721 -2.878 1.00 91.75 342 GLN A O 1
ATOM 2664 N N . ARG A 1 343 ? 6.226 13.489 -4.992 1.00 91.88 343 ARG A N 1
ATOM 2665 C CA . ARG A 1 343 ? 7.567 12.999 -5.351 1.00 91.88 343 ARG A CA 1
ATOM 2666 C C . ARG A 1 343 ? 8.656 13.776 -4.619 1.00 91.88 343 ARG A C 1
ATOM 2668 O O . ARG A 1 343 ? 9.563 13.165 -4.072 1.00 91.88 343 ARG A O 1
ATOM 2675 N N . ARG A 1 344 ? 8.546 15.103 -4.539 1.00 92.56 344 ARG A N 1
ATOM 2676 C CA . ARG A 1 344 ? 9.490 15.921 -3.769 1.00 92.56 344 ARG A CA 1
ATOM 2677 C C . ARG A 1 344 ? 9.496 15.530 -2.291 1.00 92.56 344 ARG A C 1
ATOM 2679 O O . ARG A 1 344 ? 10.551 15.201 -1.780 1.00 92.56 344 ARG A O 1
ATOM 2686 N N . ALA A 1 345 ? 8.327 15.445 -1.666 1.00 95.12 345 ALA A N 1
ATOM 2687 C CA . ALA A 1 345 ? 8.182 15.017 -0.278 1.00 95.12 345 ALA A CA 1
ATOM 2688 C C . ALA A 1 345 ? 8.792 13.625 -0.014 1.00 95.12 345 ALA A C 1
ATOM 2690 O O . ALA A 1 345 ? 9.462 13.404 0.988 1.00 95.12 345 ALA A O 1
ATOM 2691 N N . THR A 1 346 ? 8.623 12.681 -0.948 1.00 94.62 346 THR A N 1
ATOM 2692 C CA . THR A 1 346 ? 9.247 11.349 -0.838 1.00 94.62 346 THR A CA 1
ATOM 2693 C C . THR A 1 346 ? 10.777 11.422 -0.938 1.00 94.62 346 THR A C 1
ATOM 2695 O O . THR A 1 346 ? 11.461 10.693 -0.226 1.00 94.62 346 THR A O 1
ATOM 2698 N N . LYS A 1 347 ? 11.328 12.302 -1.790 1.00 95.00 347 LYS A N 1
ATOM 2699 C CA . LYS A 1 347 ? 12.776 12.561 -1.844 1.00 95.00 347 LYS A CA 1
ATOM 2700 C C . LYS A 1 347 ? 13.272 13.181 -0.539 1.00 95.00 347 LYS A C 1
ATOM 2702 O O . LYS A 1 347 ? 14.257 12.698 0.002 1.00 95.00 347 LYS A O 1
ATOM 2707 N N . ASP A 1 348 ? 12.580 14.198 -0.036 1.00 96.06 348 ASP A N 1
ATOM 2708 C CA . ASP A 1 348 ? 12.953 14.886 1.201 1.00 96.06 348 ASP A CA 1
ATOM 2709 C C . ASP A 1 348 ? 12.998 13.884 2.377 1.00 96.06 348 ASP A C 1
ATOM 2711 O O . ASP A 1 348 ? 13.950 13.884 3.152 1.00 96.06 348 ASP A O 1
ATOM 2715 N N . ALA A 1 349 ? 12.057 12.933 2.436 1.00 97.88 349 ALA A N 1
ATOM 2716 C CA . ALA A 1 349 ? 12.085 11.836 3.408 1.00 97.88 349 ALA A CA 1
ATOM 2717 C C . ALA A 1 349 ? 13.277 10.867 3.227 1.00 97.88 349 ALA A C 1
ATOM 2719 O O . ALA A 1 349 ? 13.795 10.339 4.210 1.00 97.88 349 ALA A O 1
ATOM 2720 N N . CYS A 1 350 ? 13.737 10.624 1.992 1.00 96.50 350 CYS A N 1
ATOM 2721 C CA . CYS A 1 350 ? 14.955 9.838 1.742 1.00 96.50 350 CYS A CA 1
ATOM 2722 C C . CYS A 1 350 ? 16.200 10.573 2.249 1.00 96.50 350 CYS A C 1
ATOM 2724 O O . CYS A 1 350 ? 17.013 9.976 2.955 1.00 96.50 350 CYS A O 1
ATOM 2726 N N . ASP A 1 351 ? 16.307 11.870 1.944 1.00 94.00 351 ASP A N 1
ATOM 2727 C CA . ASP A 1 351 ? 17.422 12.713 2.379 1.00 94.00 351 ASP A CA 1
ATOM 2728 C C . ASP A 1 351 ? 17.502 12.737 3.920 1.00 94.00 351 ASP A C 1
ATOM 2730 O O . ASP A 1 351 ? 18.571 12.526 4.494 1.00 94.00 351 ASP A O 1
ATOM 2734 N N . GLN A 1 352 ? 16.359 12.896 4.603 1.00 95.19 352 GLN A N 1
ATOM 2735 C CA . GLN A 1 352 ? 16.260 12.830 6.069 1.00 95.19 352 GLN A CA 1
ATOM 2736 C C . GLN A 1 352 ? 16.653 11.457 6.644 1.00 95.19 352 GLN A C 1
ATOM 2738 O O . GLN A 1 352 ? 17.252 11.385 7.717 1.00 95.19 352 GLN A O 1
ATOM 2743 N N . ALA A 1 353 ? 16.361 10.365 5.934 1.00 96.50 353 ALA A N 1
ATOM 2744 C CA . ALA A 1 353 ? 16.767 9.011 6.316 1.00 96.50 353 ALA A CA 1
ATOM 2745 C C . ALA A 1 353 ? 18.259 8.716 6.047 1.00 96.50 353 ALA A C 1
ATOM 2747 O O . ALA A 1 353 ? 18.743 7.615 6.333 1.00 96.50 353 ALA A O 1
ATOM 2748 N N . GLY A 1 354 ? 19.001 9.672 5.476 1.00 93.62 354 GLY A N 1
ATOM 2749 C CA . GLY A 1 354 ? 20.389 9.487 5.067 1.00 93.62 354 GLY A CA 1
ATOM 2750 C C . GLY A 1 354 ? 20.539 8.518 3.892 1.00 93.62 354 GLY A C 1
ATOM 2751 O O . GLY A 1 354 ? 21.530 7.786 3.838 1.00 93.62 354 GLY A O 1
ATOM 2752 N N . LEU A 1 355 ? 19.545 8.473 3.000 1.00 93.62 355 LEU A N 1
ATOM 2753 C CA . LEU A 1 355 ? 19.583 7.748 1.734 1.00 93.62 355 LEU A CA 1
ATOM 2754 C C . LEU A 1 355 ? 19.683 8.747 0.580 1.00 93.62 355 LEU A C 1
ATOM 2756 O O . LEU A 1 355 ? 18.818 9.603 0.408 1.00 93.62 355 LEU A O 1
ATOM 2760 N N . ASN A 1 356 ? 20.708 8.597 -0.251 1.00 91.00 356 ASN A N 1
ATOM 2761 C CA . ASN A 1 356 ? 20.793 9.267 -1.535 1.00 91.00 356 ASN A CA 1
ATOM 2762 C C . ASN A 1 356 ? 19.807 8.611 -2.509 1.00 91.00 356 ASN A C 1
ATOM 2764 O O . ASN A 1 356 ? 19.952 7.449 -2.902 1.00 91.00 356 ASN A O 1
ATOM 2768 N N . LEU A 1 357 ? 18.779 9.361 -2.896 1.00 90.00 357 LEU A N 1
ATOM 2769 C CA . LEU A 1 357 ? 17.795 8.887 -3.854 1.00 90.00 357 LEU A CA 1
ATOM 2770 C C . LEU A 1 357 ? 18.347 8.993 -5.282 1.00 90.00 357 LEU A C 1
ATOM 2772 O O . LEU A 1 357 ? 18.235 10.036 -5.926 1.00 90.00 357 LEU A O 1
ATOM 2776 N N . VAL A 1 358 ? 18.883 7.883 -5.789 1.00 87.44 358 VAL A N 1
ATOM 2777 C CA . VAL A 1 358 ? 19.427 7.774 -7.152 1.00 87.44 358 VAL A CA 1
ATOM 2778 C C . VAL A 1 358 ? 18.325 7.927 -8.198 1.00 87.44 358 VAL A C 1
ATOM 2780 O O . VAL A 1 358 ? 18.525 8.534 -9.249 1.00 87.44 358 VAL A O 1
ATOM 2783 N N . GLY A 1 359 ? 17.136 7.396 -7.914 1.00 85.38 359 GLY A N 1
ATOM 2784 C CA . GLY A 1 359 ? 16.009 7.483 -8.829 1.00 85.38 359 GLY A CA 1
ATOM 2785 C C . GLY A 1 359 ? 14.685 7.076 -8.200 1.00 85.38 359 GLY A C 1
ATOM 2786 O O . GLY A 1 359 ? 14.626 6.401 -7.174 1.00 85.38 359 GLY A O 1
ATOM 2787 N N . MET A 1 360 ? 13.598 7.476 -8.854 1.00 89.19 360 MET A N 1
ATOM 2788 C CA . MET A 1 360 ? 12.259 6.976 -8.558 1.00 89.19 360 MET A CA 1
ATOM 2789 C C . MET A 1 360 ? 11.742 6.176 -9.735 1.00 89.19 360 MET A C 1
ATOM 2791 O O . MET A 1 360 ? 11.895 6.590 -10.883 1.00 89.19 360 MET A O 1
ATOM 2795 N N . ILE A 1 361 ? 11.044 5.087 -9.442 1.00 87.56 361 ILE A N 1
ATOM 2796 C CA . ILE A 1 361 ? 10.362 4.297 -10.459 1.00 87.56 361 ILE A CA 1
ATOM 2797 C C . ILE A 1 361 ? 8.882 4.163 -10.127 1.00 87.56 361 ILE A C 1
ATOM 2799 O O . ILE A 1 361 ? 8.491 4.058 -8.967 1.00 87.56 361 ILE A O 1
ATOM 2803 N N . ASN A 1 362 ? 8.036 4.178 -11.152 1.00 88.19 362 ASN A N 1
ATOM 2804 C CA . ASN A 1 362 ? 6.615 3.946 -10.945 1.00 88.19 362 ASN A CA 1
ATOM 2805 C C . ASN A 1 362 ? 6.376 2.479 -10.555 1.00 88.19 362 ASN A C 1
ATOM 2807 O O . ASN A 1 362 ? 6.884 1.581 -11.224 1.00 88.19 362 ASN A O 1
ATOM 2811 N N . GLU A 1 363 ? 5.561 2.236 -9.529 1.00 89.88 363 GLU A N 1
ATOM 2812 C CA . GLU A 1 363 ? 5.177 0.898 -9.042 1.00 89.88 363 GLU A CA 1
ATOM 2813 C C . GLU A 1 363 ? 4.802 -0.093 -10.170 1.00 89.88 363 GLU A C 1
ATOM 2815 O O . GLU A 1 363 ? 5.410 -1.167 -10.238 1.00 89.88 363 GLU A O 1
ATOM 2820 N N . PRO A 1 364 ? 3.888 0.232 -11.112 1.00 86.88 364 PRO A N 1
ATOM 2821 C CA . PRO A 1 364 ? 3.536 -0.699 -12.188 1.00 86.88 364 PRO A CA 1
ATOM 2822 C C . PRO A 1 364 ? 4.675 -0.916 -13.199 1.00 86.88 364 PRO A C 1
ATOM 2824 O O . PRO A 1 364 ? 4.766 -1.990 -13.788 1.00 86.88 364 PRO A O 1
ATOM 2827 N N . THR A 1 365 ? 5.566 0.063 -13.389 1.00 84.44 365 THR A N 1
ATOM 2828 C CA . THR A 1 365 ? 6.746 -0.082 -14.259 1.00 84.44 365 THR A CA 1
ATOM 2829 C C . THR A 1 365 ? 7.786 -0.991 -13.611 1.00 84.44 365 THR A C 1
ATOM 2831 O O . THR A 1 365 ? 8.323 -1.875 -14.272 1.00 84.44 365 THR A O 1
ATOM 2834 N N . ALA A 1 366 ? 8.026 -0.837 -12.308 1.00 88.31 366 ALA A N 1
ATOM 2835 C CA . ALA A 1 366 ? 8.905 -1.726 -11.559 1.00 88.31 366 ALA A CA 1
ATOM 2836 C C . ALA A 1 366 ? 8.385 -3.173 -11.596 1.00 88.31 366 ALA A C 1
ATOM 2838 O O . ALA A 1 366 ? 9.124 -4.098 -11.930 1.00 88.31 366 ALA A O 1
ATOM 2839 N N . ALA A 1 367 ? 7.084 -3.370 -11.374 1.00 88.94 367 ALA A N 1
ATOM 2840 C CA . ALA A 1 367 ? 6.476 -4.690 -11.489 1.00 88.94 367 ALA A CA 1
ATOM 2841 C C . ALA A 1 367 ? 6.581 -5.287 -12.907 1.00 88.94 367 ALA A C 1
ATOM 2843 O O . ALA A 1 367 ? 6.784 -6.493 -13.045 1.00 88.94 367 ALA A O 1
ATOM 2844 N N . ALA A 1 368 ? 6.495 -4.464 -13.957 1.00 84.19 368 ALA A N 1
ATOM 2845 C CA . ALA A 1 368 ? 6.706 -4.900 -15.338 1.00 84.19 368 ALA A CA 1
ATOM 2846 C C . ALA A 1 368 ? 8.142 -5.388 -15.595 1.00 84.19 368 ALA A C 1
ATOM 2848 O O . ALA A 1 368 ? 8.335 -6.417 -16.242 1.00 84.19 368 ALA A O 1
ATOM 2849 N N . ILE A 1 369 ? 9.140 -4.676 -15.061 1.00 83.25 369 ILE A N 1
ATOM 2850 C CA . ILE A 1 369 ? 10.556 -5.061 -15.149 1.00 83.25 369 ILE A CA 1
ATOM 2851 C C . ILE A 1 369 ? 10.784 -6.396 -14.438 1.00 83.25 369 ILE A C 1
ATOM 2853 O O . ILE A 1 369 ? 11.387 -7.302 -15.015 1.00 83.25 369 ILE A O 1
ATOM 2857 N N . ALA A 1 370 ? 10.238 -6.556 -13.228 1.00 85.69 370 ALA A N 1
ATOM 2858 C CA . ALA A 1 370 ? 10.298 -7.827 -12.513 1.00 85.69 370 ALA A CA 1
ATOM 2859 C C . ALA A 1 370 ? 9.639 -8.954 -13.324 1.00 85.69 370 ALA A C 1
ATOM 2861 O O . ALA A 1 370 ? 10.247 -10.002 -13.529 1.00 85.69 370 ALA A O 1
ATOM 2862 N N . TYR A 1 371 ? 8.437 -8.726 -13.864 1.00 83.12 371 TYR A N 1
ATOM 2863 C CA . TYR A 1 371 ? 7.739 -9.697 -14.709 1.00 83.12 371 TYR A CA 1
ATOM 2864 C C . TYR A 1 371 ? 8.575 -10.140 -15.914 1.00 83.12 371 TYR A C 1
ATOM 2866 O O . TYR A 1 371 ? 8.729 -11.338 -16.161 1.00 83.12 371 TYR A O 1
ATOM 2874 N N . ALA A 1 372 ? 9.153 -9.191 -16.644 1.00 79.38 372 ALA A N 1
ATOM 2875 C CA . ALA A 1 372 ? 9.957 -9.490 -17.819 1.00 79.38 372 ALA A CA 1
ATOM 2876 C C . ALA A 1 372 ? 11.251 -10.241 -17.485 1.00 79.38 372 ALA A C 1
ATOM 2878 O O . ALA A 1 372 ? 11.638 -11.134 -18.242 1.00 79.38 372 ALA A O 1
ATOM 2879 N N . ARG A 1 373 ? 11.869 -9.955 -16.330 1.00 77.12 373 ARG A N 1
ATOM 2880 C CA . ARG A 1 373 ? 13.013 -10.722 -15.820 1.00 77.12 373 ARG A CA 1
ATOM 2881 C C . ARG A 1 373 ? 12.660 -12.199 -15.622 1.00 77.12 373 ARG A C 1
ATOM 2883 O O . ARG A 1 373 ? 13.457 -13.060 -15.987 1.00 77.12 373 ARG A O 1
ATOM 2890 N N . TYR A 1 374 ? 11.468 -12.496 -15.096 1.00 73.75 374 TYR A N 1
ATOM 2891 C CA . TYR A 1 374 ? 11.010 -13.870 -14.859 1.00 73.75 374 TYR A CA 1
ATOM 2892 C C . TYR A 1 374 ? 10.545 -14.594 -16.134 1.00 73.75 374 TYR A C 1
ATOM 2894 O O . TYR A 1 374 ? 10.758 -15.798 -16.275 1.00 73.75 374 TYR A O 1
ATOM 2902 N N . LYS A 1 375 ? 9.897 -13.895 -17.073 1.00 71.25 375 LYS A N 1
ATOM 2903 C CA . LYS A 1 375 ? 9.173 -14.513 -18.202 1.00 71.25 375 LYS A CA 1
ATOM 2904 C C . LYS A 1 375 ? 9.928 -14.498 -19.535 1.00 71.25 375 LYS A C 1
ATOM 2906 O O . LYS A 1 375 ? 9.265 -14.517 -20.570 1.00 71.25 375 LYS A O 1
ATOM 2911 N N . GLN A 1 376 ? 11.269 -14.530 -19.519 1.00 57.34 376 GLN A N 1
ATOM 2912 C CA . GLN A 1 376 ? 12.175 -14.472 -20.687 1.00 57.34 376 GLN A CA 1
ATOM 2913 C C . GLN A 1 376 ? 11.734 -15.320 -21.895 1.00 57.34 376 GLN A C 1
ATOM 2915 O O . GLN A 1 376 ? 12.186 -16.442 -22.125 1.00 57.34 376 GLN A O 1
ATOM 2920 N N . LYS A 1 377 ? 10.849 -14.764 -22.713 1.00 56.09 377 LYS A N 1
ATOM 2921 C CA . LYS A 1 377 ? 10.451 -15.305 -24.004 1.00 56.09 377 LYS A CA 1
ATOM 2922 C C . LYS A 1 377 ? 10.473 -14.130 -24.959 1.00 56.09 377 LYS A C 1
ATOM 2924 O O . LYS A 1 377 ? 9.756 -13.158 -24.740 1.00 56.09 377 LYS A O 1
ATOM 2929 N N . GLY A 1 378 ? 11.348 -14.223 -25.957 1.00 58.25 378 GLY A N 1
ATOM 2930 C CA . GLY A 1 378 ? 11.539 -13.178 -26.955 1.00 58.25 378 GLY A CA 1
ATOM 2931 C C . GLY A 1 378 ? 10.260 -12.858 -27.729 1.00 58.25 378 GLY A C 1
ATOM 2932 O O . GLY A 1 378 ? 9.303 -13.639 -27.741 1.00 58.25 378 GLY A O 1
ATOM 2933 N N . GLY A 1 379 ? 10.283 -11.708 -28.395 1.00 72.44 379 GLY A N 1
ATOM 2934 C CA . GLY A 1 379 ? 9.181 -11.198 -29.199 1.00 72.44 379 GLY A CA 1
ATOM 2935 C C . GLY A 1 379 ? 8.489 -9.987 -28.582 1.00 72.44 379 GLY A C 1
ATOM 2936 O O . GLY A 1 379 ? 8.605 -9.704 -27.392 1.00 72.44 379 GLY A O 1
ATOM 2937 N N . GLN A 1 380 ? 7.759 -9.287 -29.443 1.00 83.50 380 GLN A N 1
ATOM 2938 C CA . GLN A 1 380 ? 7.028 -8.075 -29.111 1.00 83.50 380 GLN A CA 1
ATOM 2939 C C . GLN A 1 380 ? 5.761 -8.404 -28.332 1.00 83.50 380 GLN A C 1
ATOM 2941 O O . GLN A 1 380 ? 4.969 -9.253 -28.755 1.00 83.50 380 GLN A O 1
ATOM 2946 N N . LYS A 1 381 ? 5.561 -7.724 -27.203 1.00 88.69 381 LYS A N 1
ATOM 2947 C CA . LYS A 1 381 ? 4.389 -7.922 -26.354 1.00 88.69 381 LYS A CA 1
ATOM 2948 C C . LYS A 1 381 ? 3.870 -6.618 -25.783 1.00 88.69 381 LYS A C 1
ATOM 2950 O O . LYS A 1 381 ? 4.638 -5.843 -25.229 1.00 88.69 381 LYS A O 1
ATOM 2955 N N . ASN A 1 382 ? 2.557 -6.445 -25.803 1.00 91.38 382 ASN A N 1
ATOM 2956 C CA . ASN A 1 382 ? 1.887 -5.498 -24.925 1.00 91.38 382 ASN A CA 1
ATOM 2957 C C . ASN A 1 382 ? 1.486 -6.227 -23.647 1.00 91.38 382 ASN A C 1
ATOM 2959 O O . ASN A 1 382 ? 0.750 -7.213 -23.697 1.00 91.38 382 ASN A O 1
ATOM 2963 N N . ILE A 1 383 ? 1.930 -5.737 -22.500 1.00 91.88 383 ILE A N 1
ATOM 2964 C CA . ILE A 1 383 ? 1.492 -6.238 -21.202 1.00 91.88 383 ILE A CA 1
ATOM 2965 C C . ILE A 1 383 ? 0.714 -5.152 -20.475 1.00 91.88 383 ILE A C 1
ATOM 2967 O O . ILE A 1 383 ? 1.084 -3.980 -20.519 1.00 91.88 383 ILE A O 1
ATOM 2971 N N . LEU A 1 384 ? -0.363 -5.536 -19.798 1.00 94.88 384 LEU A N 1
ATOM 2972 C CA . LEU A 1 384 ? -1.065 -4.659 -18.872 1.00 94.88 384 LEU A CA 1
ATOM 2973 C C . LEU A 1 384 ? -0.709 -5.074 -17.452 1.00 94.88 384 LEU A C 1
ATOM 2975 O O . LEU A 1 384 ? -0.966 -6.207 -17.062 1.00 94.88 384 LEU A O 1
ATOM 2979 N N . VAL A 1 385 ? -0.149 -4.159 -16.672 1.00 93.38 385 VAL A N 1
ATOM 2980 C CA . VAL A 1 385 ? 0.223 -4.387 -15.275 1.00 93.38 385 VAL A CA 1
ATOM 2981 C C . VAL A 1 385 ? -0.727 -3.620 -14.374 1.00 93.38 385 VAL A C 1
ATOM 2983 O O . VAL A 1 385 ? -0.809 -2.399 -14.461 1.00 93.38 385 VAL A O 1
ATOM 2986 N N . CYS A 1 386 ? -1.428 -4.336 -13.500 1.00 94.44 386 CYS A N 1
ATOM 2987 C CA . CYS A 1 386 ? -2.308 -3.802 -12.468 1.00 94.44 386 CYS A CA 1
ATOM 2988 C C . CYS A 1 386 ? -1.681 -4.010 -11.088 1.00 94.44 386 CYS A C 1
ATOM 2990 O O . CYS A 1 386 ? -1.658 -5.131 -10.578 1.00 94.44 386 CYS A O 1
ATOM 2992 N N . HIS A 1 387 ? -1.241 -2.925 -10.456 1.00 93.12 387 HIS A N 1
ATOM 2993 C CA . HIS A 1 387 ? -0.765 -2.906 -9.079 1.00 93.12 387 HIS A CA 1
ATOM 2994 C C . HIS A 1 387 ? -1.855 -2.391 -8.141 1.00 93.12 387 HIS A C 1
ATOM 2996 O O . HIS A 1 387 ? -2.217 -1.220 -8.191 1.00 93.12 387 HIS A O 1
ATOM 3002 N N . LEU A 1 388 ? -2.403 -3.272 -7.298 1.00 94.56 388 LEU A N 1
ATOM 3003 C CA . LEU A 1 388 ? -3.410 -2.937 -6.289 1.00 94.56 388 LEU A CA 1
ATOM 3004 C C . LEU A 1 388 ? -2.836 -3.168 -4.886 1.00 94.56 388 LEU A C 1
ATOM 3006 O O . LEU A 1 388 ? -2.890 -4.271 -4.332 1.00 94.56 388 LEU A O 1
ATOM 3010 N N . GLY A 1 389 ? -2.277 -2.105 -4.314 1.00 93.94 389 GLY A N 1
ATOM 3011 C CA . GLY A 1 389 ? -1.626 -2.111 -3.009 1.00 93.94 389 GLY A CA 1
ATOM 3012 C C . GLY A 1 389 ? -2.581 -1.856 -1.836 1.00 93.94 389 GLY A C 1
ATOM 3013 O O . GLY A 1 389 ? -3.796 -2.076 -1.897 1.00 93.94 389 GLY A O 1
ATOM 3014 N N . GLY A 1 390 ? -2.019 -1.385 -0.720 1.00 94.69 390 GLY A N 1
ATOM 3015 C CA . GLY A 1 390 ? -2.786 -0.954 0.459 1.00 94.69 390 GLY A CA 1
ATOM 3016 C C . GLY A 1 390 ? -3.419 0.435 0.297 1.00 94.69 390 GLY A C 1
ATOM 3017 O O . GLY A 1 390 ? -4.519 0.692 0.788 1.00 94.69 390 GLY A O 1
ATOM 3018 N N . GLY A 1 391 ? -2.753 1.332 -0.437 1.00 94.75 391 GLY A N 1
ATOM 3019 C CA . GLY A 1 391 ? -3.167 2.729 -0.607 1.00 94.75 391 GLY A CA 1
ATOM 3020 C C . GLY A 1 391 ? -3.520 3.156 -2.024 1.00 94.75 391 GLY A C 1
ATOM 3021 O O . GLY A 1 391 ? -4.190 4.176 -2.200 1.00 94.75 391 GLY A O 1
ATOM 3022 N N . THR A 1 392 ? -3.039 2.405 -3.009 1.00 93.88 392 THR A N 1
ATOM 3023 C CA . THR A 1 392 ? -2.915 2.849 -4.395 1.00 93.88 392 THR A CA 1
ATOM 3024 C C . THR A 1 392 ? -3.324 1.753 -5.362 1.00 93.88 392 THR A C 1
ATOM 3026 O O . THR A 1 392 ? -3.120 0.559 -5.111 1.00 93.88 392 THR A O 1
ATOM 3029 N N . PHE A 1 393 ? -3.949 2.191 -6.452 1.00 95.62 393 PHE A N 1
ATOM 3030 C CA . PHE A 1 393 ? -4.201 1.373 -7.617 1.00 95.62 393 PHE A CA 1
ATOM 3031 C C . PHE A 1 393 ? -3.533 2.053 -8.794 1.00 95.62 393 PHE A C 1
ATOM 3033 O O . PHE A 1 393 ? -3.894 3.181 -9.130 1.00 95.62 393 PHE A O 1
ATOM 3040 N N . ASP A 1 394 ? -2.612 1.355 -9.433 1.00 93.50 394 ASP A N 1
ATOM 3041 C CA . ASP A 1 394 ? -1.899 1.832 -10.601 1.00 93.50 394 ASP A CA 1
ATOM 3042 C C . ASP A 1 394 ? -2.012 0.790 -11.710 1.00 93.50 394 ASP A C 1
ATOM 3044 O O . ASP A 1 394 ? -1.878 -0.415 -11.487 1.00 93.50 394 ASP A O 1
ATOM 3048 N N . VAL A 1 395 ? -2.286 1.254 -12.922 1.00 94.00 395 VAL A N 1
ATOM 3049 C CA . VAL A 1 395 ? -2.372 0.419 -14.112 1.00 94.00 395 VAL A CA 1
ATOM 3050 C C . VAL A 1 395 ? -1.541 1.029 -15.227 1.00 94.00 395 VAL A C 1
ATOM 3052 O O . VAL A 1 395 ? -1.764 2.172 -15.622 1.00 94.00 395 VAL A O 1
ATOM 3055 N N . SER A 1 396 ? -0.615 0.247 -15.770 1.00 90.50 396 SER A N 1
ATOM 3056 C CA . SER A 1 396 ? 0.188 0.646 -16.925 1.00 90.50 396 SER A CA 1
ATOM 3057 C C . SER A 1 396 ? 0.099 -0.388 -18.028 1.00 90.50 396 SER A C 1
ATOM 3059 O O . SER A 1 396 ? 0.064 -1.586 -17.758 1.00 90.50 396 SER A O 1
ATOM 3061 N N . ILE A 1 397 ? 0.102 0.079 -19.270 1.00 90.50 397 ILE A N 1
ATOM 3062 C CA . ILE A 1 397 ? 0.326 -0.769 -20.436 1.00 90.50 397 ILE A CA 1
ATOM 3063 C C . ILE A 1 397 ? 1.741 -0.508 -20.926 1.00 90.50 397 ILE A C 1
ATOM 3065 O O . ILE A 1 397 ? 2.117 0.645 -21.149 1.00 90.50 397 ILE A O 1
ATOM 3069 N N . LEU A 1 398 ? 2.518 -1.575 -21.074 1.00 86.69 398 LEU A N 1
ATOM 3070 C CA . LEU A 1 398 ? 3.893 -1.519 -21.541 1.00 86.69 398 LEU A CA 1
ATOM 3071 C C . LEU A 1 398 ? 4.049 -2.352 -22.804 1.00 86.69 398 LEU A C 1
ATOM 3073 O O . LEU A 1 398 ? 3.578 -3.486 -22.862 1.00 86.69 398 LEU A O 1
ATOM 3077 N N . PHE A 1 399 ? 4.752 -1.797 -23.780 1.00 83.94 399 PHE A N 1
ATOM 3078 C CA . PHE A 1 399 ? 5.300 -2.543 -24.897 1.00 83.94 399 PHE A CA 1
ATOM 3079 C C . PHE A 1 399 ? 6.693 -3.050 -24.520 1.00 83.94 399 PHE A C 1
ATOM 3081 O O . PHE A 1 399 ? 7.531 -2.281 -24.045 1.00 83.94 399 PHE A O 1
ATOM 3088 N N . ILE A 1 400 ? 6.922 -4.344 -24.712 1.00 79.75 400 ILE A N 1
ATOM 3089 C CA . ILE A 1 400 ? 8.185 -5.025 -24.444 1.00 79.75 400 ILE A CA 1
ATOM 3090 C C . ILE A 1 400 ? 8.712 -5.586 -25.756 1.00 79.75 400 ILE A C 1
ATOM 3092 O O . ILE A 1 400 ? 8.008 -6.346 -26.422 1.00 79.75 400 ILE A O 1
ATOM 3096 N N . ASP A 1 401 ? 9.959 -5.258 -26.087 1.00 79.44 401 ASP A N 1
ATOM 3097 C CA . ASP A 1 401 ? 10.685 -5.834 -27.219 1.00 79.44 401 ASP A CA 1
ATOM 3098 C C . ASP A 1 401 ? 12.150 -6.072 -26.837 1.00 79.44 401 ASP A C 1
ATOM 3100 O O . ASP A 1 401 ? 12.884 -5.132 -26.556 1.00 79.44 401 ASP A O 1
ATOM 3104 N N . ASN A 1 402 ? 12.571 -7.339 -26.778 1.00 70.62 402 ASN A N 1
ATOM 3105 C CA . ASN A 1 402 ? 13.958 -7.756 -26.508 1.00 70.62 402 ASN A CA 1
ATOM 3106 C C . ASN A 1 402 ? 14.644 -7.049 -25.318 1.00 70.62 402 ASN A C 1
ATOM 3108 O O . ASN A 1 402 ? 15.825 -6.720 -25.380 1.00 70.62 402 ASN A O 1
ATOM 3112 N N . GLY A 1 403 ? 13.911 -6.838 -24.221 1.00 64.31 403 GLY A N 1
ATOM 3113 C CA . GLY A 1 403 ? 14.430 -6.192 -23.008 1.00 64.31 403 GLY A CA 1
ATOM 3114 C C . GLY A 1 403 ? 14.298 -4.666 -22.990 1.00 64.31 403 GLY A C 1
ATOM 3115 O O . GLY A 1 403 ? 14.551 -4.061 -21.953 1.00 64.31 403 GLY A O 1
ATOM 3116 N N . ALA A 1 404 ? 13.844 -4.047 -24.082 1.00 69.38 404 ALA A N 1
ATOM 3117 C CA . ALA A 1 404 ? 13.386 -2.665 -24.078 1.00 69.38 404 ALA A CA 1
ATOM 3118 C C . ALA A 1 404 ? 11.939 -2.583 -23.576 1.00 69.38 404 ALA A C 1
ATOM 3120 O O . ALA A 1 404 ? 11.098 -3.421 -23.917 1.00 69.38 404 ALA A O 1
ATOM 3121 N N . PHE A 1 405 ? 11.652 -1.548 -22.786 1.00 70.06 405 PHE A N 1
ATOM 3122 C CA . PHE A 1 405 ? 10.340 -1.286 -22.205 1.00 70.06 405 PHE A CA 1
ATOM 3123 C C . PHE A 1 405 ? 9.874 0.107 -22.604 1.00 70.06 405 PHE A C 1
ATOM 3125 O O . PHE A 1 405 ? 10.568 1.087 -22.350 1.00 70.06 405 PHE A O 1
ATOM 3132 N N . VAL A 1 406 ? 8.672 0.204 -23.162 1.00 76.44 406 VAL A N 1
ATOM 3133 C CA . VAL A 1 406 ? 8.027 1.485 -23.460 1.00 76.44 406 VAL A CA 1
ATOM 3134 C C . VAL A 1 406 ? 6.685 1.525 -22.749 1.00 76.44 406 VAL A C 1
ATOM 3136 O O . VAL A 1 406 ? 5.814 0.695 -22.999 1.00 76.44 406 VAL A O 1
ATOM 3139 N N . VAL A 1 407 ? 6.500 2.495 -21.855 1.00 80.62 407 VAL A N 1
ATOM 3140 C CA . VAL A 1 407 ? 5.194 2.745 -21.235 1.00 80.62 407 VAL A CA 1
ATOM 3141 C C . VAL A 1 407 ? 4.304 3.427 -22.272 1.00 80.62 407 VAL A C 1
ATOM 3143 O O . VAL A 1 407 ? 4.583 4.549 -22.681 1.00 80.62 407 VAL A O 1
ATOM 3146 N N . LEU A 1 408 ? 3.233 2.755 -22.695 1.00 83.56 408 LEU A N 1
ATOM 3147 C CA . LEU A 1 408 ? 2.280 3.294 -23.671 1.00 83.56 408 LEU A CA 1
ATOM 3148 C C . LEU A 1 408 ? 1.243 4.195 -23.003 1.00 83.56 408 LEU A C 1
ATOM 3150 O O . LEU A 1 408 ? 0.915 5.264 -23.507 1.00 83.56 408 LEU A O 1
ATOM 3154 N N . ALA A 1 409 ? 0.727 3.758 -21.856 1.00 87.19 409 ALA A N 1
ATOM 3155 C CA . ALA A 1 409 ? -0.213 4.527 -21.059 1.00 87.19 409 ALA A CA 1
ATOM 3156 C C . ALA A 1 409 ? -0.114 4.127 -19.592 1.00 87.19 409 ALA A C 1
ATOM 3158 O O . ALA A 1 409 ? 0.180 2.976 -19.259 1.00 87.19 409 ALA A O 1
ATOM 3159 N N . THR A 1 410 ? -0.416 5.076 -18.712 1.00 86.75 410 THR A N 1
ATOM 3160 C CA . THR A 1 410 ? -0.520 4.831 -17.278 1.00 86.75 410 THR A CA 1
ATOM 3161 C C . THR A 1 410 ? -1.715 5.573 -16.700 1.00 86.75 410 THR A C 1
ATOM 3163 O O . THR A 1 410 ? -2.040 6.692 -17.099 1.00 86.75 410 THR A O 1
ATOM 3166 N N . ASN A 1 411 ? -2.401 4.932 -15.766 1.00 88.56 411 ASN A N 1
ATOM 3167 C CA . ASN A 1 411 ? -3.499 5.511 -15.019 1.00 88.56 411 ASN A CA 1
ATOM 3168 C C . ASN A 1 411 ? -3.494 4.953 -13.598 1.00 88.56 411 ASN A C 1
ATOM 3170 O O . ASN A 1 411 ? -2.793 3.993 -13.292 1.00 88.56 411 ASN A O 1
ATOM 3174 N N . GLY A 1 412 ? -4.293 5.537 -12.720 1.00 90.56 412 GLY A N 1
ATOM 3175 C CA . GLY A 1 412 ? -4.365 5.081 -11.346 1.00 90.56 412 GLY A CA 1
ATOM 3176 C C . GLY A 1 412 ? -4.990 6.108 -10.431 1.00 90.56 412 GLY A C 1
ATOM 3177 O O . GLY A 1 412 ? -5.461 7.166 -10.859 1.00 90.56 412 GLY A O 1
ATOM 3178 N N . GLY A 1 413 ? -4.997 5.783 -9.150 1.00 89.62 413 GLY A N 1
ATOM 3179 C CA . GLY A 1 413 ? -5.491 6.675 -8.128 1.00 89.62 413 GLY A CA 1
ATOM 3180 C C . GLY A 1 413 ? -5.357 6.113 -6.727 1.00 89.62 413 GLY A C 1
ATOM 3181 O O . GLY A 1 413 ? -4.902 4.996 -6.481 1.00 89.62 413 GLY A O 1
ATOM 3182 N N . ARG A 1 414 ? -5.810 6.935 -5.787 1.00 91.94 414 ARG A N 1
ATOM 3183 C CA . ARG A 1 414 ? -5.885 6.608 -4.369 1.00 91.94 414 ARG A CA 1
ATOM 3184 C C . ARG A 1 414 ? -7.013 5.604 -4.122 1.00 91.94 414 ARG A C 1
ATOM 3186 O O . ARG A 1 414 ? -8.164 5.989 -3.910 1.00 91.94 414 ARG A O 1
ATOM 3193 N N . LEU A 1 415 ? -6.671 4.328 -4.212 1.00 95.06 415 LEU A N 1
ATOM 3194 C CA . LEU A 1 415 ? -7.592 3.208 -4.112 1.00 95.06 415 LEU A CA 1
ATOM 3195 C C . LEU A 1 415 ? -6.821 1.954 -3.705 1.00 95.06 415 LEU A C 1
ATOM 3197 O O . LEU A 1 415 ? -5.975 1.506 -4.458 1.00 95.06 415 LEU A O 1
ATOM 3201 N N . GLY A 1 416 ? -7.116 1.341 -2.566 1.00 96.06 416 GLY A N 1
ATOM 3202 C CA . GLY A 1 416 ? -6.429 0.111 -2.173 1.00 96.06 416 GLY A CA 1
ATOM 3203 C C . GLY A 1 416 ? -7.080 -0.622 -1.012 1.00 96.06 416 GLY A C 1
ATOM 3204 O O . GLY A 1 416 ? -8.229 -0.360 -0.653 1.00 96.06 416 GLY A O 1
ATOM 3205 N N . GLY A 1 417 ? -6.306 -1.527 -0.411 1.00 97.25 417 GLY A N 1
ATOM 3206 C CA . GLY A 1 417 ? -6.681 -2.346 0.747 1.00 97.25 417 GLY A CA 1
ATOM 3207 C C . GLY A 1 417 ? -7.409 -1.574 1.846 1.00 97.25 417 GLY A C 1
ATOM 3208 O O . GLY A 1 417 ? -8.459 -2.007 2.310 1.00 97.25 417 GLY A O 1
ATOM 3209 N N . GLU A 1 418 ? -6.878 -0.405 2.188 1.00 96.75 418 GLU A N 1
ATOM 3210 C CA . GLU A 1 418 ? -7.402 0.478 3.228 1.00 96.75 418 GLU A CA 1
ATOM 3211 C C . GLU A 1 418 ? -8.806 1.021 2.902 1.00 96.75 418 GLU A C 1
ATOM 3213 O O . GLU A 1 418 ? -9.613 1.229 3.803 1.00 96.75 418 GLU A O 1
ATOM 3218 N N . ASP A 1 419 ? -9.151 1.240 1.629 1.00 97.94 419 ASP A N 1
ATOM 3219 C CA . ASP A 1 419 ? -10.497 1.712 1.271 1.00 97.94 419 ASP A CA 1
ATOM 3220 C C . ASP A 1 419 ? -11.535 0.592 1.395 1.00 97.94 419 ASP A C 1
ATOM 3222 O O . ASP A 1 419 ? -12.683 0.850 1.781 1.00 97.94 419 ASP A O 1
ATOM 3226 N N . PHE A 1 420 ? -11.127 -0.653 1.126 1.00 98.38 420 PHE A N 1
ATOM 3227 C CA . PHE A 1 420 ? -11.962 -1.822 1.386 1.00 98.38 420 PHE A CA 1
ATOM 3228 C C . PHE A 1 420 ? -12.204 -1.990 2.889 1.00 98.38 420 PHE A C 1
ATOM 3230 O O . PHE A 1 420 ? -13.352 -2.149 3.309 1.00 98.38 420 PHE A O 1
ATOM 3237 N N . ASP A 1 421 ? -11.150 -1.856 3.701 1.00 97.94 421 ASP A N 1
ATOM 3238 C CA . ASP A 1 421 ? -11.241 -1.921 5.163 1.00 97.94 421 ASP A CA 1
ATOM 3239 C C . ASP A 1 421 ? -12.173 -0.830 5.704 1.00 97.94 421 ASP A C 1
ATOM 3241 O O . ASP A 1 421 ? -13.122 -1.130 6.428 1.00 97.94 421 ASP A O 1
ATOM 3245 N N . LYS A 1 422 ? -12.001 0.430 5.274 1.00 96.88 422 LYS A N 1
ATOM 3246 C CA . LYS A 1 422 ? -12.870 1.555 5.673 1.00 96.88 422 LYS A CA 1
ATOM 3247 C C . LYS A 1 422 ? -14.338 1.318 5.335 1.00 96.88 422 LYS A C 1
ATOM 3249 O O . LYS A 1 422 ? -15.220 1.753 6.075 1.00 96.88 422 LYS A O 1
ATOM 3254 N N . THR A 1 423 ? -14.631 0.678 4.208 1.00 98.00 423 THR A N 1
ATOM 3255 C CA . THR A 1 423 ? -16.014 0.396 3.806 1.00 98.00 423 THR A CA 1
ATOM 3256 C C . THR A 1 423 ? -16.659 -0.626 4.744 1.00 98.00 423 THR A C 1
ATOM 3258 O O . THR A 1 423 ? -17.784 -0.412 5.202 1.00 98.00 423 THR A O 1
ATOM 3261 N N . VAL A 1 424 ? -15.919 -1.677 5.109 1.00 98.12 424 VAL A N 1
ATOM 3262 C CA . VAL A 1 424 ? -16.350 -2.682 6.093 1.00 98.12 424 VAL A CA 1
ATOM 3263 C C . VAL A 1 424 ? -16.477 -2.065 7.491 1.00 98.12 424 VAL A C 1
ATOM 3265 O O . VAL A 1 424 ? -17.498 -2.255 8.153 1.00 98.12 424 VAL A O 1
ATOM 3268 N N . MET A 1 425 ? -15.518 -1.234 7.910 1.00 97.69 425 MET A N 1
ATOM 3269 C CA . MET A 1 425 ? -15.585 -0.496 9.176 1.00 97.69 425 MET A CA 1
ATOM 3270 C C . MET A 1 425 ? -16.842 0.375 9.249 1.00 97.69 425 MET A C 1
ATOM 3272 O O . MET A 1 425 ? -17.594 0.284 10.213 1.00 97.69 425 MET A O 1
ATOM 3276 N N . ARG A 1 426 ? -17.133 1.185 8.220 1.00 97.38 426 ARG A N 1
ATOM 3277 C CA . ARG A 1 426 ? -18.341 2.034 8.191 1.00 97.38 426 ARG A CA 1
ATOM 3278 C C . ARG A 1 426 ? -19.629 1.220 8.289 1.00 97.38 426 ARG A C 1
ATOM 3280 O O . ARG A 1 426 ? -20.590 1.686 8.901 1.00 97.38 426 ARG A O 1
ATOM 3287 N N . TYR A 1 427 ? -19.671 0.038 7.676 1.00 98.00 427 TYR A N 1
ATOM 3288 C CA . TYR A 1 427 ? -20.802 -0.876 7.812 1.00 98.00 427 TYR A CA 1
ATOM 3289 C C . TYR A 1 427 ? -20.965 -1.333 9.268 1.00 98.00 427 TYR A C 1
ATOM 3291 O O . TYR A 1 427 ? -22.052 -1.190 9.833 1.00 98.00 427 TYR A O 1
ATOM 3299 N N . PHE A 1 428 ? -19.886 -1.794 9.904 1.00 97.56 428 PHE A N 1
ATOM 3300 C CA . PHE A 1 428 ? -19.950 -2.287 11.276 1.00 97.56 428 PHE A CA 1
ATOM 3301 C C . PHE A 1 428 ? -20.167 -1.192 12.319 1.00 97.56 428 PHE A C 1
ATOM 3303 O O . PHE A 1 428 ? -20.960 -1.411 13.226 1.00 97.56 428 PHE A O 1
ATOM 3310 N N . ILE A 1 429 ? -19.608 0.009 12.156 1.00 96.69 429 ILE A N 1
ATOM 3311 C CA . ILE A 1 429 ? -19.915 1.167 13.017 1.00 96.69 429 ILE A CA 1
ATOM 3312 C C . ILE A 1 429 ? -21.427 1.435 13.023 1.00 96.69 429 ILE A C 1
ATOM 3314 O O . ILE A 1 429 ? -22.045 1.561 14.080 1.00 96.69 429 ILE A O 1
ATOM 3318 N N . LYS A 1 430 ? -22.062 1.451 11.840 1.00 96.94 430 LYS A N 1
ATOM 3319 C CA . LYS A 1 430 ? -23.520 1.624 11.727 1.00 96.94 430 LYS A CA 1
ATOM 3320 C C . LYS A 1 430 ? -24.288 0.470 12.366 1.00 96.94 430 LYS A C 1
ATOM 3322 O O . LYS A 1 430 ? -25.320 0.707 12.990 1.00 96.94 430 LYS A O 1
ATOM 3327 N N . LEU A 1 431 ? -23.816 -0.764 12.193 1.00 96.19 431 LEU A N 1
ATOM 3328 C CA . LEU A 1 431 ? -24.453 -1.947 12.765 1.00 96.19 431 LEU A CA 1
ATOM 3329 C C . LEU A 1 431 ? -24.379 -1.945 14.295 1.00 96.19 431 LEU A C 1
ATOM 3331 O O . LEU A 1 431 ? -25.400 -2.178 14.938 1.00 96.19 431 LEU A O 1
ATOM 3335 N N . ILE A 1 432 ? -23.212 -1.628 14.862 1.00 95.38 432 ILE A N 1
ATOM 3336 C CA . ILE A 1 432 ? -22.986 -1.525 16.306 1.00 95.38 432 ILE A CA 1
ATOM 3337 C C . ILE A 1 432 ? -23.887 -0.442 16.892 1.00 95.38 432 ILE A C 1
ATOM 3339 O O . ILE A 1 432 ? -24.631 -0.712 17.834 1.00 95.38 432 ILE A O 1
ATOM 3343 N N . ASN A 1 433 ? -23.920 0.743 16.277 1.00 94.62 433 ASN A N 1
ATOM 3344 C CA . ASN A 1 433 ? -24.797 1.816 16.730 1.00 94.62 433 ASN A CA 1
ATOM 3345 C C . ASN A 1 433 ? -26.278 1.410 16.661 1.00 94.62 433 ASN A C 1
ATOM 3347 O O . ASN A 1 433 ? -27.039 1.640 17.595 1.00 94.62 433 ASN A O 1
ATOM 3351 N N . LYS A 1 434 ? -26.694 0.718 15.593 1.00 95.62 434 LYS A N 1
ATOM 3352 C CA . LYS A 1 434 ? -28.073 0.235 15.444 1.00 95.62 434 LYS A CA 1
ATOM 3353 C C . LYS A 1 434 ? -28.451 -0.847 16.465 1.00 95.62 434 LYS A C 1
ATOM 3355 O O . LYS A 1 434 ? -29.582 -0.839 16.942 1.00 95.62 434 LYS A O 1
ATOM 3360 N N . LYS A 1 435 ? -27.560 -1.804 16.748 1.00 94.69 435 LYS A N 1
ATOM 3361 C CA . LYS A 1 435 ? -27.834 -2.955 17.630 1.00 94.69 435 LYS A CA 1
ATOM 3362 C C . LYS A 1 435 ? -27.655 -2.626 19.112 1.00 94.69 435 LYS A C 1
ATOM 3364 O O . LYS A 1 435 ? -28.415 -3.129 19.933 1.00 94.69 435 LYS A O 1
ATOM 3369 N N . HIS A 1 436 ? -26.676 -1.788 19.442 1.00 91.69 436 HIS A N 1
ATOM 3370 C CA . HIS A 1 436 ? -26.238 -1.549 20.818 1.00 91.69 436 HIS A CA 1
ATOM 3371 C C . HIS A 1 436 ? -26.390 -0.091 21.268 1.00 91.69 436 HIS A C 1
ATOM 3373 O O . HIS A 1 436 ? -26.170 0.197 22.440 1.00 91.69 436 HIS A O 1
ATOM 3379 N N . GLY A 1 437 ? -26.765 0.832 20.374 1.00 91.00 437 GLY A N 1
ATOM 3380 C CA . GLY A 1 437 ? -26.891 2.257 20.702 1.00 91.00 437 GLY A CA 1
ATOM 3381 C C . GLY A 1 437 ? -25.555 2.920 21.046 1.00 91.00 437 GLY A C 1
ATOM 3382 O O . GLY A 1 437 ? -25.538 3.894 21.796 1.00 91.00 437 GLY A O 1
ATOM 3383 N N . ARG A 1 438 ? -24.438 2.358 20.565 1.00 88.31 438 ARG A N 1
ATOM 3384 C CA . ARG A 1 438 ? -23.075 2.832 20.829 1.00 88.31 438 ARG A CA 1
ATOM 3385 C C . ARG A 1 438 ? -22.410 3.297 19.543 1.00 88.31 438 ARG A C 1
ATOM 3387 O O . ARG A 1 438 ? -22.323 2.534 18.582 1.00 88.31 438 ARG A O 1
ATOM 3394 N N . ASP A 1 439 ? -21.910 4.526 19.544 1.00 89.25 439 ASP A N 1
ATOM 3395 C CA . ASP A 1 439 ? -21.073 5.030 18.463 1.00 89.25 439 ASP A CA 1
ATOM 3396 C C . ASP A 1 439 ? -19.599 4.784 18.792 1.00 89.25 439 ASP A C 1
ATOM 3398 O O . ASP A 1 439 ? -19.002 5.478 19.608 1.00 89.25 439 ASP A O 1
ATOM 3402 N N . VAL A 1 440 ? -19.013 3.773 18.155 1.00 91.38 440 VAL A N 1
ATOM 3403 C CA . VAL A 1 440 ? -17.596 3.439 18.352 1.00 91.38 440 VAL A CA 1
ATOM 3404 C C . VAL A 1 440 ? -16.657 4.386 17.609 1.00 91.38 440 VAL A C 1
ATOM 3406 O O . VAL A 1 440 ? -15.453 4.304 17.805 1.00 91.38 440 VAL A O 1
ATOM 3409 N N . SER A 1 441 ? -17.168 5.281 16.753 1.00 88.19 441 SER A N 1
ATOM 3410 C CA . SER A 1 441 ? -16.317 6.191 15.978 1.00 88.19 441 SER A CA 1
ATOM 3411 C C . SER A 1 441 ? -15.667 7.298 16.811 1.00 88.19 441 SER A C 1
ATOM 3413 O O . SER A 1 441 ? -14.677 7.877 16.376 1.00 88.19 441 SER A O 1
ATOM 3415 N N . SER A 1 442 ? -16.175 7.565 18.016 1.00 87.62 442 SER A N 1
ATOM 3416 C CA . SER A 1 442 ? -15.557 8.493 18.970 1.00 87.62 442 SER A CA 1
ATOM 3417 C C . SER A 1 442 ? -14.545 7.831 19.911 1.00 87.62 442 SER A C 1
ATOM 3419 O O . SER A 1 442 ? -13.844 8.534 20.631 1.00 87.62 442 SER A O 1
ATOM 3421 N N . ASP A 1 443 ? -14.477 6.497 19.937 1.00 92.38 443 ASP A N 1
ATOM 3422 C CA . ASP A 1 443 ? -13.553 5.737 20.780 1.00 92.38 443 ASP A CA 1
ATOM 3423 C C . ASP A 1 443 ? -12.368 5.258 19.932 1.00 92.38 443 ASP A C 1
ATOM 3425 O O . ASP A 1 443 ? -12.476 4.355 19.097 1.00 92.38 443 ASP A O 1
ATOM 3429 N N . LYS A 1 444 ? -11.212 5.889 20.144 1.00 92.38 444 LYS A N 1
ATOM 3430 C CA . LYS A 1 444 ? -9.989 5.628 19.377 1.00 92.38 444 LYS A CA 1
ATOM 3431 C C . LYS A 1 444 ? -9.475 4.200 19.561 1.00 92.38 444 LYS A C 1
ATOM 3433 O O . LYS A 1 444 ? -8.973 3.604 18.606 1.00 92.38 444 LYS A O 1
ATOM 3438 N N . GLN A 1 445 ? -9.643 3.624 20.752 1.00 93.38 445 GLN A N 1
ATOM 3439 C CA . GLN A 1 445 ? -9.256 2.243 21.016 1.00 93.38 445 GLN A CA 1
ATOM 3440 C C . GLN A 1 445 ? -10.212 1.268 20.319 1.00 93.38 445 GLN A C 1
ATOM 3442 O O . GLN A 1 445 ? -9.759 0.318 19.672 1.00 93.38 445 GLN A O 1
ATOM 3447 N N . ALA A 1 446 ? -11.521 1.522 20.385 1.00 94.44 446 ALA A N 1
ATOM 3448 C CA . ALA A 1 446 ? -12.521 0.726 19.678 1.00 94.44 446 ALA A CA 1
ATOM 3449 C C . ALA A 1 446 ? -12.310 0.770 18.155 1.00 94.44 446 ALA A C 1
ATOM 3451 O O . ALA A 1 446 ? -12.364 -0.269 17.491 1.00 94.44 446 ALA A O 1
ATOM 3452 N N . LEU A 1 447 ? -12.002 1.947 17.596 1.00 94.12 447 LEU A N 1
ATOM 3453 C CA . LEU A 1 447 ? -11.662 2.110 16.181 1.00 94.12 447 LEU A CA 1
ATOM 3454 C C . LEU A 1 447 ? -10.421 1.308 15.784 1.00 94.12 447 LEU A C 1
ATOM 3456 O O . LEU A 1 447 ? -10.446 0.636 14.750 1.00 94.12 447 LEU A O 1
ATOM 3460 N N . ALA A 1 448 ? -9.356 1.348 16.591 1.00 94.25 448 ALA A N 1
ATOM 3461 C CA . ALA A 1 448 ? -8.137 0.583 16.335 1.00 94.25 448 ALA A CA 1
ATOM 3462 C C . ALA A 1 448 ? -8.405 -0.934 16.341 1.00 94.25 448 ALA A C 1
ATOM 3464 O O . ALA A 1 448 ? -7.986 -1.640 15.420 1.00 94.25 448 ALA A O 1
ATOM 3465 N N . LYS A 1 449 ? -9.174 -1.431 17.322 1.00 95.62 449 LYS A N 1
ATOM 3466 C CA . LYS A 1 449 ? -9.600 -2.840 17.384 1.00 95.62 449 LYS A CA 1
ATOM 3467 C C . LYS A 1 449 ? -10.446 -3.235 16.169 1.00 95.62 449 LYS A C 1
ATOM 3469 O O . LYS A 1 449 ? -10.152 -4.231 15.511 1.00 95.62 449 LYS A O 1
ATOM 3474 N N . LEU A 1 450 ? -11.464 -2.437 15.833 1.00 96.44 450 LEU A N 1
ATOM 3475 C CA . LEU A 1 450 ? -12.356 -2.707 14.701 1.00 96.44 450 LEU A CA 1
ATOM 3476 C C . LEU A 1 450 ? -11.602 -2.726 13.369 1.00 96.44 450 LEU A C 1
ATOM 3478 O O . LEU A 1 450 ? -11.841 -3.602 12.540 1.00 96.44 450 LEU A O 1
ATOM 3482 N N . ARG A 1 451 ? -10.677 -1.783 13.170 1.00 95.69 451 ARG A N 1
ATOM 3483 C CA . ARG A 1 451 ? -9.802 -1.715 11.995 1.00 95.69 451 ARG A CA 1
ATOM 3484 C C . ARG A 1 451 ? -8.993 -2.994 11.819 1.00 95.69 451 ARG A C 1
ATOM 3486 O O . ARG A 1 451 ? -9.032 -3.580 10.738 1.00 95.69 451 ARG A O 1
ATOM 3493 N N . ARG A 1 452 ? -8.293 -3.428 12.873 1.00 95.31 452 ARG A N 1
ATOM 3494 C CA . ARG A 1 452 ? -7.464 -4.641 12.848 1.00 95.31 452 ARG A CA 1
ATOM 3495 C C . ARG A 1 452 ? -8.286 -5.865 12.447 1.00 95.31 452 ARG A C 1
ATOM 3497 O O . ARG A 1 452 ? -7.865 -6.654 11.607 1.00 95.31 452 ARG A O 1
ATOM 3504 N N . GLU A 1 453 ? -9.489 -5.982 12.994 1.00 97.44 453 GLU A N 1
ATOM 3505 C CA . GLU A 1 453 ? -10.368 -7.116 12.715 1.00 97.44 453 GLU A CA 1
ATOM 3506 C C . GLU A 1 453 ? -11.000 -7.055 11.320 1.00 97.44 453 GLU A C 1
ATOM 3508 O O . GLU A 1 453 ? -11.131 -8.090 10.668 1.00 97.44 453 GLU A O 1
ATOM 3513 N N . CYS A 1 454 ? -11.305 -5.860 10.799 1.00 97.69 454 CYS A N 1
ATOM 3514 C CA . CYS A 1 454 ? -11.760 -5.697 9.412 1.00 97.69 454 CYS A CA 1
ATOM 3515 C C . CYS A 1 454 ? -10.672 -6.107 8.408 1.00 97.69 454 CYS A C 1
ATOM 3517 O O . CYS A 1 454 ? -10.963 -6.798 7.431 1.00 97.69 454 CYS A O 1
ATOM 3519 N N . GLU A 1 455 ? -9.421 -5.722 8.668 1.00 97.19 455 GLU A N 1
ATOM 3520 C CA . GLU A 1 455 ? -8.265 -6.073 7.841 1.00 97.19 455 GLU A CA 1
ATOM 3521 C C . GLU A 1 455 ? -8.033 -7.594 7.834 1.00 97.19 455 GLU A C 1
ATOM 3523 O O . GLU A 1 455 ? -7.974 -8.210 6.759 1.00 97.19 455 GLU A O 1
ATOM 3528 N N . ARG A 1 456 ? -8.036 -8.221 9.023 1.00 97.31 456 ARG A N 1
ATOM 3529 C CA . ARG A 1 456 ? -7.947 -9.681 9.187 1.00 97.31 456 ARG A CA 1
ATOM 3530 C C . ARG A 1 456 ? -9.059 -10.393 8.422 1.00 97.31 456 ARG A C 1
ATOM 3532 O O . ARG A 1 456 ? -8.799 -11.360 7.702 1.00 97.31 456 ARG A O 1
ATOM 3539 N N . ALA A 1 457 ? -10.295 -9.922 8.559 1.00 98.25 457 ALA A N 1
ATOM 3540 C CA . ALA A 1 457 ? -11.445 -10.513 7.894 1.00 98.25 457 ALA A CA 1
ATOM 3541 C C . ALA A 1 457 ? -11.366 -10.386 6.370 1.00 98.25 457 ALA A C 1
ATOM 3543 O O . ALA A 1 457 ? -11.582 -11.375 5.670 1.00 98.25 457 ALA A O 1
ATOM 3544 N N . LYS A 1 458 ? -10.970 -9.224 5.835 1.00 98.19 458 LYS A N 1
ATOM 3545 C CA . LYS A 1 458 ? -10.705 -9.042 4.397 1.00 98.19 458 LYS A CA 1
ATOM 3546 C C . LYS A 1 458 ? -9.674 -10.057 3.890 1.00 98.19 458 LYS A C 1
ATOM 3548 O O . LYS A 1 458 ? -9.890 -10.683 2.847 1.00 98.19 458 LYS A O 1
ATOM 3553 N N . ARG A 1 459 ? -8.566 -10.254 4.618 1.00 97.19 459 ARG A N 1
ATOM 3554 C CA . ARG A 1 459 ? -7.561 -11.274 4.264 1.00 97.19 459 ARG A CA 1
ATOM 3555 C C . ARG A 1 459 ? -8.169 -12.676 4.253 1.00 97.19 459 ARG A C 1
ATOM 3557 O O . ARG A 1 459 ? -8.007 -13.389 3.265 1.00 97.19 459 ARG A O 1
ATOM 3564 N N . ALA A 1 460 ? -8.909 -13.052 5.298 1.00 97.94 460 ALA A N 1
ATOM 3565 C CA . ALA A 1 460 ? -9.556 -14.362 5.398 1.00 97.94 460 ALA A CA 1
ATOM 3566 C C . ALA A 1 460 ? -10.543 -14.616 4.245 1.00 97.94 460 ALA A C 1
ATOM 3568 O O . ALA A 1 460 ? -10.520 -15.682 3.630 1.00 97.94 460 ALA A O 1
ATOM 3569 N N . LEU A 1 461 ? -11.343 -13.616 3.868 1.00 98.25 461 LEU A N 1
ATOM 3570 C CA . LEU A 1 461 ? -12.318 -13.715 2.775 1.00 98.25 461 LEU A CA 1
ATOM 3571 C C . LEU A 1 461 ? -11.693 -13.910 1.390 1.00 98.25 461 LEU A C 1
ATOM 3573 O O . LEU A 1 461 ? -12.389 -14.323 0.457 1.00 98.25 461 LEU A O 1
ATOM 3577 N N . SER A 1 462 ? -10.386 -13.675 1.248 1.00 96.06 462 SER A N 1
ATOM 3578 C CA . SER A 1 462 ? -9.670 -13.968 0.004 1.00 96.06 462 SER A CA 1
ATOM 3579 C C . SER A 1 462 ? -9.541 -15.475 -0.261 1.00 96.06 462 SER A C 1
ATOM 3581 O O . SER A 1 462 ? -9.396 -15.880 -1.412 1.00 96.06 462 SER A O 1
ATOM 3583 N N . SER A 1 463 ? -9.669 -16.319 0.771 1.00 95.81 463 SER A N 1
ATOM 3584 C CA . SER A 1 463 ? -9.684 -17.786 0.649 1.00 95.81 463 SER A CA 1
ATOM 3585 C C . SER A 1 463 ? -10.961 -18.439 1.197 1.00 95.81 463 SER A C 1
ATOM 3587 O O . SER A 1 463 ? -11.367 -19.486 0.698 1.00 95.81 463 SER A O 1
ATOM 3589 N N . GLN A 1 464 ? -11.659 -17.799 2.139 1.00 97.12 464 GLN A N 1
ATOM 3590 C CA . GLN A 1 464 ? -12.860 -18.315 2.813 1.00 97.12 464 GLN A CA 1
ATOM 3591 C C . GLN A 1 464 ? -14.145 -17.642 2.307 1.00 97.12 464 GLN A C 1
ATOM 3593 O O . GLN A 1 464 ? -14.118 -16.499 1.849 1.00 97.12 464 GLN A O 1
ATOM 3598 N N . GLY A 1 465 ? -15.277 -18.354 2.354 1.00 97.56 465 GLY A N 1
ATOM 3599 C CA . GLY A 1 465 ? -16.583 -17.812 1.945 1.00 97.56 465 GLY A CA 1
ATOM 3600 C C . GLY A 1 465 ? -17.204 -16.855 2.968 1.00 97.56 465 GLY A C 1
ATOM 3601 O O . GLY A 1 465 ? -17.990 -15.983 2.599 1.00 97.56 465 GLY A O 1
ATOM 3602 N N . GLU A 1 466 ? -16.820 -16.991 4.233 1.00 98.12 466 GLU A N 1
ATOM 3603 C CA . GLU A 1 466 ? -17.273 -16.189 5.365 1.00 98.12 466 GLU A CA 1
ATOM 3604 C C . GLU A 1 466 ? -16.229 -16.225 6.485 1.00 98.12 466 GLU A C 1
ATOM 3606 O O . GLU A 1 466 ? -15.370 -17.106 6.501 1.00 98.12 466 GLU A O 1
ATOM 3611 N N . VAL A 1 467 ? -16.289 -15.257 7.396 1.00 98.25 467 VAL A N 1
ATOM 3612 C CA . VAL A 1 467 ? -15.416 -15.158 8.568 1.00 98.25 467 VAL A CA 1
ATOM 3613 C C . VAL A 1 467 ? -16.187 -14.538 9.730 1.00 98.25 467 VAL A C 1
ATOM 3615 O O . VAL A 1 467 ? -16.942 -13.580 9.544 1.00 98.25 467 VAL A O 1
ATOM 3618 N N . GLN A 1 468 ? -15.989 -15.075 10.932 1.00 98.12 468 GLN A N 1
ATOM 3619 C CA . GLN A 1 468 ? -16.526 -14.478 12.149 1.00 98.12 468 GLN A CA 1
ATOM 3620 C C . GLN A 1 468 ? -15.629 -13.310 12.587 1.00 98.12 468 GLN A C 1
ATOM 3622 O O . GLN A 1 468 ? -14.413 -13.467 12.758 1.00 98.12 468 GLN A O 1
ATOM 3627 N N . MET A 1 469 ? -16.228 -12.130 12.735 1.00 96.62 469 MET A N 1
ATOM 3628 C CA . MET A 1 469 ? -15.618 -10.949 13.342 1.00 96.62 469 MET A CA 1
ATOM 3629 C C . MET A 1 469 ? -15.816 -11.046 14.848 1.00 96.62 469 MET A C 1
ATOM 3631 O O . MET A 1 469 ? -16.960 -10.988 15.281 1.00 96.62 469 MET A O 1
ATOM 3635 N N . GLU A 1 470 ? -14.747 -11.170 15.630 1.00 95.88 470 GLU A N 1
ATOM 3636 C CA . GLU A 1 470 ? -14.831 -11.284 17.091 1.00 95.88 470 GLU A CA 1
ATOM 3637 C C . GLU A 1 470 ? -13.906 -10.261 17.739 1.00 95.88 470 GLU A C 1
ATOM 3639 O O . GLU A 1 470 ? -12.712 -10.225 17.448 1.00 95.88 470 GLU A O 1
ATOM 3644 N N . ILE A 1 471 ? -14.469 -9.399 18.588 1.00 96.06 471 ILE A N 1
ATOM 3645 C CA . ILE A 1 471 ? -13.725 -8.356 19.296 1.00 96.06 471 ILE A CA 1
ATOM 3646 C C . ILE A 1 471 ? -14.160 -8.339 20.750 1.00 96.06 471 ILE A C 1
ATOM 3648 O O . ILE A 1 471 ? -15.279 -7.935 21.068 1.00 96.06 471 ILE A O 1
ATOM 3652 N N . GLU A 1 472 ? -13.251 -8.736 21.628 1.00 94.56 472 GLU A N 1
ATOM 3653 C CA . GLU A 1 472 ? -13.460 -8.660 23.069 1.00 94.56 472 GLU A CA 1
ATOM 3654 C C . GLU A 1 472 ? -13.335 -7.216 23.563 1.00 94.56 472 GLU A C 1
ATOM 3656 O O . GLU A 1 472 ? -12.398 -6.479 23.208 1.00 94.56 472 GLU A O 1
ATOM 3661 N N . SER A 1 473 ? -14.275 -6.823 24.426 1.00 92.62 473 SER A N 1
ATOM 3662 C CA . SER A 1 473 ? -14.329 -5.501 25.050 1.00 92.62 473 SER A CA 1
ATOM 3663 C C . SER A 1 473 ? -14.096 -4.382 24.029 1.00 92.62 473 SER A C 1
ATOM 3665 O O . SER A 1 473 ? -13.187 -3.562 24.191 1.00 92.62 473 SER A O 1
ATOM 3667 N N . LEU A 1 474 ? -14.864 -4.390 22.934 1.00 93.06 474 LEU A N 1
ATOM 3668 C CA . LEU A 1 474 ? -14.749 -3.426 21.841 1.00 93.06 474 LEU A CA 1
ATOM 3669 C C . LEU A 1 474 ? -14.859 -1.992 22.365 1.00 93.06 474 LEU A C 1
ATOM 3671 O O . LEU A 1 474 ? -13.970 -1.192 22.101 1.00 93.06 474 LEU A O 1
ATOM 3675 N N . CYS A 1 475 ? -15.917 -1.693 23.119 1.00 88.75 475 CYS A N 1
ATOM 3676 C CA . CYS A 1 475 ? -16.124 -0.410 23.790 1.00 88.75 475 CYS A CA 1
ATOM 3677 C C . CYS A 1 475 ? -16.970 -0.614 25.054 1.00 88.75 475 CYS A C 1
ATOM 3679 O O . CYS A 1 475 ? -17.967 -1.332 25.011 1.00 88.75 475 CYS A O 1
ATOM 3681 N N . GLU A 1 476 ? -16.606 0.005 26.180 1.00 85.44 476 GLU A N 1
ATOM 3682 C CA . GLU A 1 476 ? -17.389 -0.042 27.434 1.00 85.44 476 GLU A CA 1
ATOM 3683 C C . GLU A 1 476 ? -17.846 -1.462 27.865 1.00 85.44 476 GLU A C 1
ATOM 3685 O O . GLU A 1 476 ? -18.966 -1.656 28.339 1.00 85.44 476 GLU A O 1
ATOM 3690 N N . GLY A 1 477 ? -16.997 -2.479 27.667 1.00 86.06 477 GLY A N 1
ATOM 3691 C CA . GLY A 1 477 ? -17.302 -3.879 28.005 1.00 86.06 477 GLY A CA 1
ATOM 3692 C C . GLY A 1 477 ? -18.250 -4.602 27.036 1.00 86.06 477 GLY A C 1
ATOM 3693 O O . GLY A 1 477 ? -18.651 -5.728 27.311 1.00 86.06 477 GLY A O 1
ATOM 3694 N N . LEU A 1 478 ? -18.616 -3.981 25.909 1.00 90.75 478 LEU A N 1
ATOM 3695 C CA . LEU A 1 478 ? -19.354 -4.634 24.829 1.00 90.75 478 LEU A CA 1
ATOM 3696 C C . LEU A 1 478 ? -18.422 -5.553 24.037 1.00 90.75 478 LEU A C 1
ATOM 3698 O O . LEU A 1 478 ? -17.507 -5.069 23.372 1.00 90.75 478 LEU A O 1
ATOM 3702 N N . ASP A 1 479 ? -18.705 -6.850 24.033 1.00 95.00 479 ASP A N 1
ATOM 3703 C CA . ASP A 1 479 ? -18.121 -7.774 23.062 1.00 95.00 479 ASP A CA 1
ATOM 3704 C C . ASP A 1 479 ? -18.862 -7.669 21.724 1.00 95.00 479 ASP A C 1
ATOM 3706 O O . ASP A 1 479 ? -20.087 -7.516 21.677 1.00 95.00 479 ASP A O 1
ATOM 3710 N N . PHE A 1 480 ? -18.123 -7.755 20.622 1.00 95.69 480 PHE A N 1
ATOM 3711 C CA . PHE A 1 480 ? -18.672 -7.711 19.273 1.00 95.69 480 PHE A CA 1
ATOM 3712 C C . PHE A 1 480 ? -18.454 -9.047 18.569 1.00 95.69 480 PHE A C 1
ATOM 3714 O O . PHE A 1 480 ? -17.323 -9.517 18.478 1.00 95.69 480 PHE A O 1
ATOM 3721 N N . SER A 1 481 ? -19.533 -9.644 18.057 1.00 96.75 481 SER A N 1
ATOM 3722 C CA . SER A 1 481 ? -19.477 -10.887 17.287 1.00 96.75 481 SER A CA 1
ATOM 3723 C C . SER A 1 481 ? -20.477 -10.850 16.135 1.00 96.75 481 SER A C 1
ATOM 3725 O O . SER A 1 481 ? -21.688 -10.875 16.353 1.00 96.75 481 SER A O 1
ATOM 3727 N N . GLU A 1 482 ? -19.990 -10.765 14.899 1.00 97.62 482 GLU A N 1
ATOM 3728 C CA . GLU A 1 482 ? -20.830 -10.737 13.695 1.00 97.62 482 GLU A CA 1
ATOM 3729 C C . GLU A 1 482 ? -20.181 -11.522 12.552 1.00 97.62 482 GLU A C 1
ATOM 3731 O O . GLU A 1 482 ? -18.962 -11.536 12.392 1.00 97.62 482 GLU A O 1
ATOM 3736 N N . LEU A 1 483 ? -21.003 -12.141 11.708 1.00 97.75 483 LEU A N 1
ATOM 3737 C CA . LEU A 1 483 ? -20.525 -12.853 10.527 1.00 97.75 483 LEU A CA 1
ATOM 3738 C C . LEU A 1 483 ? -20.336 -11.877 9.356 1.00 97.75 483 LEU A C 1
ATOM 3740 O O . LEU A 1 483 ? -21.262 -11.146 8.996 1.00 97.75 483 LEU A O 1
ATOM 3744 N N . LEU A 1 484 ? -19.167 -11.904 8.713 1.00 98.50 484 LEU A N 1
ATOM 3745 C CA . LEU A 1 484 ? -18.924 -11.228 7.439 1.00 98.50 484 LEU A CA 1
ATOM 3746 C C . LEU A 1 484 ? -18.786 -12.272 6.328 1.00 98.50 484 LEU A C 1
ATOM 3748 O O . LEU A 1 484 ? -17.857 -13.075 6.333 1.00 98.50 484 LEU A O 1
ATOM 3752 N N . THR A 1 485 ? -19.690 -12.251 5.349 1.00 98.69 485 THR A N 1
ATOM 3753 C CA . THR A 1 485 ? -19.602 -13.120 4.166 1.00 98.69 485 THR A CA 1
ATOM 3754 C C . THR A 1 485 ? -18.848 -12.427 3.033 1.00 98.69 485 THR A C 1
ATOM 3756 O O . THR A 1 485 ? -18.861 -11.197 2.919 1.00 98.69 485 THR A O 1
ATOM 3759 N N . ARG A 1 486 ? -18.233 -13.207 2.133 1.00 98.56 486 ARG A N 1
ATOM 3760 C CA . ARG A 1 486 ? -17.586 -12.675 0.923 1.00 98.56 486 ARG A CA 1
ATOM 3761 C C . ARG A 1 486 ? -18.582 -11.908 0.054 1.00 98.56 486 ARG A C 1
ATOM 3763 O O . ARG A 1 486 ? -18.241 -10.849 -0.453 1.00 98.56 486 ARG A O 1
ATOM 3770 N N . GLY A 1 487 ? -19.814 -12.407 -0.070 1.00 98.50 487 GLY A N 1
ATOM 3771 C CA . GLY A 1 487 ? -20.873 -11.735 -0.827 1.00 98.50 487 GLY A CA 1
ATOM 3772 C C . GLY A 1 487 ? -21.177 -10.335 -0.291 1.00 98.50 487 GLY A C 1
ATOM 3773 O O . GLY A 1 487 ? -21.208 -9.385 -1.067 1.00 98.50 487 GLY A O 1
ATOM 3774 N N . LEU A 1 488 ? -21.306 -10.186 1.033 1.00 98.56 488 LEU A N 1
ATOM 3775 C CA . LEU A 1 488 ? -21.514 -8.879 1.659 1.00 98.56 488 LEU A CA 1
ATOM 3776 C C . LEU A 1 488 ? -20.289 -7.967 1.494 1.00 98.56 488 LEU A C 1
ATOM 3778 O O . LEU A 1 488 ? -20.440 -6.798 1.153 1.00 98.56 488 LEU A O 1
ATOM 3782 N N . PHE A 1 489 ? -19.073 -8.489 1.689 1.00 98.75 489 PHE A N 1
ATOM 3783 C CA . PHE A 1 489 ? -17.846 -7.731 1.426 1.00 98.75 489 PHE A CA 1
ATOM 3784 C C . PHE A 1 489 ? -17.802 -7.210 -0.017 1.00 98.75 489 PHE A C 1
ATOM 3786 O O . PHE A 1 489 ? -17.463 -6.047 -0.245 1.00 98.75 489 PHE A O 1
ATOM 3793 N N . GLU A 1 490 ? -18.158 -8.051 -0.988 1.00 98.50 490 GLU A N 1
ATOM 3794 C CA . GLU A 1 490 ? -18.154 -7.671 -2.395 1.00 98.50 490 GLU A CA 1
ATOM 3795 C C . GLU A 1 490 ? -19.237 -6.639 -2.727 1.00 98.50 490 GLU A C 1
ATOM 3797 O O . GLU A 1 490 ? -18.969 -5.694 -3.469 1.00 98.50 490 GLU A O 1
ATOM 3802 N N . GLU A 1 491 ? -20.431 -6.778 -2.150 1.00 98.38 491 GLU A N 1
ATOM 3803 C CA . GLU A 1 491 ? -21.532 -5.823 -2.298 1.00 98.38 491 GLU A CA 1
ATOM 3804 C C . GLU A 1 491 ? -21.142 -4.438 -1.769 1.00 98.38 491 GLU A C 1
ATOM 3806 O O . GLU A 1 491 ? -21.256 -3.439 -2.486 1.00 98.38 491 GLU A O 1
ATOM 3811 N N . LEU A 1 492 ? -20.612 -4.385 -0.543 1.00 98.50 492 LEU A N 1
ATOM 3812 C CA . LEU A 1 492 ? -20.169 -3.150 0.103 1.00 98.50 492 LEU A CA 1
ATOM 3813 C C . LEU A 1 492 ? -19.120 -2.412 -0.743 1.00 98.50 492 LEU A C 1
ATOM 3815 O O . LEU A 1 492 ? -19.150 -1.185 -0.851 1.00 98.50 492 LEU A O 1
ATOM 3819 N N . ASN A 1 493 ? -18.217 -3.161 -1.377 1.00 98.62 493 ASN A N 1
ATOM 3820 C CA . ASN A 1 493 ? -17.078 -2.627 -2.121 1.00 98.62 493 ASN A CA 1
ATOM 3821 C C . ASN A 1 493 ? -17.298 -2.533 -3.637 1.00 98.62 493 ASN A C 1
ATOM 3823 O O . ASN A 1 493 ? -16.382 -2.137 -4.361 1.00 98.62 493 ASN A O 1
ATOM 3827 N N . ASN A 1 494 ? -18.500 -2.830 -4.141 1.00 98.19 494 ASN A N 1
ATOM 3828 C CA . ASN A 1 494 ? -18.759 -2.890 -5.580 1.00 98.19 494 ASN A CA 1
ATOM 3829 C C . ASN A 1 494 ? -18.385 -1.588 -6.309 1.00 98.19 494 ASN A C 1
ATOM 3831 O O . ASN A 1 494 ? -17.801 -1.617 -7.391 1.00 98.19 494 ASN A O 1
ATOM 3835 N N . TYR A 1 495 ? -18.642 -0.428 -5.698 1.00 97.81 495 TYR A N 1
ATOM 3836 C CA . TYR A 1 495 ? -18.276 0.856 -6.299 1.00 97.81 495 TYR A CA 1
ATOM 3837 C C . TYR A 1 495 ? -16.752 1.040 -6.441 1.00 97.81 495 TYR A C 1
ATOM 3839 O O . TYR A 1 495 ? -16.303 1.653 -7.408 1.00 97.81 495 TYR A O 1
ATOM 3847 N N . LEU A 1 496 ? -15.950 0.508 -5.509 1.00 98.25 496 LEU A N 1
ATOM 3848 C CA . LEU A 1 496 ? -14.484 0.532 -5.578 1.00 98.25 496 LEU A CA 1
ATOM 3849 C C . LEU A 1 496 ? -13.983 -0.415 -6.668 1.00 98.25 496 LEU A C 1
ATOM 3851 O O . LEU A 1 496 ? -13.117 -0.047 -7.456 1.00 98.25 496 LEU A O 1
ATOM 3855 N N . PHE A 1 497 ? -14.586 -1.596 -6.784 1.00 98.31 497 PHE A N 1
ATOM 3856 C CA . PHE A 1 497 ? -14.273 -2.531 -7.859 1.00 98.31 497 PHE A CA 1
ATOM 3857 C C . PHE A 1 497 ? -14.575 -1.966 -9.249 1.00 98.31 497 PHE A C 1
ATOM 3859 O O . PHE A 1 497 ? -13.772 -2.117 -10.168 1.00 98.31 497 PHE A O 1
ATOM 3866 N N . MET A 1 498 ? -15.691 -1.254 -9.411 1.00 97.56 498 MET A N 1
ATOM 3867 C CA . MET A 1 498 ? -16.005 -0.595 -10.681 1.00 97.56 498 MET A CA 1
ATOM 3868 C C . MET A 1 498 ? -15.027 0.541 -11.008 1.00 97.56 498 MET A C 1
ATOM 3870 O O . MET A 1 498 ? -14.728 0.759 -12.180 1.00 97.56 498 MET A O 1
ATOM 3874 N N . LYS A 1 499 ? -14.467 1.232 -10.001 1.00 97.38 499 LYS A N 1
ATOM 3875 C CA . LYS A 1 499 ? -13.387 2.211 -10.228 1.00 97.38 499 LYS A CA 1
ATOM 3876 C C . LYS A 1 499 ? -12.122 1.556 -10.785 1.00 97.38 499 LYS A C 1
ATOM 3878 O O . LYS A 1 499 ? -11.509 2.126 -11.679 1.00 97.38 499 LYS A O 1
ATOM 3883 N N . ILE A 1 500 ? -11.760 0.361 -10.314 1.00 97.06 500 ILE A N 1
ATOM 3884 C CA . ILE A 1 500 ? -10.617 -0.404 -10.847 1.00 97.06 500 ILE A CA 1
ATOM 3885 C C . ILE A 1 500 ? -10.827 -0.689 -12.337 1.00 97.06 500 ILE A C 1
ATOM 3887 O O . ILE A 1 500 ? -9.978 -0.347 -13.156 1.00 97.06 500 ILE A O 1
ATOM 3891 N N . VAL A 1 501 ? -11.995 -1.226 -12.706 1.00 97.75 501 VAL A N 1
ATOM 3892 C CA . VAL A 1 501 ? -12.342 -1.497 -14.114 1.00 97.75 501 VAL A CA 1
ATOM 3893 C C . VAL A 1 501 ? -12.350 -0.212 -14.948 1.00 97.75 501 VAL A C 1
ATOM 3895 O O . VAL A 1 501 ? -11.891 -0.212 -16.090 1.00 97.75 501 VAL A O 1
ATOM 3898 N N . TRP A 1 502 ? -12.827 0.902 -14.385 1.00 97.38 502 TRP A N 1
ATOM 3899 C CA . TRP A 1 502 ? -12.797 2.201 -15.055 1.00 97.38 502 TRP A CA 1
ATOM 3900 C C . TRP A 1 502 ? -11.371 2.645 -15.398 1.00 97.38 502 TRP A C 1
ATOM 3902 O O . TRP A 1 502 ? -11.127 3.047 -16.534 1.00 97.38 502 TRP A O 1
ATOM 3912 N N . HIS A 1 503 ? -10.437 2.535 -14.451 1.00 96.19 503 HIS A N 1
ATOM 3913 C CA . HIS A 1 503 ? -9.031 2.868 -14.677 1.00 96.19 503 HIS A CA 1
ATOM 3914 C C . HIS A 1 503 ? -8.411 1.967 -15.752 1.00 96.19 503 HIS A C 1
ATOM 3916 O O . HIS A 1 503 ? -7.770 2.487 -16.656 1.00 96.19 503 HIS A O 1
ATOM 3922 N N . VAL A 1 504 ? -8.670 0.653 -15.727 1.00 97.25 504 VAL A N 1
ATOM 3923 C CA . VAL A 1 504 ? -8.196 -0.278 -16.773 1.00 97.25 504 VAL A CA 1
ATOM 3924 C C . VAL A 1 504 ? -8.720 0.122 -18.151 1.00 97.25 504 VAL A C 1
ATOM 3926 O O . VAL A 1 504 ? -7.945 0.254 -19.094 1.00 97.25 504 VAL A O 1
ATOM 3929 N N . ASN A 1 505 ? -10.024 0.378 -18.272 1.00 97.38 505 ASN A N 1
ATOM 3930 C CA . ASN A 1 505 ? -10.632 0.813 -19.528 1.00 97.38 505 ASN A CA 1
ATOM 3931 C C . ASN A 1 505 ? -10.067 2.147 -20.022 1.00 97.38 505 ASN A C 1
ATOM 3933 O O . ASN A 1 505 ? -9.849 2.324 -21.218 1.00 97.38 505 ASN A O 1
ATOM 3937 N N . LYS A 1 506 ? -9.812 3.087 -19.109 1.00 94.94 506 LYS A N 1
ATOM 3938 C CA . LYS A 1 506 ? -9.183 4.356 -19.456 1.00 94.94 506 LYS A CA 1
ATOM 3939 C C . LYS A 1 506 ? -7.762 4.144 -19.983 1.00 94.94 506 LYS A C 1
ATOM 3941 O O . LYS A 1 506 ? -7.464 4.645 -21.057 1.00 94.94 506 LYS A O 1
ATOM 3946 N N . THR A 1 507 ? -6.938 3.338 -19.313 1.00 94.50 507 THR A N 1
ATOM 3947 C CA . THR A 1 507 ? -5.573 3.038 -19.777 1.00 94.50 507 THR A CA 1
ATOM 3948 C C . THR A 1 507 ? -5.563 2.363 -21.148 1.00 94.50 507 THR A C 1
ATOM 3950 O O . THR A 1 507 ? -4.756 2.733 -21.992 1.00 94.50 507 THR A O 1
ATOM 3953 N N . MET A 1 508 ? -6.482 1.423 -21.405 1.00 97.25 508 MET A N 1
ATOM 3954 C CA . MET A 1 508 ? -6.634 0.784 -22.723 1.00 97.25 508 MET A CA 1
ATOM 3955 C C . MET A 1 508 ? -6.936 1.806 -23.828 1.00 97.25 508 MET A C 1
ATOM 3957 O O . MET A 1 508 ? -6.314 1.776 -24.888 1.00 97.25 508 MET A O 1
ATOM 3961 N N . LYS A 1 509 ? -7.858 2.741 -23.561 1.00 93.75 509 LYS A N 1
ATOM 3962 C CA . LYS A 1 509 ? -8.207 3.818 -24.499 1.00 93.75 509 LYS A CA 1
ATOM 3963 C C . LYS A 1 509 ? -7.055 4.784 -24.733 1.00 93.75 509 LYS A C 1
ATOM 3965 O O . LYS A 1 509 ? -6.796 5.127 -25.881 1.00 93.75 509 LYS A O 1
ATOM 3970 N N . ASP A 1 510 ? -6.376 5.198 -23.666 1.00 87.31 510 ASP A N 1
ATOM 3971 C CA . ASP A 1 510 ? -5.245 6.125 -23.739 1.00 87.31 510 ASP A CA 1
ATOM 3972 C C . ASP A 1 510 ? -4.072 5.495 -24.523 1.00 87.31 510 ASP A C 1
ATOM 3974 O O . ASP A 1 510 ? -3.396 6.191 -25.276 1.00 87.31 510 ASP A O 1
ATOM 3978 N N . ALA A 1 511 ? -3.885 4.171 -24.428 1.00 90.06 511 ALA A N 1
ATOM 3979 C CA . ALA A 1 511 ? -2.913 3.422 -25.232 1.00 90.06 511 ALA A CA 1
ATOM 3980 C C . ALA A 1 511 ? -3.352 3.187 -26.691 1.00 90.06 511 ALA A C 1
ATOM 3982 O O . ALA A 1 511 ? -2.534 2.774 -27.511 1.00 90.06 511 ALA A O 1
ATOM 3983 N N . GLY A 1 512 ? -4.628 3.408 -27.025 1.00 91.31 512 GLY A N 1
ATOM 3984 C CA . GLY A 1 512 ? -5.173 3.130 -28.355 1.00 91.31 512 GLY A CA 1
ATOM 3985 C C . GLY A 1 512 ? -5.158 1.645 -28.731 1.00 91.31 512 GLY A C 1
ATOM 3986 O O . GLY A 1 512 ? -4.989 1.325 -29.906 1.00 91.31 512 GLY A O 1
ATOM 3987 N N . LEU A 1 513 ? -5.297 0.750 -27.746 1.00 92.69 513 LEU A N 1
ATOM 3988 C CA . LEU A 1 513 ? -5.272 -0.699 -27.948 1.00 92.69 513 LEU A CA 1
ATOM 3989 C C . LEU A 1 513 ? -6.639 -1.334 -27.695 1.00 92.69 513 LEU A C 1
ATOM 3991 O O . LEU A 1 513 ? -7.368 -0.959 -26.775 1.00 92.69 513 LEU A O 1
ATOM 3995 N N . GLU A 1 514 ? -6.932 -2.371 -28.466 1.00 95.94 514 GLU A N 1
ATOM 3996 C CA . GLU A 1 514 ? -8.026 -3.303 -28.227 1.00 95.94 514 GLU A CA 1
ATOM 3997 C C . GLU A 1 514 ? -7.600 -4.422 -27.258 1.00 95.94 514 GLU A C 1
ATOM 3999 O O . GLU A 1 514 ? -6.416 -4.694 -27.039 1.00 95.94 514 GLU A O 1
ATOM 4004 N N . LYS A 1 515 ? -8.577 -5.084 -26.627 1.00 96.50 515 LYS A N 1
ATOM 4005 C CA . LYS A 1 515 ? -8.333 -6.085 -25.567 1.00 96.50 515 LYS A CA 1
ATOM 4006 C C . LYS A 1 515 ? -7.519 -7.298 -26.033 1.00 96.50 515 LYS A C 1
ATOM 4008 O O . LYS A 1 515 ? -6.770 -7.879 -25.244 1.00 96.50 515 LYS A O 1
ATOM 4013 N N . ASP A 1 516 ? -7.692 -7.705 -27.285 1.00 95.69 516 ASP A N 1
ATOM 4014 C CA . ASP A 1 516 ? -6.996 -8.832 -27.910 1.00 95.69 516 ASP A CA 1
ATOM 4015 C C . ASP A 1 516 ? -5.530 -8.511 -28.237 1.00 95.69 516 ASP A C 1
ATOM 4017 O O . ASP A 1 516 ? -4.717 -9.429 -28.349 1.00 95.69 516 ASP A O 1
ATOM 4021 N N . GLN A 1 517 ? -5.169 -7.225 -28.292 1.00 95.44 517 GLN A N 1
ATOM 4022 C CA . GLN A 1 517 ? -3.797 -6.758 -28.496 1.00 95.44 517 GLN A CA 1
ATOM 4023 C C . GLN A 1 517 ? -2.947 -6.766 -27.219 1.00 95.44 517 GLN A C 1
ATOM 4025 O O . GLN A 1 517 ? -1.738 -6.558 -27.307 1.00 95.44 517 GLN A O 1
ATOM 4030 N N . ILE A 1 518 ? -3.543 -7.000 -26.044 1.00 96.00 518 ILE A N 1
ATOM 4031 C CA . ILE A 1 518 ? -2.805 -7.240 -24.797 1.00 96.00 518 ILE A CA 1
ATOM 4032 C C . ILE A 1 518 ? -2.393 -8.703 -24.760 1.00 96.00 518 ILE A C 1
ATOM 4034 O O . ILE A 1 518 ? -3.247 -9.580 -24.793 1.00 96.00 518 ILE A O 1
ATOM 4038 N N . ASN A 1 519 ? -1.107 -9.004 -24.657 1.00 93.12 519 ASN A N 1
ATOM 4039 C CA . ASN A 1 519 ? -0.617 -10.376 -24.576 1.00 93.12 519 ASN A CA 1
ATOM 4040 C C . ASN A 1 519 ? -0.815 -10.947 -23.171 1.00 93.12 519 ASN A C 1
ATOM 4042 O O . ASN A 1 519 ? -1.447 -11.991 -23.023 1.00 93.12 519 ASN A O 1
ATOM 4046 N N . ASP A 1 520 ? -0.349 -10.217 -22.156 1.00 92.19 520 ASP A N 1
ATOM 4047 C CA . ASP A 1 520 ? -0.334 -10.659 -20.763 1.00 92.19 520 ASP A CA 1
ATOM 4048 C C . ASP A 1 520 ? -1.000 -9.604 -19.857 1.00 92.19 520 ASP A C 1
ATOM 4050 O O . ASP A 1 520 ? -0.799 -8.400 -20.024 1.00 92.19 520 ASP A O 1
ATOM 4054 N N . VAL A 1 521 ? -1.812 -10.055 -18.894 1.00 94.19 521 VAL A N 1
ATOM 4055 C CA . VAL A 1 521 ? -2.411 -9.208 -17.848 1.00 94.19 521 VAL A CA 1
ATOM 4056 C C . VAL A 1 521 ? -1.764 -9.599 -16.532 1.00 94.19 521 VAL A C 1
ATOM 4058 O O . VAL A 1 521 ? -2.030 -10.680 -16.024 1.00 94.19 521 VAL A O 1
ATOM 4061 N N . VAL A 1 522 ? -0.911 -8.746 -15.987 1.00 92.19 522 VAL A N 1
ATOM 4062 C CA . VAL A 1 522 ? -0.149 -9.003 -14.765 1.00 92.19 522 VAL A CA 1
ATOM 4063 C C . VAL A 1 522 ? -0.846 -8.328 -13.597 1.00 92.19 522 VAL A C 1
ATOM 4065 O O . VAL A 1 522 ? -1.113 -7.126 -13.628 1.00 92.19 522 VAL A O 1
ATOM 4068 N N . LEU A 1 523 ? -1.125 -9.092 -12.550 1.00 92.31 523 LEU A N 1
ATOM 4069 C CA . LEU A 1 523 ? -1.636 -8.570 -11.289 1.00 92.31 523 LEU A CA 1
ATOM 4070 C C . LEU A 1 523 ? -0.511 -8.526 -10.253 1.00 92.31 523 LEU A C 1
ATOM 4072 O O . LEU A 1 523 ? 0.309 -9.429 -10.178 1.00 92.31 523 LEU A O 1
ATOM 4076 N N . THR A 1 524 ? -0.464 -7.471 -9.446 1.00 91.56 524 THR A N 1
ATOM 4077 C CA . THR A 1 524 ? 0.501 -7.294 -8.350 1.00 91.56 524 THR A CA 1
ATOM 4078 C C . THR A 1 524 ? -0.135 -6.478 -7.215 1.00 91.56 524 THR A C 1
ATOM 4080 O O . THR A 1 524 ? -1.193 -5.867 -7.379 1.00 91.56 524 THR A O 1
ATOM 4083 N N . GLY A 1 525 ? 0.482 -6.505 -6.034 1.00 90.69 525 GLY A N 1
ATOM 4084 C CA . GLY A 1 525 ? 0.031 -5.854 -4.810 1.00 90.69 525 GLY A CA 1
ATOM 4085 C C . GLY A 1 525 ? -0.908 -6.741 -3.995 1.00 90.69 525 GLY A C 1
ATOM 4086 O O . GLY A 1 525 ? -1.705 -7.505 -4.541 1.00 90.69 525 GLY A O 1
ATOM 4087 N N . GLY A 1 526 ? -0.840 -6.645 -2.667 1.00 91.31 526 GLY A N 1
ATOM 4088 C CA . GLY A 1 526 ? -1.531 -7.585 -1.774 1.00 91.31 526 GLY A CA 1
ATOM 4089 C C . GLY A 1 526 ? -3.052 -7.618 -1.923 1.00 91.31 526 GLY A C 1
ATOM 4090 O O . GLY A 1 526 ? -3.669 -8.669 -1.749 1.00 91.31 526 GLY A O 1
ATOM 4091 N N . SER A 1 527 ? -3.674 -6.505 -2.317 1.00 95.06 527 SER A N 1
ATOM 4092 C CA . SER A 1 527 ? -5.126 -6.442 -2.517 1.00 95.06 527 SER A CA 1
ATOM 4093 C C . SER A 1 527 ? -5.576 -7.119 -3.819 1.00 95.06 527 SER A C 1
ATOM 4095 O O . SER A 1 527 ? -6.759 -7.425 -3.963 1.00 95.06 527 SER A O 1
ATOM 4097 N N . SER A 1 528 ? -4.661 -7.428 -4.748 1.00 92.94 528 SER A N 1
ATOM 4098 C CA . SER A 1 528 ? -4.967 -8.241 -5.939 1.00 92.94 528 SER A CA 1
ATOM 4099 C C . SER A 1 528 ? -5.390 -9.679 -5.594 1.00 92.94 528 SER A C 1
ATOM 4101 O O . SER A 1 528 ? -6.031 -10.346 -6.404 1.00 92.94 528 SER A O 1
ATOM 4103 N N . ARG A 1 529 ? -5.107 -10.142 -4.364 1.00 93.38 529 ARG A N 1
ATOM 4104 C CA . ARG A 1 529 ? -5.527 -11.453 -3.840 1.00 93.38 529 ARG A CA 1
ATOM 4105 C C . ARG A 1 529 ? -7.041 -11.566 -3.627 1.00 93.38 529 ARG A C 1
ATOM 4107 O O . ARG A 1 529 ? -7.541 -12.680 -3.487 1.00 93.38 529 ARG A O 1
ATOM 4114 N N . ILE A 1 530 ? -7.774 -10.449 -3.623 1.00 96.50 530 ILE A N 1
ATOM 4115 C CA . ILE A 1 530 ? -9.238 -10.445 -3.532 1.00 96.50 530 ILE A CA 1
ATOM 4116 C C . ILE A 1 530 ? -9.814 -11.151 -4.780 1.00 96.50 530 ILE A C 1
ATOM 4118 O O . ILE A 1 530 ? -9.640 -10.645 -5.893 1.00 96.50 530 ILE A O 1
ATOM 4122 N N . PRO A 1 531 ? -10.559 -12.271 -4.642 1.00 96.31 531 PRO A N 1
ATOM 4123 C CA . PRO A 1 531 ? -11.025 -13.071 -5.781 1.00 96.31 531 PRO A CA 1
ATOM 4124 C C . PRO A 1 531 ? -11.828 -12.278 -6.815 1.00 96.31 531 PRO A C 1
ATOM 4126 O O . PRO A 1 531 ? -11.712 -12.523 -8.019 1.00 96.31 531 PRO A O 1
ATOM 4129 N N . LYS A 1 532 ? -12.601 -11.290 -6.350 1.00 97.69 532 LYS A N 1
ATOM 4130 C CA . LYS A 1 532 ? -13.404 -10.419 -7.204 1.00 97.69 532 LYS A CA 1
ATOM 4131 C C . LYS A 1 532 ? -12.567 -9.594 -8.183 1.00 97.69 532 LYS A C 1
ATOM 4133 O O . LYS A 1 532 ? -13.012 -9.382 -9.304 1.00 97.69 532 LYS A O 1
ATOM 4138 N N . ILE A 1 533 ? -11.357 -9.175 -7.804 1.00 96.00 533 ILE A N 1
ATOM 4139 C CA . ILE A 1 533 ? -10.457 -8.404 -8.677 1.00 96.00 533 ILE A CA 1
ATOM 4140 C C . ILE A 1 533 ? -10.031 -9.246 -9.876 1.00 96.00 533 ILE A C 1
ATOM 4142 O O . ILE A 1 533 ? -10.194 -8.823 -11.019 1.00 96.00 533 ILE A O 1
ATOM 4146 N N . ARG A 1 534 ? -9.568 -10.475 -9.619 1.00 93.38 534 ARG A N 1
ATOM 4147 C CA . ARG A 1 534 ? -9.200 -11.419 -10.678 1.00 93.38 534 ARG A CA 1
ATOM 4148 C C . ARG A 1 534 ? -10.386 -11.731 -11.586 1.00 93.38 534 ARG A C 1
ATOM 4150 O O . ARG A 1 534 ? -10.229 -11.724 -12.801 1.00 93.38 534 ARG A O 1
ATOM 4157 N N . GLN A 1 535 ? -11.566 -11.962 -11.005 1.00 96.62 535 GLN A N 1
ATOM 4158 C CA . GLN A 1 535 ? -12.781 -12.196 -11.783 1.00 96.62 535 GLN A CA 1
ATOM 4159 C C . GLN A 1 535 ? -13.080 -11.017 -12.718 1.00 96.62 535 GLN A C 1
ATOM 4161 O O . GLN A 1 535 ? -13.296 -11.228 -13.903 1.00 96.62 535 GLN A O 1
ATOM 4166 N N . LEU A 1 536 ? -13.058 -9.784 -12.208 1.00 97.56 536 LEU A N 1
ATOM 4167 C CA . LEU A 1 536 ? -13.379 -8.598 -13.004 1.00 97.56 536 LEU A CA 1
ATOM 4168 C C . LEU A 1 536 ? -12.409 -8.379 -14.160 1.00 97.56 536 LEU A C 1
ATOM 4170 O O . LEU A 1 536 ? -12.845 -8.004 -15.242 1.00 97.56 536 LEU A O 1
ATOM 4174 N N . LEU A 1 537 ? -11.115 -8.620 -13.949 1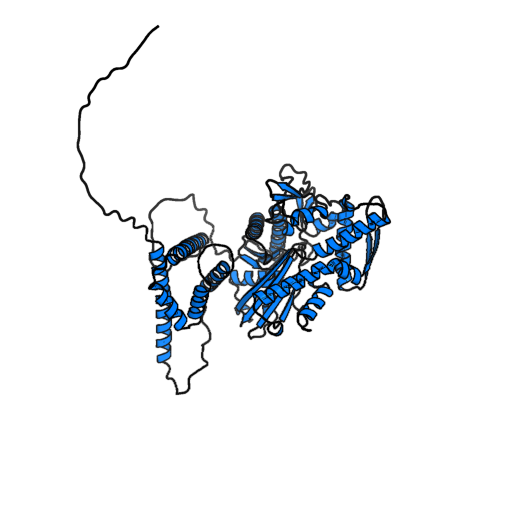.00 96.00 537 LEU A N 1
ATOM 4175 C CA . LEU A 1 537 ? -10.126 -8.502 -15.019 1.00 96.00 537 LEU A CA 1
ATOM 4176 C C . LEU A 1 537 ? -10.264 -9.622 -16.044 1.00 96.00 537 LEU A C 1
ATOM 4178 O O . LEU A 1 537 ? -10.202 -9.348 -17.238 1.00 96.00 537 LEU A O 1
ATOM 4182 N N . ARG A 1 538 ? -10.531 -10.855 -15.605 1.00 96.50 538 ARG A N 1
ATOM 4183 C CA . ARG A 1 538 ? -10.817 -11.962 -16.520 1.00 96.50 538 ARG A CA 1
ATOM 4184 C C . ARG A 1 538 ? -12.050 -11.682 -17.377 1.00 96.50 538 ARG A C 1
ATOM 4186 O O . ARG A 1 538 ? -12.008 -11.870 -18.588 1.00 96.50 538 ARG A O 1
ATOM 4193 N N . ASP A 1 539 ? -13.130 -11.223 -16.752 1.00 97.19 539 ASP A N 1
ATOM 4194 C CA . ASP A 1 539 ? -14.375 -10.881 -17.438 1.00 97.19 539 ASP A CA 1
ATOM 4195 C C . ASP A 1 539 ? -14.157 -9.682 -18.381 1.00 97.19 539 ASP A C 1
ATOM 4197 O O . ASP A 1 539 ? -14.681 -9.661 -19.492 1.00 97.19 539 ASP A O 1
ATOM 4201 N N . TYR A 1 540 ? -13.335 -8.702 -17.979 1.00 97.50 540 TYR A N 1
ATOM 4202 C CA . TYR A 1 540 ? -12.964 -7.572 -18.830 1.00 97.50 540 TYR A CA 1
ATOM 4203 C C . TYR A 1 540 ? -12.153 -8.012 -20.054 1.00 97.50 540 TYR A C 1
ATOM 4205 O O . TYR A 1 540 ? -12.405 -7.497 -21.136 1.00 97.50 540 TYR A O 1
ATOM 4213 N N . PHE A 1 541 ? -11.222 -8.958 -19.918 1.00 97.00 541 PHE A N 1
ATOM 4214 C CA . PHE A 1 541 ? -10.386 -9.477 -21.010 1.00 97.00 541 PHE A CA 1
ATOM 4215 C C . PHE A 1 541 ? -10.931 -10.772 -21.634 1.00 97.00 541 PHE A C 1
ATOM 4217 O O . PHE A 1 541 ? -10.159 -11.627 -22.070 1.00 97.00 541 PHE A O 1
ATOM 4224 N N . ASP A 1 542 ? -12.258 -10.916 -21.669 1.00 96.38 542 ASP A N 1
ATOM 4225 C CA . ASP A 1 542 ? -12.979 -11.954 -22.415 1.00 96.38 542 ASP A CA 1
ATOM 4226 C C . ASP A 1 542 ? -12.495 -13.390 -22.110 1.00 96.38 542 ASP A C 1
ATOM 4228 O O . ASP A 1 542 ? -12.416 -14.253 -22.984 1.00 96.38 542 ASP A O 1
ATOM 4232 N N . GLY A 1 543 ? -12.164 -13.655 -20.842 1.00 95.31 543 GLY A N 1
ATOM 4233 C CA . GLY A 1 543 ? -11.729 -14.966 -20.356 1.00 95.31 543 GLY A CA 1
ATOM 4234 C C . GLY A 1 543 ? -10.218 -15.133 -20.188 1.00 95.31 543 GLY A C 1
ATOM 4235 O O . GLY A 1 543 ? -9.799 -16.161 -19.657 1.00 95.31 543 GLY A O 1
ATOM 4236 N N . LYS A 1 544 ? -9.392 -14.153 -20.586 1.00 94.69 544 LYS A N 1
ATOM 4237 C CA . LYS A 1 544 ? -7.938 -14.195 -20.353 1.00 94.69 544 LYS A CA 1
ATOM 4238 C C . LYS A 1 544 ? -7.640 -14.209 -18.853 1.00 94.69 544 LYS A C 1
ATOM 4240 O O . LYS A 1 544 ? -8.021 -13.290 -18.131 1.00 94.69 544 LYS A O 1
ATOM 4245 N N . GLU A 1 545 ? -6.952 -15.249 -18.392 1.00 93.00 545 GLU A N 1
ATOM 4246 C CA . GLU A 1 545 ? -6.570 -15.391 -16.986 1.00 93.00 545 GLU A CA 1
ATOM 4247 C C . GLU A 1 545 ? -5.415 -14.431 -16.645 1.00 93.00 545 GLU A C 1
ATOM 4249 O O . GLU A 1 545 ? -4.381 -14.476 -17.317 1.00 93.00 545 GLU A O 1
ATOM 4254 N N . PRO A 1 546 ? -5.564 -13.565 -15.624 1.00 91.94 546 PRO A N 1
ATOM 4255 C CA . PRO A 1 546 ? -4.466 -12.731 -15.153 1.00 91.94 546 PRO A CA 1
ATOM 4256 C C . PRO A 1 546 ? -3.306 -13.570 -14.602 1.00 91.94 546 PRO A C 1
ATOM 4258 O O . PRO A 1 546 ? -3.517 -14.490 -13.807 1.00 91.94 546 PRO A O 1
ATOM 4261 N N . ASP A 1 547 ? -2.086 -13.222 -14.998 1.00 84.94 547 ASP A N 1
ATOM 4262 C CA . ASP A 1 547 ? -0.850 -13.824 -14.514 1.00 84.94 547 ASP A CA 1
ATOM 4263 C C . ASP A 1 547 ? -0.571 -13.366 -13.074 1.00 84.94 547 ASP A C 1
ATOM 4265 O O . ASP A 1 547 ? -0.602 -12.174 -12.752 1.00 84.94 547 ASP A O 1
ATOM 4269 N N . MET A 1 548 ? -0.322 -14.357 -12.218 1.00 75.00 548 MET A N 1
ATOM 4270 C CA . MET A 1 548 ? -0.048 -14.223 -10.787 1.00 75.00 548 MET A CA 1
ATOM 4271 C C . MET A 1 548 ? 1.247 -14.964 -10.395 1.00 75.00 548 MET A C 1
ATOM 4273 O O . MET A 1 548 ? 1.486 -15.171 -9.207 1.00 75.00 548 MET A O 1
ATOM 4277 N N . GLU A 1 549 ? 2.032 -15.453 -11.367 1.00 64.75 549 GLU A N 1
ATOM 4278 C CA . GLU A 1 549 ? 3.231 -16.271 -11.117 1.00 64.75 549 GLU A CA 1
ATOM 4279 C C . GLU A 1 549 ? 4.396 -15.444 -10.565 1.00 64.75 549 GLU A C 1
ATOM 4281 O O . GLU A 1 549 ? 5.223 -15.968 -9.819 1.00 64.75 549 GLU A O 1
ATOM 4286 N N . VAL A 1 550 ? 4.450 -14.147 -10.878 1.00 64.31 550 VAL A N 1
ATOM 4287 C CA . VAL A 1 550 ? 5.349 -13.217 -10.184 1.00 64.31 550 VAL A CA 1
ATOM 4288 C C . VAL A 1 550 ? 4.824 -13.030 -8.768 1.00 64.31 550 VAL A C 1
ATOM 4290 O O . VAL A 1 550 ? 3.634 -12.774 -8.584 1.00 64.31 550 VAL A O 1
ATOM 4293 N N . ASN A 1 551 ? 5.700 -13.136 -7.764 1.00 70.12 551 ASN A N 1
ATOM 4294 C CA . ASN A 1 551 ? 5.310 -12.907 -6.378 1.00 70.12 551 ASN A CA 1
ATOM 4295 C C . ASN A 1 551 ? 4.688 -11.505 -6.241 1.00 70.12 551 ASN A C 1
ATOM 4297 O O . ASN A 1 551 ? 5.376 -10.485 -6.303 1.00 70.12 551 ASN A O 1
ATOM 4301 N N . LEU A 1 552 ? 3.359 -11.485 -6.092 1.00 69.44 552 LEU A N 1
ATOM 4302 C CA . LEU A 1 552 ? 2.505 -10.302 -6.226 1.00 69.44 552 LEU A CA 1
ATOM 4303 C C . LEU A 1 552 ? 2.973 -9.145 -5.348 1.00 69.44 552 LEU A C 1
ATOM 4305 O O . LEU A 1 552 ? 2.866 -7.987 -5.748 1.00 69.44 552 LEU A O 1
ATOM 4309 N N . ASP A 1 553 ? 3.474 -9.475 -4.160 1.00 73.44 553 ASP A N 1
ATOM 4310 C CA . ASP A 1 553 ? 3.852 -8.519 -3.123 1.00 73.44 553 ASP A CA 1
ATOM 4311 C C . ASP A 1 553 ? 5.282 -7.986 -3.296 1.00 73.44 553 ASP A C 1
ATOM 4313 O O . ASP A 1 553 ? 5.633 -6.981 -2.685 1.00 73.44 553 ASP A O 1
ATOM 4317 N N . GLU A 1 554 ? 6.101 -8.629 -4.131 1.00 85.06 554 GLU A N 1
ATOM 4318 C CA . GLU A 1 554 ? 7.535 -8.346 -4.264 1.00 85.06 554 GLU A CA 1
ATOM 4319 C C . GLU A 1 554 ? 7.916 -7.735 -5.618 1.00 85.06 554 GLU A C 1
ATOM 4321 O O . GLU A 1 554 ? 8.977 -7.131 -5.737 1.00 85.06 554 GLU A O 1
ATOM 4326 N N . ALA A 1 555 ? 7.041 -7.816 -6.625 1.00 89.25 555 ALA A N 1
ATOM 4327 C CA . ALA A 1 555 ? 7.337 -7.380 -7.992 1.00 89.25 555 ALA A CA 1
ATOM 4328 C C . ALA A 1 555 ? 7.852 -5.929 -8.090 1.00 89.25 555 ALA A C 1
ATOM 4330 O O . ALA A 1 555 ? 8.811 -5.655 -8.807 1.00 89.25 555 ALA A O 1
ATOM 4331 N N . ALA A 1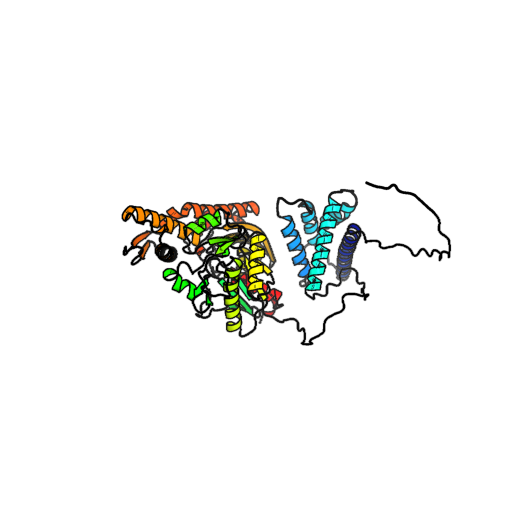 556 ? 7.239 -4.990 -7.362 1.00 91.19 556 ALA A N 1
ATOM 4332 C CA . ALA A 1 556 ? 7.660 -3.588 -7.388 1.00 91.19 556 ALA A CA 1
ATOM 4333 C C . ALA A 1 556 ? 9.055 -3.395 -6.758 1.00 91.19 556 ALA A C 1
ATOM 4335 O O . ALA A 1 556 ? 9.896 -2.691 -7.316 1.00 91.19 556 ALA A O 1
ATOM 4336 N N . ARG A 1 557 ? 9.328 -4.083 -5.642 1.00 94.50 557 ARG A N 1
ATOM 4337 C CA . ARG A 1 557 ? 10.646 -4.112 -4.988 1.00 94.50 557 ARG A CA 1
ATOM 4338 C C . ARG A 1 557 ? 11.706 -4.682 -5.930 1.00 94.50 557 ARG A C 1
ATOM 4340 O O . ARG A 1 557 ? 12.756 -4.075 -6.104 1.00 94.50 557 ARG A O 1
ATOM 4347 N N . ASP A 1 558 ? 11.416 -5.821 -6.551 1.00 93.00 558 ASP A N 1
ATOM 4348 C CA . ASP A 1 558 ? 12.340 -6.531 -7.443 1.00 93.00 558 ASP A CA 1
ATOM 4349 C C . ASP A 1 558 ? 12.697 -5.710 -8.678 1.00 93.00 558 ASP A C 1
ATOM 4351 O O . ASP A 1 558 ? 13.855 -5.677 -9.096 1.00 93.00 558 ASP A O 1
ATOM 4355 N N . GLY A 1 559 ? 11.714 -5.005 -9.242 1.00 90.06 559 GLY A N 1
ATOM 4356 C CA . GLY A 1 559 ? 11.944 -4.073 -10.338 1.00 90.06 559 GLY A CA 1
ATOM 4357 C C . GLY A 1 559 ? 12.841 -2.910 -9.934 1.00 90.06 559 GLY A C 1
ATOM 4358 O O . GLY A 1 559 ? 13.789 -2.596 -10.649 1.00 90.06 559 GLY A O 1
ATOM 4359 N N . ALA A 1 560 ? 12.583 -2.298 -8.773 1.00 92.38 560 ALA A N 1
ATOM 4360 C CA . ALA A 1 560 ? 13.422 -1.221 -8.252 1.00 92.38 560 ALA A CA 1
ATOM 4361 C C . ALA A 1 560 ? 14.861 -1.697 -7.988 1.00 92.38 560 ALA A C 1
ATOM 4363 O O . ALA A 1 560 ? 15.807 -1.015 -8.371 1.00 92.38 560 ALA A O 1
ATOM 4364 N N . ALA A 1 561 ? 15.031 -2.885 -7.401 1.00 93.75 561 ALA A N 1
ATOM 4365 C CA . ALA A 1 561 ? 16.345 -3.460 -7.117 1.00 93.75 561 ALA A CA 1
ATOM 4366 C C . ALA A 1 561 ? 17.101 -3.829 -8.401 1.00 93.75 561 ALA A C 1
ATOM 4368 O O . ALA A 1 561 ? 18.295 -3.563 -8.500 1.00 93.75 561 ALA A O 1
ATOM 4369 N N . THR A 1 562 ? 16.398 -4.352 -9.413 1.00 88.56 562 THR A N 1
ATOM 4370 C CA . THR A 1 562 ? 16.973 -4.636 -10.738 1.00 88.56 562 THR A CA 1
ATOM 4371 C C . THR A 1 562 ? 17.539 -3.368 -11.381 1.00 88.56 562 THR A C 1
ATOM 4373 O O . THR A 1 562 ? 18.654 -3.384 -11.893 1.00 88.56 562 THR A O 1
ATOM 4376 N N . ILE A 1 563 ? 16.807 -2.248 -11.333 1.00 83.19 563 ILE A N 1
ATOM 4377 C CA . ILE A 1 563 ? 17.324 -0.968 -11.842 1.00 83.19 563 ILE A CA 1
ATOM 4378 C C . ILE A 1 563 ? 18.499 -0.478 -10.986 1.00 83.19 563 ILE A C 1
ATOM 4380 O O . ILE A 1 563 ? 19.464 0.041 -11.538 1.00 83.19 563 ILE A O 1
ATOM 4384 N N . GLY A 1 564 ? 18.455 -0.694 -9.668 1.00 83.00 564 GLY A N 1
ATOM 4385 C CA . GLY A 1 564 ? 19.559 -0.381 -8.758 1.00 83.00 564 GLY A CA 1
ATOM 4386 C C . GLY A 1 564 ? 20.859 -1.058 -9.187 1.00 83.00 564 GLY A C 1
ATOM 4387 O O . GLY A 1 564 ? 21.853 -0.372 -9.404 1.00 83.00 564 GLY A O 1
ATOM 4388 N N . GLY A 1 565 ? 20.826 -2.374 -9.419 1.00 81.38 565 GLY A N 1
ATOM 4389 C CA . GLY A 1 565 ? 21.988 -3.132 -9.900 1.00 81.38 565 GLY A CA 1
ATOM 4390 C C . GLY A 1 565 ? 22.532 -2.631 -11.239 1.00 81.38 565 GLY A C 1
ATOM 4391 O O . GLY A 1 565 ? 23.743 -2.455 -11.387 1.00 81.38 565 GLY A O 1
ATOM 4392 N N . LEU A 1 566 ? 21.640 -2.320 -12.189 1.00 76.44 566 LEU A N 1
ATOM 4393 C CA . LEU A 1 566 ? 22.026 -1.771 -13.493 1.00 76.44 566 LEU A CA 1
ATOM 4394 C C . LEU A 1 566 ? 22.735 -0.412 -13.362 1.00 76.44 566 LEU A C 1
ATOM 4396 O O . LEU A 1 566 ? 23.737 -0.182 -14.037 1.00 76.44 566 LEU A O 1
ATOM 4400 N N . LEU A 1 567 ? 22.255 0.474 -12.482 1.00 70.94 567 LEU A N 1
ATOM 4401 C CA . LEU A 1 567 ? 22.874 1.784 -12.240 1.00 70.94 567 LEU A CA 1
ATOM 4402 C C . LEU A 1 567 ? 24.188 1.687 -11.451 1.00 70.94 567 LEU A C 1
ATOM 4404 O O . LEU A 1 567 ? 25.088 2.492 -11.679 1.00 70.94 567 LEU A O 1
ATOM 4408 N N . SER A 1 568 ? 24.341 0.680 -10.585 1.00 66.75 568 SER A N 1
ATOM 4409 C CA . SER A 1 568 ? 25.603 0.372 -9.893 1.00 66.75 568 SER A CA 1
ATOM 4410 C C . SER A 1 568 ? 26.655 -0.302 -10.797 1.00 66.75 568 SER A C 1
ATOM 4412 O O . SER A 1 568 ? 27.714 -0.710 -10.318 1.00 66.75 568 SER A O 1
ATOM 4414 N N . GLY A 1 569 ? 26.394 -0.439 -12.104 1.00 54.72 569 GLY A N 1
ATOM 4415 C CA . GLY A 1 569 ? 27.330 -1.011 -13.076 1.00 54.72 569 GLY A CA 1
ATOM 4416 C C . GLY A 1 569 ? 27.413 -2.539 -13.060 1.00 54.72 569 GLY A C 1
ATOM 4417 O O . GLY A 1 569 ? 28.338 -3.098 -13.641 1.00 54.72 569 GLY A O 1
ATOM 4418 N N . HIS A 1 570 ? 26.470 -3.223 -12.404 1.00 50.94 570 HIS A N 1
ATOM 4419 C CA . HIS A 1 570 ? 26.363 -4.684 -12.422 1.00 50.94 570 HIS A CA 1
ATOM 4420 C C . HIS A 1 570 ? 25.445 -5.057 -13.593 1.00 50.94 570 HIS A C 1
ATOM 4422 O O . HIS A 1 570 ? 24.225 -5.166 -13.462 1.00 50.94 570 HIS A O 1
ATOM 4428 N N . GLY A 1 571 ? 26.034 -5.118 -14.788 1.00 36.59 571 GLY A N 1
ATOM 4429 C CA . GLY A 1 571 ? 25.314 -5.356 -16.033 1.00 36.59 571 GLY A CA 1
ATOM 4430 C C . GLY A 1 571 ? 24.696 -6.754 -16.108 1.00 36.59 571 GLY A C 1
ATOM 4431 O O . GLY A 1 571 ? 25.230 -7.736 -15.601 1.00 36.59 571 GLY A O 1
ATOM 4432 N N . TRP A 1 572 ? 23.576 -6.848 -16.825 1.00 36.81 572 TRP A N 1
ATOM 4433 C CA . TRP A 1 572 ? 22.844 -8.082 -17.147 1.00 36.81 572 TRP A CA 1
ATOM 4434 C C . TRP A 1 572 ? 23.697 -9.197 -17.795 1.00 36.81 572 TRP A C 1
ATOM 4436 O O . TRP A 1 572 ? 23.295 -10.361 -17.807 1.00 36.81 572 TRP A O 1
ATOM 4446 N N . GLU A 1 573 ? 24.870 -8.868 -18.339 1.00 39.09 573 GLU A N 1
ATOM 4447 C CA . GLU A 1 573 ? 25.739 -9.824 -19.034 1.00 39.09 573 GLU A CA 1
ATOM 4448 C C . GLU A 1 573 ? 26.479 -10.793 -18.098 1.00 39.09 573 GLU A C 1
ATOM 4450 O O . GLU A 1 573 ? 26.770 -11.916 -18.514 1.00 39.09 573 GLU A O 1
ATOM 4455 N N . ASP A 1 574 ? 26.676 -10.439 -16.823 1.00 34.66 574 ASP A N 1
ATOM 4456 C CA . ASP A 1 574 ? 27.396 -11.285 -15.858 1.00 34.66 574 ASP A CA 1
ATOM 4457 C C . ASP A 1 574 ? 26.536 -12.429 -15.281 1.00 34.66 574 ASP A C 1
ATOM 4459 O O . ASP A 1 574 ? 27.051 -13.354 -14.655 1.00 34.66 574 ASP A O 1
ATOM 4463 N N . ALA A 1 575 ? 25.227 -12.439 -15.561 1.00 33.31 575 ALA A N 1
ATOM 4464 C CA . ALA A 1 575 ? 24.297 -13.496 -15.148 1.00 33.31 575 ALA A CA 1
ATOM 4465 C C . ALA A 1 575 ? 24.328 -14.751 -16.055 1.00 33.31 575 ALA A C 1
ATOM 4467 O O . ALA A 1 575 ? 23.495 -15.647 -15.908 1.00 33.31 575 ALA A O 1
ATOM 4468 N N . LYS A 1 576 ? 25.270 -14.829 -17.009 1.00 29.00 576 LYS A N 1
ATOM 4469 C CA . LYS A 1 576 ? 25.493 -15.990 -17.897 1.00 29.00 576 LYS A CA 1
ATOM 4470 C C . LYS A 1 576 ? 26.625 -16.924 -17.428 1.00 29.00 576 LYS A C 1
ATOM 4472 O O . LYS A 1 576 ? 27.265 -17.564 -18.264 1.00 29.00 576 LYS A O 1
ATOM 4477 N N . GLY A 1 577 ? 26.870 -16.993 -16.118 1.00 28.86 577 GLY A N 1
ATOM 4478 C CA . GLY A 1 577 ? 27.759 -17.983 -15.494 1.00 28.86 577 GLY A CA 1
ATOM 4479 C C . GLY A 1 577 ? 27.087 -19.330 -15.282 1.00 28.86 577 GLY A C 1
ATOM 4480 O O . GLY A 1 577 ? 26.099 -19.357 -14.516 1.00 28.86 577 GLY A O 1
#

InterPro domains:
  IPR013126 Heat shock protein 70 family [PF00012] (193-570)
  IPR013126 Heat shock protein 70 family [PTHR19375] (193-569)
  IPR018181 Heat shock protein 70, conserved site [PS01036] (521-535)
  IPR043129 ATPase, nucleotide binding domain [SSF53067] (191-374)
  IPR043129 ATPase, nucleotide binding domain [SSF53067] (380-569)

Organism: Cocos nucifera (NCBI:txid13894)

Sequence (577 aa):
MGNATGHAGRQLPADVPPASSRAGPSSSQEEDPVRLVNQFFDEFLGYYRKKFQERARGLQRSNPGPFWPFIYLPEQTDEDPVFLALLQYLMETTSKEGSNYPLNRDLVDLFHRAFYGNMTGLEALFSMKEDDHPIIESNISAVAEKLVSLGHQFRAAGVKWKGALGVDWEDDDSIMPAAYADDGGSSSSGLTIGIDLGTSYTRAAADMNGFLESIRNDKGKHMTPSWVAASTEGALVGEDAEEQATTNPEGTTFNVKRLIGRKFKDKDVQEDMKLVPYEIVDEDGMPCMNMNMERDEWSDFFSPEDIVALILANIKKDAERALNMAIVDAIVTVPAYFNVAQRRATKDACDQAGLNLVGMINEPTAAAIAYARYKQKGGQKNILVCHLGGGTFDVSILFIDNGAFVVLATNGGRLGGEDFDKTVMRYFIKLINKKHGRDVSSDKQALAKLRRECERAKRALSSQGEVQMEIESLCEGLDFSELLTRGLFEELNNYLFMKIVWHVNKTMKDAGLEKDQINDVVLTGGSSRIPKIRQLLRDYFDGKEPDMEVNLDEAARDGAATIGGLLSGHGWEDAKG

Foldseek 3Di:
DDDDDDDDDDDDDDDDDDDDDDDDDPPPPPPDLLVVLVVVVVLVLVVVVVVVVVVVVVVVVDDDDDDDDDDDDDDDDPDDVVVVVVLVVVVVVQPDPDDLEDADPVLNVLVVCVVVPNVVSVVVVVVVVPDDDPRHSVRSSVVSVVVVVVVVVCVVVVNPDPPSPPDDDDDDDDDDDPDDPDDDPDPPLFFAKEWALFQFKIAIWAQDLNDTGTQAAPVRDRIFTLKWFADPVGIDGGPVLLVCCLVQVALMDGSLLQQALDFCPPPSNVVVCLQGLYDWDHDPRGTWTQNVHPDPPDDSTHGSLRSLLVHVLSNQVSCCVRVVHHHAEYEYEDAPPDDPSRVVSVCSSCVSSNHDYPYYDYLQVLLVLLVCSPPPDADWAWEWEWEAAAFKTKIWIWIDHPSDIDTLFIFIDGAHLPVLLVLVLVVVQVVCCVPPVDRLSVPSSLSSQSSVQSSVQQLVQLPDQKDWRWDACSDPRDTDTDIDGLVNSCVSCVVSLVVSVVRVVVRCVSSVHDLVRHPAYEAAYPRCSRVVNQVSVCVVSVNDGHDPPRPRDCSSNNSRNVVSCVVSVSDPPSVPD